Protein 8PQD (pdb70)

Foldseek 3Di:
DPDDDDFLLPDDDDCVQADDPVQKAWDAWQADDDFWTKTWIWGACQPHHHDIDIWIKTFTDPPHDVVQQSLVSSLVSVLVLLDDDQAAFHWRHWHDPDDTIITITHDAVQAFQLVVLVVQVVQADLVVHNHVLLLLVVLLSVLVQLLSQVVQQKDQQDDARNQWGHHPPSHIHGDDRSPMGRPVHPQKDADPDDDDHPVLLFQLCCVPGVIGHLLRSLLSSLVRSQCSQLSNDDPPPPDDPDPVVSVCLVVPDDDDHRPSDDPLSVVLSSLSRPNDSVSHDGSVVVSVSSVVVVVVD/DPDDDDFLLPDDDDQVQAADCVQKAWDAWQADDDWWTKTWIWRAQQVHNHGIDIWIKIFTHPPDDPVVLSLVSSLLSVLVQLDDDQAAFHWRHWHDPPDGIITITHDAVQAFQLVVLVVLVVQADQDDVHHHVLLLLVVLLSVLVQLLSQVVQQKDQQDDARNQWGAHPPSHIHGDDRSPMGRPVHPQKDADPDDDDHPVLLFALCCVPGVIGHLLRSLLSSLVRSQCSQLSNDDPPPPDDPDPVVSVCLVVPDDDDHRPRDDPLSVVLSSLSSPNDSVSHDGSVVVSVSSVVVSVVVD

B-factor: mean 34.63, std 13.06, range [17.9, 97.34]

Radius of gyration: 32.6 Å; Cα contacts (8 Å, |Δi|>4): 1033; chains: 2; bounding box: 73×61×104 Å

Nearest PDB structures (foldseek):
  8pqg-assembly2_C  TM=1.002E+00  e=3.269E-57  Homo sapiens
  8pqd-assembly1_A  TM=9.984E-01  e=9.976E-57  Homo sapiens
  6xv9-assembly2_B  TM=9.386E-01  e=3.054E-49  Homo sapiens
  8jot-assembly1_A  TM=8.937E-01  e=3.865E-39  Homo sapiens
  5grn-assembly1_A  TM=9.325E-01  e=1.918E-37  Homo sapiens

Solvent-accessible surface area: 30283 Å² total; per-residue (Å²): 191,156,201,99,151,128,57,3,48,145,76,115,33,69,126,146,53,58,16,71,78,113,122,21,73,102,47,134,72,75,33,85,59,99,110,20,85,44,4,38,2,56,0,84,23,27,112,140,112,131,47,54,65,58,0,9,0,52,18,38,36,146,106,16,129,48,91,31,126,111,41,7,44,38,13,0,42,5,8,34,74,4,35,114,44,101,1,2,11,5,12,33,0,0,1,29,158,78,38,88,34,7,1,0,20,44,57,8,44,104,32,29,0,27,84,19,0,101,151,48,84,140,108,22,67,107,135,81,86,3,41,54,140,50,0,19,37,0,0,44,12,1,0,60,0,2,24,36,0,32,78,62,57,2,0,1,19,31,0,0,0,77,14,0,36,3,18,127,66,66,41,1,18,0,17,74,5,22,76,3,68,40,8,29,84,68,67,58,65,89,31,102,57,112,75,240,83,30,29,38,36,13,1,14,30,4,39,88,100,42,35,11,17,61,55,6,6,4,2,12,0,0,0,0,0,19,2,0,0,21,6,0,33,63,2,4,91,82,30,91,67,62,96,142,4,70,122,46,4,156,127,40,79,53,8,84,49,11,149,71,14,37,80,95,0,39,68,6,0,103,61,0,3,45,70,52,43,126,141,12,23,74,7,138,74,2,18,94,59,0,84,47,20,67,95,139,108,146,145,208,100,140,129,56,4,51,144,76,115,34,66,120,149,55,55,15,75,67,130,117,20,68,101,41,64,78,84,32,80,44,92,96,12,67,44,4,41,0,45,0,57,27,42,84,52,95,122,63,52,73,64,0,8,0,50,13,32,65,132,98,12,109,61,80,41,91,110,53,8,48,40,11,0,40,5,10,33,77,1,39,112,44,102,2,2,11,5,12,42,0,0,1,32,149,65,38,87,28,12,1,0,20,41,72,8,43,102,32,31,0,25,82,19,0,98,134,38,98,108,77,20,63,40,176,134,128,40,4,9,34,142,53,0,20,38,0,0,44,12,1,0,57,0,2,24,30,0,30,78,62,60,2,0,0,19,31,0,0,0,79,15,0,35,3,19,126,68,66,42,1,19,0,18,71,5,20,76,1,66,37,6,31,106,103,75,49,64,88,30,102,55,113,79,242,82,28,32,36,37,13,1,14,32,3,38,82,100,43,34,10,17,68,57,5,5,4,2,12,0,0,0,0,0,18,1,0,2,22,12,0,31,63,1,4,86,84,49,94,67,62,95,58,5,70,131,54,4,155,128,40,80,48,7,86,48,11,154,94,13,49,78,93,0,38,68,7,0,100,62,0,3,50,66,59,40,125,115,13,23,74,8,145,101,3,17,98,57,0,75,48,14,53,77,136,82,154

Secondary structure (DSSP, 8-state):
-------GGGSPPPGGGB--GGGEEEEEEEEE-SSEEEEEEEEETSSSTT-EEEEEEEEE-TT--HHHHHHHHHHHHHHHHH---TTB--EEEEE-SSS--EEEEE--TT-BHHHHHHHHGGG-B-----BHHHHHHHHHHHHHHHHHHHHTTEE-S--SGGGEEEEGGGEEEE---TT-EE-TTTSSEE----S---GGGS-HHHHHH-EE-HHHHHHHHHHHHHHHHTTSPPSSTT--SSHHHHHHHHHT------TT--HHHHHHHHHHT-SSGGGSPPHHHHHHHHHHHHHH-/-------GGGSPP-GGGB--GGGEEEEEEEEE-SSEEEEEEEEEEEEETTEEEEEEEEEE-TT--HHHHHHHHHHHHHHHHH---TTB--EEEEE-TTSS-EEEEE--TT-BHHHHHHHHGGG--S------HHHHHHHHHHHHHHHHHHHHTTEE-S--SGGGEEEEGGGEEEE---TT-EE-TTTSSEE--------GGGS-HHHHHH-EE-HHHHHHHHHHHHHHHHTTSPPSSTT--SSHHHHHHHHHT--PPPPTTS-HHHHHHHHHHT-SSGGGSPPHHHHHHHHHHHHHHT-

Sequence (596 aa):
NNYSYIDPTQLPYDHKWEFPRNRLSSFGKTLGAGAFGKVVEATAQGLIKSDAAMTVAVKMLKPSAHSTEREALMMSSELKVLSSYLGNHENIVNLLGACTHGGPTLVITEYCCYGDLLNFLRRKRDEFVPKDFLTLEHLLSFSYQVAKGMAFLASKNCCIHRDLAARNILLTHGNITKICDFGLARDIKNDSNYVDKGNARLPVKWMAPESIFNSVVYTFESDVWSYGIFLWELFSSLGSSSPYPGMPVDSKFYKMIKEGFRMSSSPEYAPAEMYDIMKTCWDADPDKRPTFKQIVQDIEKQISSESNNYSYIDPTQLPYDHKWEFPRNRLSSFGKTLGAGAFGKVVEATTAQGLIKSDAAMTVAVKMLKPSAHSTEREALMSSELKVLSSYLGNHENIVNLLGACTHGGPTLVITEYCCYGDLLNFLRRKRDEFVVPYKDFLTLLEHLLLSFSYQVAKGMAFLASKNCCIHRDLAARNILLTHGNITKICDFGLARDIKNDSNYVDKGNARLPVKWMAPESIFNSVVYTFESDVWSYGIFLWELFSSLGSSSPYPGMPVDSSKFYKMIKEGFRMSSSPEEYAPAEMYDIMKTCWDADPDKRPTFKQIVQDIEKQISSEST

Structure (mmCIF, N/CA/C/O backbone):
data_8PQD
#
_entry.id   8PQD
#
_cell.length_a   59.390
_cell.length_b   59.370
_cell.length_c   192.890
_cell.angle_alpha   90.000
_cell.angle_beta   90.000
_cell.angle_gamma   90.000
#
_symmetry.space_group_name_H-M   'P 21 21 21'
#
loop_
_entity.id
_entity.type
_entity.pdbx_description
1 polymer 'Mast/stem cell growth factor receptor Kit'
2 non-polymer ~{N}-[(1~{S})-1-(4-fluorophenyl)-1-[2-[4-[6-(1-methylpyrazol-4-yl)pyrrolo[2,1-f][1,2,4]triazin-4-yl]piperazin-1-yl]pyrimidin-5-yl]ethyl]ethanamide
3 water water
#
loop_
_atom_site.group_PDB
_atom_site.id
_atom_site.type_symbol
_atom_site.label_atom_id
_atom_site.label_alt_id
_atom_site.label_comp_id
_atom_site.label_asym_id
_atom_site.label_entity_id
_atom_site.label_seq_id
_atom_site.pdbx_PDB_ins_code
_atom_site.Cartn_x
_atom_site.Cartn_y
_atom_site.Cartn_z
_atom_site.occupancy
_atom_site.B_iso_or_equiv
_atom_site.auth_seq_id
_atom_site.auth_comp_id
_atom_site.auth_asym_id
_atom_site.auth_atom_id
_atom_site.pdbx_PDB_model_num
ATOM 1 N N . ASN A 1 19 ? -0.59302 -33.41222 -2.95566 1.000 70.15284 566 ASN A N 1
ATOM 2 C CA . ASN A 1 19 ? -1.48657 -32.63273 -2.10684 1.000 60.44529 566 ASN A CA 1
ATOM 3 C C . ASN A 1 19 ? -2.57346 -31.94825 -2.91982 1.000 51.29193 566 ASN A C 1
ATOM 4 O O . ASN A 1 19 ? -2.30286 -31.34047 -3.95639 1.000 50.31370 566 ASN A O 1
ATOM 9 N N . ASN A 1 20 ? -3.80904 -32.03785 -2.43119 1.000 34.10463 567 ASN A N 1
ATOM 10 C CA . ASN A 1 20 ? -4.93189 -31.47395 -3.16324 1.000 30.07575 567 ASN A CA 1
ATOM 11 C C . ASN A 1 20 ? -5.12752 -29.99085 -2.88689 1.000 33.90841 567 ASN A C 1
ATOM 12 O O . ASN A 1 20 ? -5.82579 -29.32090 -3.65755 1.000 33.85781 567 ASN A O 1
ATOM 17 N N . TYR A 1 21 ? -4.53863 -29.46788 -1.81421 1.000 25.05856 568 TYR A N 1
ATOM 18 C CA . TYR A 1 21 ? -4.56987 -28.04418 -1.51101 1.000 25.54133 568 TYR A CA 1
ATOM 19 C C . TYR A 1 21 ? -3.14883 -27.50934 -1.47972 1.000 32.74327 568 TYR A C 1
ATOM 20 O O . TYR A 1 21 ? -2.23965 -28.17324 -0.96188 1.000 33.84658 568 TYR A O 1
ATOM 29 N N . SER A 1 22 ? -2.96126 -26.29447 -1.99241 1.000 27.05730 569 SER A N 1
ATOM 30 C CA . SER A 1 22 ? -1.62784 -25.70980 -1.97686 1.000 26.64707 569 SER A CA 1
ATOM 31 C C . SER A 1 22 ? -1.73544 -24.19722 -1.93536 1.000 26.37074 569 SER A C 1
ATOM 32 O O . SER A 1 22 ? -2.78086 -23.61639 -2.24161 1.000 27.67104 569 SER A O 1
ATOM 35 N N . TYR A 1 23 ? -0.62246 -23.56319 -1.57716 1.000 28.73766 570 TYR A N 1
ATOM 36 C CA . TYR A 1 23 ? -0.51581 -22.11591 -1.64908 1.000 28.39066 570 TYR A CA 1
ATOM 37 C C . TYR A 1 23 ? -0.18590 -21.71785 -3.07744 1.000 29.43073 570 TYR A C 1
ATOM 38 O O . TYR A 1 23 ? 0.77239 -22.22754 -3.66457 1.000 34.63359 570 TYR A O 1
ATOM 47 N N . ILE A 1 24 ? -0.98130 -20.81237 -3.63290 1.000 23.53835 571 ILE A N 1
ATOM 48 C CA . ILE A 1 24 ? -0.74891 -20.34031 -4.99433 1.000 24.87250 571 ILE A CA 1
ATOM 49 C C . ILE A 1 24 ? 0.45029 -19.39938 -4.98857 1.000 29.22678 571 ILE A C 1
ATOM 50 O O . ILE A 1 24 ? 0.45649 -18.37854 -4.29147 1.000 34.27754 571 ILE A O 1
ATOM 55 N N . ASP A 1 25 ? 1.48237 -19.75179 -5.75088 1.000 24.70401 572 ASP A N 1
ATOM 56 C CA . ASP A 1 25 ? 2.69164 -18.93948 -5.85362 1.000 24.35249 572 ASP A CA 1
ATOM 57 C C . ASP A 1 25 ? 2.43631 -17.84376 -6.87335 1.000 24.68547 572 ASP A C 1
ATOM 58 O O . ASP A 1 25 ? 2.28717 -18.15069 -8.06302 1.000 22.80030 572 ASP A O 1
ATOM 63 N N . PRO A 1 26 ? 2.35861 -16.57017 -6.47599 1.000 23.08951 573 PRO A N 1
ATOM 64 C CA . PRO A 1 26 ? 2.01147 -15.53283 -7.46423 1.000 24.74072 573 PRO A CA 1
ATOM 65 C C . PRO A 1 26 ? 3.01822 -15.42858 -8.59240 1.000 21.57427 573 PRO A C 1
ATOM 66 O O . PRO A 1 26 ? 2.64698 -14.97637 -9.68452 1.000 23.79947 573 PRO A O 1
ATOM 70 N N . THR A 1 27 ? 4.26688 -15.85236 -8.37093 1.000 24.34931 574 THR A N 1
ATOM 71 C CA . THR A 1 27 ? 5.25690 -15.78671 -9.44350 1.000 22.74311 574 THR A CA 1
ATOM 72 C C . THR A 1 27 ? 5.11387 -16.91862 -10.44766 1.000 25.16628 574 THR A C 1
ATOM 73 O O . THR A 1 27 ? 5.77045 -16.87673 -11.49083 1.000 26.85373 574 THR A O 1
ATOM 77 N N . GLN A 1 28 ? 4.28365 -17.92631 -10.17078 1.000 21.93194 575 GLN A N 1
ATOM 78 C CA . GLN A 1 28 ? 3.99889 -18.97752 -11.13646 1.000 21.69779 575 GLN A CA 1
ATOM 79 C C . GLN A 1 28 ? 2.79001 -18.66254 -12.00044 1.000 23.91861 575 GLN A C 1
ATOM 80 O O . GLN A 1 28 ? 2.54256 -19.37148 -12.97933 1.000 23.90487 575 GLN A O 1
ATOM 86 N N . LEU A 1 29 ? 2.01880 -17.64837 -11.64668 1.000 22.01341 576 LEU A N 1
ATOM 87 C CA . LEU A 1 29 ? 0.82508 -17.32233 -12.40176 1.000 21.72799 576 LEU A CA 1
ATOM 88 C C . LEU A 1 29 ? 1.18241 -16.67696 -13.73583 1.000 24.49579 576 LEU A C 1
ATOM 89 O O . LEU A 1 29 ? 2.22218 -16.02220 -13.86515 1.000 24.12226 576 LEU A O 1
ATOM 94 N N . PRO A 1 30 ? 0.32756 -16.83165 -14.73169 1.000 23.12822 577 PRO A N 1
ATOM 95 C CA . PRO A 1 30 ? 0.56924 -16.16304 -16.01352 1.000 24.25301 577 PRO A CA 1
ATOM 96 C C . PRO A 1 30 ? 0.60416 -14.65292 -15.84898 1.000 22.19989 577 PRO A C 1
ATOM 97 O O . PRO A 1 30 ? -0.10305 -14.07650 -15.02688 1.000 25.04201 577 PRO A O 1
ATOM 101 N N . TYR A 1 31 ? 1.44329 -14.00592 -16.65324 1.000 24.43567 578 TYR A N 1
ATOM 102 C CA . TYR A 1 31 ? 1.34127 -12.56208 -16.79806 1.000 25.26013 578 TYR A CA 1
ATOM 103 C C . TYR A 1 31 ? -0.03452 -12.19529 -17.34291 1.000 23.41654 578 TYR A C 1
ATOM 104 O O . TYR A 1 31 ? -0.50075 -12.78586 -18.32058 1.000 26.86360 578 TYR A O 1
ATOM 113 N N . ASP A 1 32 ? -0.68520 -11.22356 -16.70665 1.000 25.14743 579 ASP A N 1
ATOM 114 C CA . ASP A 1 32 ? -1.99843 -10.76161 -17.14295 1.000 25.07828 579 ASP A CA 1
ATOM 115 C C . ASP A 1 32 ? -1.83386 -9.59259 -18.11072 1.000 23.92683 579 ASP A C 1
ATOM 116 O O . ASP A 1 32 ? -1.35083 -8.52321 -17.71495 1.000 24.37378 579 ASP A O 1
ATOM 121 N N . HIS A 1 33 ? -2.27598 -9.78372 -19.35313 1.000 26.46932 580 HIS A N 1
ATOM 122 C CA . HIS A 1 33 ? -2.07927 -8.77305 -20.38824 1.000 24.96430 580 HIS A CA 1
ATOM 123 C C . HIS A 1 33 ? -2.91878 -7.52882 -20.19700 1.000 26.19563 580 HIS A C 1
ATOM 124 O O . HIS A 1 33 ? -2.75088 -6.58335 -20.98453 1.000 27.12751 580 HIS A O 1
ATOM 131 N N . LYS A 1 34 ? -3.79812 -7.49232 -19.19590 1.000 27.21478 581 LYS A N 1
ATOM 132 C CA . LYS A 1 34 ? -4.45600 -6.23878 -18.84184 1.000 29.41933 581 LYS A CA 1
ATOM 133 C C . LYS A 1 34 ? -3.43783 -5.14023 -18.57980 1.000 28.52424 581 LYS A C 1
ATOM 134 O O . LYS A 1 34 ? -3.74948 -3.95566 -18.74978 1.000 28.73692 581 LYS A O 1
ATOM 140 N N . TRP A 1 35 ? -2.21144 -5.51183 -18.18228 1.000 23.62584 582 TRP A N 1
ATOM 141 C CA . TRP A 1 35 ? -1.18714 -4.51949 -17.89405 1.000 24.44207 582 TRP A CA 1
ATOM 142 C C . TRP A 1 35 ? -0.48422 -3.99799 -19.13527 1.000 24.37348 582 TRP A C 1
ATOM 143 O O . TRP A 1 35 ? 0.21660 -2.98423 -19.04438 1.000 24.18681 582 TRP A O 1
ATOM 154 N N . GLU A 1 36 ? -0.61800 -4.67440 -20.26891 1.000 24.24445 583 GLU A N 1
ATOM 155 C CA . GLU A 1 36 ? 0.26684 -4.40289 -21.38962 1.000 22.78049 583 GLU A CA 1
ATOM 156 C C . GLU A 1 36 ? 0.00892 -3.00997 -21.94865 1.000 23.86086 583 GLU A C 1
ATOM 157 O O . GLU A 1 36 ? -1.14545 -2.61306 -22.15700 1.000 26.14720 583 GLU A O 1
ATOM 163 N N . PHE A 1 37 ? 1.09363 -2.27038 -22.18942 1.000 23.02169 584 PHE A N 1
ATOM 164 C CA . PHE A 1 37 ? 1.06680 -0.92229 -22.74229 1.000 23.57290 584 PHE A CA 1
ATOM 165 C C . PHE A 1 37 ? 2.07297 -0.82414 -23.88370 1.000 24.04614 584 PHE A C 1
ATOM 166 O O . PHE A 1 37 ? 3.14980 -1.41744 -23.80595 1.000 27.34029 584 PHE A O 1
ATOM 174 N N . PRO A 1 38 ? 1.75892 -0.08806 -24.95180 1.000 24.79602 585 PRO A N 1
ATOM 175 C CA . PRO A 1 38 ? 2.66912 -0.03728 -26.10921 1.000 28.18937 585 PRO A CA 1
ATOM 176 C C . PRO A 1 38 ? 3.94043 0.73538 -25.78424 1.000 29.33562 585 PRO A C 1
ATOM 177 O O . PRO A 1 38 ? 3.89425 1.88221 -25.33462 1.000 27.19702 585 PRO A O 1
ATOM 181 N N . ARG A 1 39 ? 5.09315 0.11728 -26.03395 1.000 33.27988 586 ARG A N 1
ATOM 182 C CA . ARG A 1 39 ? 6.31287 0.79328 -25.61043 1.000 29.34545 586 ARG A CA 1
ATOM 183 C C . ARG A 1 39 ? 6.61947 2.01619 -26.46930 1.000 28.58762 586 ARG A C 1
ATOM 184 O O . ARG A 1 39 ? 7.33238 2.91142 -26.00804 1.000 32.64878 586 ARG A O 1
ATOM 192 N N . ASN A 1 40 ? 6.03396 2.11399 -27.66373 1.000 30.75372 587 ASN A N 1
ATOM 193 C CA . ASN A 1 40 ? 6.21437 3.31066 -28.48496 1.000 35.44858 587 ASN A CA 1
ATOM 194 C C . ASN A 1 40 ? 5.48772 4.51902 -27.90904 1.000 36.55072 587 ASN A C 1
ATOM 195 O O . ASN A 1 40 ? 5.70830 5.64196 -28.37947 1.000 35.19619 587 ASN A O 1
ATOM 200 N N . ARG A 1 41 ? 4.63611 4.31976 -26.90569 1.000 27.25296 588 ARG A N 1
ATOM 201 C CA . ARG A 1 41 ? 3.93427 5.41386 -26.25389 1.000 29.75865 588 ARG A CA 1
ATOM 202 C C . ARG A 1 41 ? 4.66183 5.91053 -25.00563 1.000 32.08019 588 ARG A C 1
ATOM 203 O O . ARG A 1 41 ? 4.11970 6.75387 -24.28763 1.000 29.97955 588 ARG A O 1
ATOM 211 N N . LEU A 1 42 ? 5.87222 5.41629 -24.74082 1.000 27.94389 589 LEU A N 1
ATOM 212 C CA . LEU A 1 42 ? 6.70625 5.92483 -23.65824 1.000 29.42898 589 LEU A CA 1
ATOM 213 C C . LEU A 1 42 ? 7.81471 6.80126 -24.21501 1.000 32.36979 589 LEU A C 1
ATOM 214 O O . LEU A 1 42 ? 8.43511 6.47062 -25.23193 1.000 35.73323 589 LEU A O 1
ATOM 219 N N . SER A 1 43 ? 8.06061 7.91709 -23.54128 1.000 30.22382 590 SER A N 1
ATOM 220 C CA A SER A 1 43 ? 9.16859 8.81202 -23.85794 0.520 33.20491 590 SER A CA 1
ATOM 221 C CA B SER A 1 43 ? 9.17011 8.80975 -23.85806 0.480 33.20518 590 SER A CA 1
ATOM 222 C C . SER A 1 43 ? 10.03215 8.92944 -22.60751 1.000 36.22452 590 SER A C 1
ATOM 223 O O . SER A 1 43 ? 9.61090 9.53259 -21.61447 1.000 35.46504 590 SER A O 1
ATOM 228 N N . PHE A 1 44 ? 11.23077 8.35083 -22.65476 1.000 34.05377 591 PHE A N 1
ATOM 229 C CA . PHE A 1 44 ? 12.09078 8.31984 -21.48013 1.000 34.69282 591 PHE A CA 1
ATOM 230 C C . PHE A 1 44 ? 12.67123 9.69589 -21.18548 1.000 36.89415 591 PHE A C 1
ATOM 231 O O . PHE A 1 44 ? 13.07098 10.43339 -22.09220 1.000 39.06337 591 PHE A O 1
ATOM 239 N N . GLY A 1 45 ? 12.71172 10.03494 -19.90202 1.000 35.46404 592 GLY A N 1
ATOM 240 C CA . GLY A 1 45 ? 13.34757 11.24687 -19.42925 1.000 34.76224 592 GLY A CA 1
ATOM 241 C C . GLY A 1 45 ? 14.57818 10.94583 -18.59530 1.000 39.09243 592 GLY A C 1
ATOM 242 O O . GLY A 1 45 ? 15.36577 10.05743 -18.93395 1.000 39.77222 592 GLY A O 1
ATOM 243 N N . LYS A 1 46 ? 14.74662 11.65782 -17.48901 1.000 35.99875 593 LYS A N 1
ATOM 244 C CA . LYS A 1 46 ? 15.96887 11.52224 -16.71665 1.000 38.96331 593 LYS A CA 1
ATOM 245 C C . LYS A 1 46 ? 15.96119 10.25245 -15.86647 1.000 30.91993 593 LYS A C 1
ATOM 246 O O . LYS A 1 46 ? 14.91145 9.70775 -15.50120 1.000 30.96968 593 LYS A O 1
ATOM 252 N N . THR A 1 47 ? 17.16739 9.80297 -15.52478 1.000 36.40291 594 THR A N 1
ATOM 253 C CA . THR A 1 47 ? 17.34346 8.62534 -14.68868 1.000 32.67228 594 THR A CA 1
ATOM 254 C C . THR A 1 47 ? 17.07706 8.97791 -13.23042 1.000 31.38028 594 THR A C 1
ATOM 255 O O . THR A 1 47 ? 17.58579 9.98122 -12.71852 1.000 37.52230 594 THR A O 1
ATOM 259 N N . LEU A 1 48 ? 16.24958 8.15999 -12.58139 1.000 35.01712 595 LEU A N 1
ATOM 260 C CA . LEU A 1 48 ? 15.90426 8.31000 -11.17341 1.000 37.21335 595 LEU A CA 1
ATOM 261 C C . LEU A 1 48 ? 16.76385 7.45528 -10.25986 1.000 39.36769 595 LEU A C 1
ATOM 262 O O . LEU A 1 48 ? 17.05326 7.86795 -9.13347 1.000 43.87954 595 LEU A O 1
ATOM 267 N N . GLY A 1 49 ? 17.16120 6.27763 -10.71868 1.000 34.75385 596 GLY A N 1
ATOM 268 C CA . GLY A 1 49 ? 18.04402 5.41002 -9.95932 1.000 36.23511 596 GLY A CA 1
ATOM 269 C C . GLY A 1 49 ? 18.77141 4.48856 -10.90919 1.000 35.38916 596 GLY A C 1
ATOM 270 O O . GLY A 1 49 ? 18.26098 4.14388 -11.98021 1.000 33.61569 596 GLY A O 1
ATOM 271 N N . ALA A 1 50 ? 19.97701 4.08962 -10.52320 1.000 36.60909 597 ALA A N 1
ATOM 272 C CA . ALA A 1 50 ? 20.78227 3.27255 -11.41253 1.000 42.91210 597 ALA A CA 1
ATOM 273 C C . ALA A 1 50 ? 21.66404 2.35874 -10.58356 1.000 45.65499 597 ALA A C 1
ATOM 274 O O . ALA A 1 50 ? 22.07031 2.70515 -9.47266 1.000 46.91140 597 ALA A O 1
ATOM 276 N N . GLY A 1 51 ? 21.93630 1.18602 -11.12482 1.000 38.40433 598 GLY A N 1
ATOM 277 C CA . GLY A 1 51 ? 22.75977 0.22768 -10.43112 1.000 46.49534 598 GLY A CA 1
ATOM 278 C C . GLY A 1 51 ? 23.39919 -0.75267 -11.37702 1.000 57.87522 598 GLY A C 1
ATOM 279 O O . GLY A 1 51 ? 23.47729 -0.52020 -12.58484 1.000 49.19557 598 GLY A O 1
ATOM 280 N N . ALA A 1 52 ? 23.85445 -1.86753 -10.80325 1.000 60.38888 599 ALA A N 1
ATOM 281 C CA . ALA A 1 52 ? 24.57270 -2.86973 -11.58054 1.000 72.83852 599 ALA A CA 1
ATOM 282 C C . ALA A 1 52 ? 23.67007 -3.52462 -12.61914 1.000 75.09690 599 ALA A C 1
ATOM 283 O O . ALA A 1 52 ? 24.12001 -3.84667 -13.72508 1.000 83.66165 599 ALA A O 1
ATOM 285 N N . PHE A 1 53 ? 22.39452 -3.71836 -12.29127 1.000 59.40870 600 PHE A N 1
ATOM 286 C CA . PHE A 1 53 ? 21.51348 -4.51893 -13.12799 1.000 66.09003 600 PHE A CA 1
ATOM 287 C C . PHE A 1 53 ? 20.66027 -3.70135 -14.08795 1.000 53.60233 600 PHE A C 1
ATOM 288 O O . PHE A 1 53 ? 20.19897 -4.25126 -15.09386 1.000 53.55567 600 PHE A O 1
ATOM 296 N N . GLY A 1 54 ? 20.43763 -2.42002 -13.81704 1.000 42.56874 601 GLY A N 1
ATOM 297 C CA . GLY A 1 54 ? 19.52014 -1.66086 -14.64800 1.000 37.09620 601 GLY A CA 1
ATOM 298 C C . GLY A 1 54 ? 19.32091 -0.25907 -14.11209 1.000 35.68784 601 GLY A C 1
ATOM 299 O O . GLY A 1 54 ? 20.15718 0.26169 -13.36824 1.000 35.54119 601 GLY A O 1
ATOM 300 N N . LYS A 1 55 ? 18.20944 0.34927 -14.51150 1.000 29.19328 602 LYS A N 1
ATOM 301 C CA . LYS A 1 55 ? 17.89384 1.68485 -14.03856 1.000 31.88077 602 LYS A CA 1
ATOM 302 C C . LYS A 1 55 ? 16.38969 1.87362 -13.98748 1.000 33.52832 602 LYS A C 1
ATOM 303 O O . LYS A 1 55 ? 15.61403 1.08343 -14.53870 1.000 28.01838 602 LYS A O 1
ATOM 309 N N . VAL A 1 56 ? 15.99277 2.92013 -13.27180 1.000 26.37891 603 VAL A N 1
ATOM 310 C CA . VAL A 1 56 ? 14.62057 3.41559 -13.25526 1.000 26.32624 603 VAL A CA 1
ATOM 311 C C . VAL A 1 56 ? 14.64729 4.82525 -13.82423 1.000 26.97358 603 VAL A C 1
ATOM 312 O O . VAL A 1 56 ? 15.46177 5.65507 -13.40033 1.000 29.44027 603 VAL A O 1
ATOM 316 N N . VAL A 1 57 ? 13.78224 5.09349 -14.79675 1.000 26.55799 604 VAL A N 1
ATOM 317 C CA . VAL A 1 57 ? 13.77516 6.39797 -15.44312 1.000 28.31926 604 VAL A CA 1
ATOM 318 C C . VAL A 1 57 ? 12.40066 7.03157 -15.30917 1.000 33.80772 604 VAL A C 1
ATOM 319 O O . VAL A 1 57 ? 11.37675 6.34436 -15.21176 1.000 31.38609 604 VAL A O 1
ATOM 323 N N . GLU A 1 58 ? 12.39640 8.36128 -15.26819 1.000 30.31387 605 GLU A N 1
ATOM 324 C CA . GLU A 1 58 ? 11.17083 9.12104 -15.44453 1.000 31.78013 605 GLU A CA 1
ATOM 325 C C . GLU A 1 58 ? 10.76022 9.02821 -16.90273 1.000 31.88012 605 GLU A C 1
ATOM 326 O O . GLU A 1 58 ? 11.60936 8.97905 -17.79291 1.000 34.79637 605 GLU A O 1
ATOM 332 N N . ALA A 1 59 ? 9.45773 8.95431 -17.15236 1.000 28.39452 606 ALA A N 1
ATOM 333 C CA . ALA A 1 59 ? 8.99961 8.91020 -18.52956 1.000 30.04013 606 ALA A CA 1
ATOM 334 C C . ALA A 1 59 ? 7.62791 9.54665 -18.63536 1.000 27.79753 606 ALA A C 1
ATOM 335 O O . ALA A 1 59 ? 6.89623 9.67783 -17.65216 1.000 27.75563 606 ALA A O 1
ATOM 337 N N . THR A 1 60 ? 7.30058 9.95325 -19.85689 1.000 30.25864 607 THR A N 1
ATOM 338 C CA . THR A 1 60 ? 5.95318 10.35793 -20.22063 1.000 28.24206 607 THR A CA 1
ATOM 339 C C . THR A 1 60 ? 5.26901 9.18702 -20.91143 1.000 30.30307 607 THR A C 1
ATOM 340 O O . THR A 1 60 ? 5.83791 8.58204 -21.82659 1.000 34.11612 607 THR A O 1
ATOM 344 N N . ALA A 1 61 ? 4.06677 8.85330 -20.45561 1.000 28.34247 608 ALA A N 1
ATOM 345 C CA . ALA A 1 61 ? 3.27626 7.76886 -21.02367 1.000 25.90207 608 ALA A CA 1
ATOM 346 C C . ALA A 1 61 ? 2.07206 8.39611 -21.71328 1.000 30.13499 608 ALA A C 1
ATOM 347 O O . ALA A 1 61 ? 1.21414 8.99395 -21.05405 1.000 33.40041 608 ALA A O 1
ATOM 349 N N . GLN A 1 62 ? 2.01842 8.28317 -23.03584 1.000 27.12018 609 GLN A N 1
ATOM 350 C CA . GLN A 1 62 ? 0.97632 8.92750 -23.82256 1.000 27.63000 609 GLN A CA 1
ATOM 351 C C . GLN A 1 62 ? -0.23487 8.00825 -23.88762 1.000 29.96914 609 GLN A C 1
ATOM 352 O O . GLN A 1 62 ? -0.16495 6.91874 -24.46966 1.000 28.96437 609 GLN A O 1
ATOM 358 N N . GLY A 1 63 ? -1.34311 8.45055 -23.30250 1.000 29.50661 610 GLY A N 1
ATOM 359 C CA . GLY A 1 63 ? -2.57495 7.69586 -23.37035 1.000 28.04638 610 GLY A CA 1
ATOM 360 C C . GLY A 1 63 ? -2.68229 6.52368 -22.42260 1.000 27.46136 610 GLY A C 1
ATOM 361 O O . GLY A 1 63 ? -3.48021 5.61843 -22.67903 1.000 30.72613 610 GLY A O 1
ATOM 362 N N . LEU A 1 64 ? -1.94576 6.53895 -21.30123 1.000 26.95863 611 LEU A N 1
ATOM 363 C CA . LEU A 1 64 ? -1.87398 5.36711 -20.42784 1.000 27.53601 611 LEU A CA 1
ATOM 364 C C . LEU A 1 64 ? -3.16059 5.14971 -19.63599 1.000 35.57963 611 LEU A C 1
ATOM 365 O O . LEU A 1 64 ? -3.66597 4.02371 -19.55329 1.000 45.75728 611 LEU A O 1
ATOM 370 N N . ILE A 1 65 ? -3.69607 6.19525 -19.02499 1.000 31.91056 612 ILE A N 1
ATOM 371 C CA . ILE A 1 65 ? -4.95510 6.07804 -18.28133 1.000 40.26960 612 ILE A CA 1
ATOM 372 C C . ILE A 1 65 ? -6.11611 6.66890 -19.06644 1.000 39.90550 612 ILE A C 1
ATOM 373 O O . ILE A 1 65 ? -7.16565 6.04043 -19.21467 1.000 45.22190 612 ILE A O 1
ATOM 378 N N . LYS A 1 66 ? -5.94128 7.88652 -19.56224 1.000 36.12887 613 LYS A N 1
ATOM 379 C CA . LYS A 1 66 ? -6.88880 8.53869 -20.44748 1.000 36.69154 613 LYS A CA 1
ATOM 380 C C . LYS A 1 66 ? -6.29652 8.56017 -21.84838 1.000 33.04961 613 LYS A C 1
ATOM 381 O O . LYS A 1 66 ? -5.10786 8.85314 -22.01359 1.000 30.70912 613 LYS A O 1
ATOM 387 N N . SER A 1 67 ? -7.13680 8.25117 -22.83976 1.000 34.34715 614 SER A N 1
ATOM 388 C CA . SER A 1 67 ? -6.67457 8.06210 -24.21632 1.000 31.49734 614 SER A CA 1
ATOM 389 C C . SER A 1 67 ? -5.90820 9.27005 -24.74594 1.000 37.81986 614 SER A C 1
ATOM 390 O O . SER A 1 67 ? -4.95620 9.12108 -25.52419 1.000 30.61600 614 SER A O 1
ATOM 393 N N . ASP A 1 68 ? -6.30783 10.47365 -24.34289 1.000 32.69047 615 ASP A N 1
ATOM 394 C CA . ASP A 1 68 ? -5.83951 11.69614 -24.98355 1.000 35.04387 615 ASP A CA 1
ATOM 395 C C . ASP A 1 68 ? -4.87828 12.48681 -24.10951 1.000 36.31172 615 ASP A C 1
ATOM 396 O O . ASP A 1 68 ? -4.51845 13.61440 -24.46839 1.000 44.89233 615 ASP A O 1
ATOM 401 N N . ALA A 1 69 ? -4.45928 11.93215 -22.97875 1.000 34.88376 616 ALA A N 1
ATOM 402 C CA . ALA A 1 69 ? -3.64052 12.65426 -22.02158 1.000 36.37379 616 ALA A CA 1
ATOM 403 C C . ALA A 1 69 ? -2.32923 11.92281 -21.79883 1.000 37.16396 616 ALA A C 1
ATOM 404 O O . ALA A 1 69 ? -2.26060 10.69196 -21.86303 1.000 34.40537 616 ALA A O 1
ATOM 406 N N . ALA A 1 70 ? -1.29089 12.69628 -21.52444 1.000 33.64966 617 ALA A N 1
ATOM 407 C CA . ALA A 1 70 ? 0.00118 12.15264 -21.14916 1.000 31.83078 617 ALA A CA 1
ATOM 408 C C . ALA A 1 70 ? 0.16435 12.27267 -19.64286 1.000 35.33592 617 ALA A C 1
ATOM 409 O O . ALA A 1 70 ? -0.31135 13.23321 -19.03025 1.000 40.76768 617 ALA A O 1
ATOM 411 N N . MET A 1 71 ? 0.80541 11.28393 -19.04305 1.000 33.20066 618 MET A N 1
ATOM 412 C CA . MET A 1 71 ? 1.09569 11.34819 -17.62222 1.000 36.19616 618 MET A CA 1
ATOM 413 C C . MET A 1 71 ? 2.53249 10.92743 -17.37272 1.000 30.06540 618 MET A C 1
ATOM 414 O O . MET A 1 71 ? 3.12170 10.15094 -18.13467 1.000 29.85497 618 MET A O 1
ATOM 419 N N . THR A 1 72 ? 3.09283 11.46231 -16.29904 1.000 30.85692 619 THR A N 1
ATOM 420 C CA . THR A 1 72 ? 4.44130 11.10207 -15.89581 1.000 28.94888 619 THR A CA 1
ATOM 421 C C . THR A 1 72 ? 4.40035 9.81045 -15.09328 1.000 26.97861 619 THR A C 1
ATOM 422 O O . THR A 1 72 ? 3.54943 9.63987 -14.21043 1.000 28.72522 619 THR A O 1
ATOM 426 N N . VAL A 1 73 ? 5.31501 8.89645 -15.42177 1.000 25.69876 620 VAL A N 1
ATOM 427 C CA . VAL A 1 73 ? 5.42559 7.59233 -14.78226 1.000 23.83308 620 VAL A CA 1
ATOM 428 C C . VAL A 1 73 ? 6.89996 7.33716 -14.48333 1.000 28.38958 620 VAL A C 1
ATOM 429 O O . VAL A 1 73 ? 7.78166 8.08063 -14.91772 1.000 26.84727 620 VAL A O 1
ATOM 433 N N . ALA A 1 74 ? 7.16202 6.26986 -13.73082 1.000 24.86344 621 ALA A N 1
ATOM 434 C CA . ALA A 1 74 ? 8.50730 5.71869 -13.59558 1.000 24.81013 621 ALA A CA 1
ATOM 435 C C . ALA A 1 74 ? 8.56870 4.39388 -14.33729 1.000 25.17394 621 ALA A C 1
ATOM 436 O O . ALA A 1 74 ? 7.57788 3.65369 -14.38165 1.000 25.01386 621 ALA A O 1
ATOM 438 N N . VAL A 1 75 ? 9.70866 4.11416 -14.96414 1.000 23.27708 622 VAL A N 1
ATOM 439 C CA . VAL A 1 75 ? 9.87498 2.90304 -15.76005 1.000 23.05943 622 VAL A CA 1
ATOM 440 C C . VAL A 1 75 ? 11.14478 2.19111 -15.30798 1.000 26.03089 622 VAL A C 1
ATOM 441 O O . VAL A 1 75 ? 12.24020 2.77746 -15.33539 1.000 25.34403 622 VAL A O 1
ATOM 445 N N . LYS A 1 76 ? 10.99643 0.92787 -14.91537 1.000 23.53196 623 LYS A N 1
ATOM 446 C CA . LYS A 1 76 ? 12.09815 0.07955 -14.46445 1.000 25.23655 623 LYS A CA 1
ATOM 447 C C . LYS A 1 76 ? 12.53097 -0.83877 -15.60504 1.000 24.90226 623 LYS A C 1
ATOM 448 O O . LYS A 1 76 ? 11.68682 -1.47289 -16.24758 1.000 27.39973 623 LYS A O 1
ATOM 454 N N . MET A 1 77 ? 13.83966 -0.93917 -15.83994 1.000 25.08415 624 MET A N 1
ATOM 455 C CA . MET A 1 77 ? 14.35660 -1.68723 -16.97766 1.000 26.12782 624 MET A CA 1
ATOM 456 C C . MET A 1 77 ? 15.73988 -2.23480 -16.66199 1.000 32.62422 624 MET A C 1
ATOM 457 O O . MET A 1 77 ? 16.49943 -1.63238 -15.90061 1.000 33.34625 624 MET A O 1
ATOM 462 N N . LEU A 1 78 ? 16.05978 -3.38268 -17.25126 1.000 30.05666 625 LEU A N 1
ATOM 463 C CA . LEU A 1 78 ? 17.37675 -3.98442 -17.08522 1.000 34.68185 625 LEU A CA 1
ATOM 464 C C . LEU A 1 78 ? 18.35045 -3.51976 -18.16305 1.000 30.96257 625 LEU A C 1
ATOM 465 O O . LEU A 1 78 ? 17.96758 -3.04453 -19.23271 1.000 41.88488 625 LEU A O 1
ATOM 470 N N . LYS A 1 79 ? 19.63444 -3.68644 -17.87128 1.000 40.49961 626 LYS A N 1
ATOM 471 C CA . LYS A 1 79 ? 20.63572 -3.49034 -18.90051 1.000 41.64914 626 LYS A CA 1
ATOM 472 C C . LYS A 1 79 ? 20.55988 -4.63475 -19.91233 1.000 38.17447 626 LYS A C 1
ATOM 473 O O . LYS A 1 79 ? 20.17774 -5.75565 -19.56317 1.000 40.79104 626 LYS A O 1
ATOM 475 N N . PRO A 1 80 ? 20.89501 -4.37145 -21.17757 1.000 44.04350 627 PRO A N 1
ATOM 476 C CA . PRO A 1 80 ? 20.89587 -5.45109 -22.18314 1.000 49.62620 627 PRO A CA 1
ATOM 477 C C . PRO A 1 80 ? 21.74497 -6.65470 -21.81033 1.000 48.91887 627 PRO A C 1
ATOM 478 O O . PRO A 1 80 ? 21.41739 -7.78059 -22.20799 1.000 49.78189 627 PRO A O 1
ATOM 482 N N . SER A 1 81 ? 22.82706 -6.45951 -21.05842 1.000 42.16486 628 SER A N 1
ATOM 483 C CA . SER A 1 81 ? 23.70011 -7.55244 -20.65931 1.000 42.48785 628 SER A CA 1
ATOM 484 C C . SER A 1 81 ? 23.17695 -8.33750 -19.46681 1.000 42.10669 628 SER A C 1
ATOM 485 O O . SER A 1 81 ? 23.87145 -9.24212 -18.99437 1.000 51.66869 628 SER A O 1
ATOM 488 N N . ALA A 1 82 ? 21.98485 -8.01632 -18.96846 1.000 52.86661 629 ALA A N 1
ATOM 489 C CA . ALA A 1 82 ? 21.48747 -8.65552 -17.75839 1.000 52.01673 629 ALA A CA 1
ATOM 490 C C . ALA A 1 82 ? 21.36812 -10.16129 -17.94932 1.000 50.61242 629 ALA A C 1
ATOM 491 O O . ALA A 1 82 ? 20.86410 -10.63652 -18.97201 1.000 58.99766 629 ALA A O 1
ATOM 493 N N . HIS A 1 83 ? 21.84546 -10.91001 -16.96121 1.000 54.65582 630 HIS A N 1
ATOM 494 C CA . HIS A 1 83 ? 21.71355 -12.35380 -16.98658 1.000 58.52108 630 HIS A CA 1
ATOM 495 C C . HIS A 1 83 ? 20.25013 -12.75071 -16.78931 1.000 69.10973 630 HIS A C 1
ATOM 496 O O . HIS A 1 83 ? 19.40251 -11.94165 -16.39796 1.000 59.97933 630 HIS A O 1
ATOM 503 N N . SER A 1 84 ? 19.95332 -14.02138 -17.07317 1.000 60.81188 631 SER A N 1
ATOM 504 C CA . SER A 1 84 ? 18.58952 -14.51288 -16.91654 1.000 64.63036 631 SER A CA 1
ATOM 505 C C . SER A 1 84 ? 18.13300 -14.49246 -15.46402 1.000 65.28778 631 SER A C 1
ATOM 506 O O . SER A 1 84 ? 16.92614 -14.43714 -15.20860 1.000 58.96341 631 SER A O 1
ATOM 509 N N . THR A 1 85 ? 19.06280 -14.53119 -14.50651 1.000 52.50473 632 THR A N 1
ATOM 510 C CA . THR A 1 85 ? 18.67463 -14.34532 -13.11224 1.000 59.26030 632 THR A CA 1
ATOM 511 C C . THR A 1 85 ? 17.97455 -13.00336 -12.91432 1.000 58.21517 632 THR A C 1
ATOM 512 O O . THR A 1 85 ? 16.96456 -12.91695 -12.20218 1.000 44.48183 632 THR A O 1
ATOM 516 N N . GLU A 1 86 ? 18.47381 -11.95074 -13.56600 1.000 54.37203 633 GLU A N 1
ATOM 517 C CA . GLU A 1 86 ? 17.88203 -10.62914 -13.39433 1.000 55.55422 633 GLU A CA 1
ATOM 518 C C . GLU A 1 86 ? 16.61164 -10.45206 -14.21696 1.000 51.01172 633 GLU A C 1
ATOM 519 O O . GLU A 1 86 ? 15.69288 -9.74830 -13.78006 1.000 38.91287 633 GLU A O 1
ATOM 525 N N . ARG A 1 87 ? 16.54115 -11.07564 -15.39519 1.000 38.74436 634 ARG A N 1
ATOM 526 C CA . ARG A 1 87 ? 15.35470 -10.96457 -16.23779 1.000 47.31732 634 ARG A CA 1
ATOM 527 C C . ARG A 1 87 ? 14.14350 -11.57824 -15.55806 1.000 50.43914 634 ARG A C 1
ATOM 528 O O . ARG A 1 87 ? 13.06268 -10.97620 -15.52674 1.000 35.78611 634 ARG A O 1
ATOM 536 N N . GLU A 1 88 ? 14.30254 -12.79115 -15.02205 1.000 49.72781 635 GLU A N 1
ATOM 537 C CA . GLU A 1 88 ? 13.18628 -13.44601 -14.35445 1.000 50.73155 635 GLU A CA 1
ATOM 538 C C . GLU A 1 88 ? 12.83518 -12.74483 -13.05586 1.000 43.72084 635 GLU A C 1
ATOM 539 O O . GLU A 1 88 ? 11.65983 -12.71130 -12.67302 1.000 41.63102 635 GLU A O 1
ATOM 545 N N . ALA A 1 89 ? 13.83143 -12.18020 -12.36990 1.000 34.41421 636 ALA A N 1
ATOM 546 C CA . ALA A 1 89 ? 13.54938 -11.42372 -11.15503 1.000 37.58460 636 ALA A CA 1
ATOM 547 C C . ALA A 1 89 ? 12.67643 -10.20979 -11.45366 1.000 34.29447 636 ALA A C 1
ATOM 548 O O . ALA A 1 89 ? 11.81719 -9.84589 -10.64268 1.000 30.21617 636 ALA A O 1
ATOM 550 N N . LEU A 1 90 ? 12.87974 -9.56786 -12.61374 1.000 30.00245 637 LEU A N 1
ATOM 551 C CA . LEU A 1 90 ? 12.04531 -8.42656 -12.97539 1.000 24.71575 637 LEU A CA 1
ATOM 552 C C . LEU A 1 90 ? 10.62579 -8.87545 -13.28734 1.000 25.66006 637 LEU A C 1
ATOM 553 O O . LEU A 1 90 ? 9.66098 -8.25235 -12.82833 1.000 23.38142 637 LEU A O 1
ATOM 558 N N . MET A 1 91 ? 10.47846 -9.95634 -14.06035 1.000 27.22708 638 MET A N 1
ATOM 559 C CA A MET A 1 91 ? 9.14981 -10.49970 -14.31640 0.478 30.90648 638 MET A CA 1
ATOM 560 C CA B MET A 1 91 ? 9.15075 -10.50362 -14.31623 0.522 30.89511 638 MET A CA 1
ATOM 561 C C . MET A 1 91 ? 8.48299 -10.95055 -13.02308 1.000 32.49325 638 MET A C 1
ATOM 562 O O . MET A 1 91 ? 7.28068 -10.74150 -12.83161 1.000 27.56346 638 MET A O 1
ATOM 571 N N . SER A 1 92 ? 9.25084 -11.56279 -12.12092 1.000 27.68500 639 SER A N 1
ATOM 572 C CA A SER A 1 92 ? 8.68176 -11.98180 -10.84266 0.640 23.76235 639 SER A CA 1
ATOM 573 C CA B SER A 1 92 ? 8.69922 -11.98225 -10.83718 0.360 24.03858 639 SER A CA 1
ATOM 574 C C . SER A 1 92 ? 8.19522 -10.78616 -10.03803 1.000 26.22097 639 SER A C 1
ATOM 575 O O . SER A 1 92 ? 7.13562 -10.85379 -9.40044 1.000 25.84576 639 SER A O 1
ATOM 580 N N . GLU A 1 93 ? 8.95538 -9.68454 -10.04744 1.000 24.46127 640 GLU A N 1
ATOM 581 C CA . GLU A 1 93 ? 8.52439 -8.47455 -9.36117 1.000 22.95458 640 GLU A CA 1
ATOM 582 C C . GLU A 1 93 ? 7.23634 -7.93514 -9.96768 1.000 21.57377 640 GLU A C 1
ATOM 583 O O . GLU A 1 93 ? 6.31055 -7.55295 -9.24329 1.000 22.17875 640 GLU A O 1
ATOM 589 N N . LEU A 1 94 ? 7.16222 -7.90919 -11.29503 1.000 23.49602 641 LEU A N 1
ATOM 590 C CA . LEU A 1 94 ? 5.92350 -7.54930 -11.96996 1.000 22.71569 641 LEU A CA 1
ATOM 591 C C . LEU A 1 94 ? 4.76683 -8.43940 -11.51567 1.000 24.55237 641 LEU A C 1
ATOM 592 O O . LEU A 1 94 ? 3.67279 -7.94590 -11.21807 1.000 23.80257 641 LEU A O 1
ATOM 597 N N . LYS A 1 95 ? 5.00427 -9.74766 -11.40640 1.000 23.22825 642 LYS A N 1
ATOM 598 C CA . LYS A 1 95 ? 3.93335 -10.65267 -10.99053 1.000 23.01145 642 LYS A CA 1
ATOM 599 C C . LYS A 1 95 ? 3.55537 -10.46324 -9.52424 1.000 22.97138 642 LYS A C 1
ATOM 600 O O . LYS A 1 95 ? 2.37794 -10.61021 -9.17279 1.000 23.93920 642 LYS A O 1
ATOM 606 N N . VAL A 1 96 ? 4.52669 -10.15777 -8.64981 1.000 23.36716 643 VAL A N 1
ATOM 607 C CA . VAL A 1 96 ? 4.19190 -9.88262 -7.25292 1.000 22.37228 643 VAL A CA 1
ATOM 608 C C . VAL A 1 96 ? 3.35280 -8.61603 -7.14750 1.000 22.09942 643 VAL A C 1
ATOM 609 O O . VAL A 1 96 ? 2.35671 -8.57709 -6.41332 1.000 23.25347 643 VAL A O 1
ATOM 613 N N . LEU A 1 97 ? 3.73518 -7.56652 -7.88638 1.000 22.41550 644 LEU A N 1
ATOM 614 C CA . LEU A 1 97 ? 2.96735 -6.32351 -7.85506 1.000 23.07007 644 LEU A CA 1
ATOM 615 C C . LEU A 1 97 ? 1.56569 -6.54025 -8.41407 1.000 23.49275 644 LEU A C 1
ATOM 616 O O . LEU A 1 97 ? 0.58347 -6.00647 -7.88463 1.000 26.15044 644 LEU A O 1
ATOM 621 N N . SER A 1 98 ? 1.45412 -7.36408 -9.45285 1.000 22.55526 645 SER A N 1
ATOM 622 C CA A SER A 1 98 ? 0.14045 -7.67664 -10.01099 0.618 23.31610 645 SER A CA 1
ATOM 623 C CA B SER A 1 98 ? 0.14483 -7.68508 -10.01503 0.382 23.34559 645 SER A CA 1
ATOM 624 C C . SER A 1 98 ? -0.73852 -8.38263 -8.98632 1.000 27.32088 645 SER A C 1
ATOM 625 O O . SER A 1 98 ? -1.93417 -8.07516 -8.86149 1.000 30.21925 645 SER A O 1
ATOM 630 N N . TYR A 1 99 ? -0.15963 -9.32232 -8.23103 1.000 23.54099 646 TYR A N 1
ATOM 631 C CA . TYR A 1 99 ? -0.88981 -10.05382 -7.20273 1.000 28.26362 646 TYR A CA 1
ATOM 632 C C . TYR A 1 99 ? -1.26521 -9.15808 -6.02950 1.000 26.55440 646 TYR A C 1
ATOM 633 O O . TYR A 1 99 ? -2.36130 -9.28837 -5.47403 1.000 29.09277 646 TYR A O 1
ATOM 642 N N . LEU A 1 100 ? -0.37183 -8.25254 -5.62317 1.000 25.36517 647 LEU A N 1
ATOM 643 C CA . LEU A 1 100 ? -0.62751 -7.48458 -4.40378 1.000 25.41900 647 LEU A CA 1
ATOM 644 C C . LEU A 1 100 ? -1.84107 -6.59013 -4.55022 1.000 26.48067 647 LEU A C 1
ATOM 645 O O . LEU A 1 100 ? -2.60737 -6.40620 -3.59756 1.000 31.81095 647 LEU A O 1
ATOM 650 N N . GLY A 1 101 ? -2.01766 -6.00187 -5.72635 1.000 29.64391 648 GLY A N 1
ATOM 651 C CA . GLY A 1 101 ? -3.07302 -5.04055 -5.92098 1.000 35.85617 648 GLY A CA 1
ATOM 652 C C . GLY A 1 101 ? -2.67775 -3.66304 -5.42697 1.000 29.24046 648 GLY A C 1
ATOM 653 O O . GLY A 1 101 ? -1.58497 -3.42149 -4.91269 1.000 28.26417 648 GLY A O 1
ATOM 654 N N . ASN A 1 102 ? -3.62333 -2.74692 -5.57294 1.000 33.34570 649 ASN A N 1
ATOM 655 C CA . ASN A 1 102 ? -3.37075 -1.32925 -5.38542 1.000 33.17586 649 ASN A CA 1
ATOM 656 C C . ASN A 1 102 ? -3.45395 -0.94889 -3.91192 1.000 29.12723 649 ASN A C 1
ATOM 657 O O . ASN A 1 102 ? -4.30452 -1.44942 -3.17179 1.000 33.20447 649 ASN A O 1
ATOM 662 N N . HIS A 1 103 ? -2.55249 -0.06940 -3.47922 1.000 27.72361 650 HIS A N 1
ATOM 663 C CA . HIS A 1 103 ? -2.66138 0.52325 -2.15580 1.000 25.85482 650 HIS A CA 1
ATOM 664 C C . HIS A 1 103 ? -2.09329 1.93194 -2.19020 1.000 26.73822 650 HIS A C 1
ATOM 665 O O . HIS A 1 103 ? -1.07960 2.18515 -2.84990 1.000 25.19273 650 HIS A O 1
ATOM 672 N N . GLU A 1 104 ? -2.74171 2.83635 -1.45677 1.000 27.92526 651 GLU A N 1
ATOM 673 C CA . GLU A 1 104 ? -2.32122 4.23174 -1.42636 1.000 28.14637 651 GLU A CA 1
ATOM 674 C C . GLU A 1 104 ? -0.86865 4.40391 -0.99352 1.000 26.90217 651 GLU A C 1
ATOM 675 O O . GLU A 1 104 ? -0.20860 5.36001 -1.41432 1.000 27.09613 651 GLU A O 1
ATOM 681 N N . ASN A 1 105 ? -0.34712 3.51757 -0.14563 1.000 24.01432 652 ASN A N 1
ATOM 682 C CA . ASN A 1 105 ? 0.96671 3.74443 0.43245 1.000 23.76139 652 ASN A CA 1
ATOM 683 C C . ASN A 1 105 ? 2.04117 2.84889 -0.15802 1.000 24.74408 652 ASN A C 1
ATOM 684 O O . ASN A 1 105 ? 3.08482 2.63203 0.46804 1.000 24.95991 652 ASN A O 1
ATOM 689 N N . ILE A 1 106 ? 1.82791 2.35817 -1.37926 1.000 23.46744 653 ILE A N 1
ATOM 690 C CA . ILE A 1 106 ? 2.90536 1.75825 -2.14823 1.000 23.08430 653 ILE A CA 1
ATOM 691 C C . ILE A 1 106 ? 2.97205 2.44680 -3.50256 1.000 22.24025 653 ILE A C 1
ATOM 692 O O . ILE A 1 106 ? 2.02145 3.09072 -3.95361 1.000 25.52111 653 ILE A O 1
ATOM 697 N N . VAL A 1 107 ? 4.13924 2.33646 -4.12906 1.000 21.53339 654 VAL A N 1
ATOM 698 C CA . VAL A 1 107 ? 4.30957 2.79326 -5.50616 1.000 21.58070 654 VAL A CA 1
ATOM 699 C C . VAL A 1 107 ? 3.64002 1.75777 -6.40854 1.000 22.31902 654 VAL A C 1
ATOM 700 O O . VAL A 1 107 ? 4.13402 0.63938 -6.55617 1.000 23.96315 654 VAL A O 1
ATOM 704 N N . ASN A 1 108 ? 2.50617 2.12047 -7.00267 1.000 21.76460 655 ASN A N 1
ATOM 705 C CA . ASN A 1 108 ? 1.67863 1.11051 -7.64605 1.000 22.21077 655 ASN A CA 1
ATOM 706 C C . ASN A 1 108 ? 2.12288 0.79718 -9.06649 1.000 21.69743 655 ASN A C 1
ATOM 707 O O . ASN A 1 108 ? 2.61664 1.65604 -9.79799 1.000 22.82349 655 ASN A O 1
ATOM 712 N N . LEU A 1 109 ? 1.91342 -0.45845 -9.44511 1.000 21.31113 656 LEU A N 1
ATOM 713 C CA . LEU A 1 109 ? 2.01867 -0.87879 -10.83654 1.000 19.56044 656 LEU A CA 1
ATOM 714 C C . LEU A 1 109 ? 0.95386 -0.21557 -11.70944 1.000 22.35062 656 LEU A C 1
ATOM 715 O O . LEU A 1 109 ? -0.23772 -0.26417 -11.39845 1.000 23.87822 656 LEU A O 1
ATOM 720 N N . LEU A 1 110 ? 1.38796 0.34713 -12.84622 1.000 20.76374 657 LEU A N 1
ATOM 721 C CA . LEU A 1 110 ? 0.47285 0.91457 -13.83013 1.000 21.16829 657 LEU A CA 1
ATOM 722 C C . LEU A 1 110 ? 0.44032 0.16802 -15.15539 1.000 22.24270 657 LEU A C 1
ATOM 723 O O . LEU A 1 110 ? -0.56193 0.26834 -15.88047 1.000 24.55739 657 LEU A O 1
ATOM 728 N N . GLY A 1 111 ? 1.49176 -0.55916 -15.49952 1.000 20.51229 658 GLY A N 1
ATOM 729 C CA . GLY A 1 111 ? 1.54615 -1.19181 -16.80588 1.000 21.71429 658 GLY A CA 1
ATOM 730 C C . GLY A 1 111 ? 2.89240 -1.84884 -16.99848 1.000 20.23536 658 GLY A C 1
ATOM 731 O O . GLY A 1 111 ? 3.78338 -1.76627 -16.14508 1.000 21.55078 658 GLY A O 1
ATOM 732 N N . ALA A 1 112 ? 3.02725 -2.50386 -18.14434 1.000 21.81925 659 ALA A N 1
ATOM 733 C CA . ALA A 1 112 ? 4.26229 -3.18337 -18.48590 1.000 23.98904 659 ALA A CA 1
ATOM 734 C C . ALA A 1 112 ? 4.36452 -3.29352 -19.99224 1.000 21.51134 659 ALA A C 1
ATOM 735 O O . ALA A 1 112 ? 3.35387 -3.29788 -20.70244 1.000 23.10840 659 ALA A O 1
ATOM 737 N N . CYS A 1 113 ? 5.59961 -3.39415 -20.47344 1.000 23.38708 660 CYS A N 1
ATOM 738 C CA . CYS A 1 113 ? 5.85482 -3.67742 -21.88679 1.000 22.43538 660 CYS A CA 1
ATOM 739 C C . CYS A 1 113 ? 6.61887 -4.98780 -21.93504 1.000 25.76509 660 CYS A C 1
ATOM 740 O O . CYS A 1 113 ? 7.76692 -5.04089 -21.49230 1.000 29.04261 660 CYS A O 1
ATOM 743 N N . THR A 1 114 ? 5.97332 -6.04864 -22.44231 1.000 27.07104 661 THR A N 1
ATOM 744 C CA . THR A 1 114 ? 6.54422 -7.39087 -22.40828 1.000 28.42464 661 THR A CA 1
ATOM 745 C C . THR A 1 114 ? 6.67245 -8.04561 -23.76759 1.000 32.00759 661 THR A C 1
ATOM 746 O O . THR A 1 114 ? 7.40720 -9.03022 -23.88417 1.000 32.01084 661 THR A O 1
ATOM 750 N N . HIS A 1 115 ? 5.97965 -7.54090 -24.78845 1.000 31.11743 662 HIS A N 1
ATOM 751 C CA . HIS A 1 115 ? 6.02656 -8.12770 -26.11852 1.000 33.26252 662 HIS A CA 1
ATOM 752 C C . HIS A 1 115 ? 7.39182 -7.88472 -26.75718 1.000 32.44049 662 HIS A C 1
ATOM 753 O O . HIS A 1 115 ? 7.84111 -6.73859 -26.86491 1.000 39.12153 662 HIS A O 1
ATOM 760 N N . GLY A 1 116 ? 8.06212 -8.96260 -27.15115 1.000 32.18705 663 GLY A N 1
ATOM 761 C CA . GLY A 1 116 ? 9.30717 -8.86087 -27.88914 1.000 33.81280 663 GLY A CA 1
ATOM 762 C C . GLY A 1 116 ? 10.49066 -8.27705 -27.14149 1.000 56.21595 663 GLY A C 1
ATOM 763 O O . GLY A 1 116 ? 11.35437 -9.03171 -26.68207 1.000 36.52867 663 GLY A O 1
ATOM 764 N N . GLY A 1 117 ? 10.53773 -6.93819 -27.03370 1.000 76.13582 664 GLY A N 1
ATOM 765 C CA . GLY A 1 117 ? 11.69145 -6.19251 -26.56202 1.000 52.11795 664 GLY A CA 1
ATOM 766 C C . GLY A 1 117 ? 11.94623 -6.36795 -25.08525 1.000 41.58251 664 GLY A C 1
ATOM 767 O O . GLY A 1 117 ? 11.40994 -7.28722 -24.45976 1.000 55.36581 664 GLY A O 1
ATOM 768 N N . PRO A 1 118 ? 12.77476 -5.50249 -24.48831 1.000 31.05059 665 PRO A N 1
ATOM 769 C CA . PRO A 1 118 ? 13.07491 -5.67142 -23.06321 1.000 35.15929 665 PRO A CA 1
ATOM 770 C C . PRO A 1 118 ? 11.84393 -5.40464 -22.22569 1.000 33.50305 665 PRO A C 1
ATOM 771 O O . PRO A 1 118 ? 11.01225 -4.55476 -22.55643 1.000 31.03713 665 PRO A O 1
ATOM 775 N N . THR A 1 119 ? 11.71715 -6.16553 -21.14801 1.000 31.40083 666 THR A N 1
ATOM 776 C CA . THR A 1 119 ? 10.61402 -5.93500 -20.23582 1.000 25.70136 666 THR A CA 1
ATOM 777 C C . THR A 1 119 ? 10.77703 -4.57556 -19.57311 1.000 26.76968 666 THR A C 1
ATOM 778 O O . THR A 1 119 ? 11.85048 -4.23783 -19.06717 1.000 26.91215 666 THR A O 1
ATOM 782 N N . LEU A 1 120 ? 9.70712 -3.79345 -19.60215 1.000 23.25535 667 LEU A N 1
ATOM 783 C CA . LEU A 1 120 ? 9.62042 -2.51592 -18.91742 1.000 23.43189 667 LEU A CA 1
ATOM 784 C C . LEU A 1 120 ? 8.50059 -2.61450 -17.89678 1.000 22.37263 667 LEU A C 1
ATOM 785 O O . LEU A 1 120 ? 7.39893 -3.06570 -18.22845 1.000 23.85648 667 LEU A O 1
ATOM 790 N N . VAL A 1 121 ? 8.76940 -2.20901 -16.65757 1.000 21.33999 668 VAL A N 1
ATOM 791 C CA . VAL A 1 121 ? 7.73693 -2.17315 -15.63100 1.000 20.21737 668 VAL A CA 1
ATOM 792 C C . VAL A 1 121 ? 7.41150 -0.71454 -15.33984 1.000 22.15655 668 VAL A C 1
ATOM 793 O O . VAL A 1 121 ? 8.29128 0.06104 -14.95032 1.000 22.19172 668 VAL A O 1
ATOM 797 N N . ILE A 1 122 ? 6.15040 -0.33950 -15.52937 1.000 20.94577 669 ILE A N 1
ATOM 798 C CA . ILE A 1 122 ? 5.70405 1.04779 -15.41104 1.000 20.14790 669 ILE A CA 1
ATOM 799 C C . ILE A 1 122 ? 5.00416 1.22100 -14.07389 1.000 21.68079 669 ILE A C 1
ATOM 800 O O . ILE A 1 122 ? 4.01982 0.52673 -13.78807 1.000 21.30953 669 ILE A O 1
ATOM 805 N N . THR A 1 123 ? 5.49269 2.15466 -13.25549 1.000 23.18090 670 THR A N 1
ATOM 806 C CA . THR A 1 123 ? 4.89109 2.41987 -11.95339 1.000 22.68441 670 THR A CA 1
ATOM 807 C C . THR A 1 123 ? 4.56070 3.89898 -11.80505 1.000 21.85687 670 THR A C 1
ATOM 808 O O . THR A 1 123 ? 4.95357 4.74393 -12.60921 1.000 24.01887 670 THR A O 1
ATOM 812 N N . GLU A 1 124 ? 3.87179 4.20790 -10.70939 1.000 22.51606 671 GLU A N 1
ATOM 813 C CA . GLU A 1 124 ? 3.61288 5.59459 -10.35384 1.000 23.39788 671 GLU A CA 1
ATOM 814 C C . GLU A 1 124 ? 4.92170 6.35252 -10.16278 1.000 21.58510 671 GLU A C 1
ATOM 815 O O . GLU A 1 124 ? 5.91988 5.79554 -9.69726 1.000 26.39517 671 GLU A O 1
ATOM 821 N N . TYR A 1 125 ? 4.90083 7.63701 -10.51408 1.000 27.07724 672 TYR A N 1
ATOM 822 C CA . TYR A 1 125 ? 6.01977 8.54885 -10.28910 1.000 26.16714 672 TYR A CA 1
ATOM 823 C C . TYR A 1 125 ? 5.72892 9.40286 -9.05825 1.000 25.06505 672 TYR A C 1
ATOM 824 O O . TYR A 1 125 ? 4.64357 9.98103 -8.94141 1.000 28.92602 672 TYR A O 1
ATOM 833 N N . CYS A 1 126 ? 6.70336 9.49563 -8.14613 1.000 23.25460 673 CYS A N 1
ATOM 834 C CA . CYS A 1 126 ? 6.54776 10.26669 -6.91202 1.000 26.98636 673 CYS A CA 1
ATOM 835 C C . CYS A 1 126 ? 7.38963 11.53316 -7.02689 1.000 27.07991 673 CYS A C 1
ATOM 836 O O . CYS A 1 126 ? 8.62204 11.47139 -7.00715 1.000 30.42570 673 CYS A O 1
ATOM 839 N N . CYS A 1 127 ? 6.71995 12.68134 -7.11599 1.000 28.57230 674 CYS A N 1
ATOM 840 C CA . CYS A 1 127 ? 7.37405 13.89784 -7.59529 1.000 32.25239 674 CYS A CA 1
ATOM 841 C C . CYS A 1 127 ? 8.38648 14.48465 -6.61500 1.000 31.53385 674 CYS A C 1
ATOM 842 O O . CYS A 1 127 ? 9.23788 15.27498 -7.03797 1.000 36.34494 674 CYS A O 1
ATOM 845 N N . TYR A 1 128 ? 8.31750 14.14779 -5.33091 1.000 29.32683 675 TYR A N 1
ATOM 846 C CA . TYR A 1 128 ? 9.25466 14.69855 -4.35628 1.000 32.27428 675 TYR A CA 1
ATOM 847 C C . TYR A 1 128 ? 10.42830 13.77636 -4.06058 1.000 32.46583 675 TYR A C 1
ATOM 848 O O . TYR A 1 128 ? 11.28470 14.13105 -3.24205 1.000 32.56128 675 TYR A O 1
ATOM 857 N N . GLY A 1 129 ? 10.50534 12.61803 -4.71241 1.000 27.15901 676 GLY A N 1
ATOM 858 C CA . GLY A 1 129 ? 11.66829 11.76699 -4.51389 1.000 29.39378 676 GLY A CA 1
ATOM 859 C C . GLY A 1 129 ? 11.64573 11.04790 -3.17466 1.000 28.01258 676 GLY A C 1
ATOM 860 O O . GLY A 1 129 ? 10.61383 10.93911 -2.49805 1.000 27.92880 676 GLY A O 1
ATOM 861 N N . ASP A 1 130 ? 12.82149 10.56135 -2.77581 1.000 26.21884 677 ASP A N 1
ATOM 862 C CA . ASP A 1 130 ? 12.88103 9.70293 -1.60156 1.000 28.51357 677 ASP A CA 1
ATOM 863 C C . ASP A 1 130 ? 12.88759 10.51579 -0.31390 1.000 28.46102 677 ASP A C 1
ATOM 864 O O . ASP A 1 130 ? 13.37672 11.65440 -0.25507 1.000 28.78627 677 ASP A O 1
ATOM 869 N N . LEU A 1 131 ? 12.35699 9.89172 0.73887 1.000 28.07801 678 LEU A N 1
ATOM 870 C CA . LEU A 1 131 ? 12.15024 10.57757 2.00706 1.000 29.77102 678 LEU A CA 1
ATOM 871 C C . LEU A 1 131 ? 13.46098 10.91325 2.70415 1.000 27.74975 678 LEU A C 1
ATOM 872 O O . LEU A 1 131 ? 13.53903 11.92465 3.41149 1.000 31.08075 678 LEU A O 1
ATOM 877 N N . LEU A 1 132 ? 14.49291 10.07896 2.54056 1.000 29.14718 679 LEU A N 1
ATOM 878 C CA . LEU A 1 132 ? 15.77262 10.36662 3.17809 1.000 28.22721 679 LEU A CA 1
ATOM 879 C C . LEU A 1 132 ? 16.33648 11.69647 2.69486 1.000 29.19121 679 LEU A C 1
ATOM 880 O O . LEU A 1 132 ? 16.74332 12.54546 3.50036 1.000 29.16678 679 LEU A O 1
ATOM 885 N N . ASN A 1 133 ? 16.37105 11.89634 1.37823 1.000 29.97605 680 ASN A N 1
ATOM 886 C CA . ASN A 1 133 ? 16.86359 13.16408 0.85132 1.000 30.56828 680 ASN A CA 1
ATOM 887 C C . ASN A 1 133 ? 15.92227 14.31099 1.19667 1.000 30.95057 680 ASN A C 1
ATOM 888 O O . ASN A 1 133 ? 16.37063 15.43095 1.46052 1.000 32.54959 680 ASN A O 1
ATOM 893 N N . PHE A 1 134 ? 14.61504 14.04984 1.20153 1.000 34.26126 681 PHE A N 1
ATOM 894 C CA . PHE A 1 134 ? 13.65248 15.07479 1.59762 1.000 31.64995 681 PHE A CA 1
ATOM 895 C C . PHE A 1 134 ? 13.91074 15.55114 3.02286 1.000 31.49546 681 PHE A C 1
ATOM 896 O O . PHE A 1 134 ? 13.98374 16.75757 3.28739 1.000 32.00938 681 PHE A O 1
ATOM 904 N N . LEU A 1 135 ? 14.07040 14.60806 3.95657 1.000 29.32866 682 LEU A N 1
ATOM 905 C CA . LEU A 1 135 ? 14.30870 14.97582 5.34877 1.000 28.83031 682 LEU A CA 1
ATOM 906 C C . LEU A 1 135 ? 15.58762 15.78493 5.49546 1.000 31.39594 682 LEU A C 1
ATOM 907 O O . LEU A 1 135 ? 15.63911 16.74769 6.26900 1.000 34.14147 682 LEU A O 1
ATOM 912 N N . ARG A 1 136 ? 16.63391 15.40049 4.76327 1.000 30.44711 683 ARG A N 1
ATOM 913 C CA . ARG A 1 136 ? 17.90410 16.10372 4.87203 1.000 31.10689 683 ARG A CA 1
ATOM 914 C C . ARG A 1 136 ? 17.80345 17.52216 4.31825 1.000 32.66110 683 ARG A C 1
ATOM 915 O O . ARG A 1 136 ? 18.41507 18.44814 4.86216 1.000 38.33346 683 ARG A O 1
ATOM 923 N N . ARG A 1 137 ? 17.03336 17.71132 3.24187 1.000 38.28404 684 ARG A N 1
ATOM 924 C CA . ARG A 1 137 ? 16.83886 19.05438 2.69683 1.000 40.33531 684 ARG A CA 1
ATOM 925 C C . ARG A 1 137 ? 16.07262 19.94165 3.66502 1.000 38.70760 684 ARG A C 1
ATOM 926 O O . ARG A 1 137 ? 16.35282 21.14032 3.77216 1.000 43.00910 684 ARG A O 1
ATOM 934 N N . LYS A 1 138 ? 15.08449 19.38119 4.35326 1.000 37.86865 685 LYS A N 1
ATOM 935 C CA . LYS A 1 138 ? 14.21923 20.15126 5.23565 1.000 42.62665 685 LYS A CA 1
ATOM 936 C C . LYS A 1 138 ? 14.74625 20.23296 6.66020 1.000 40.85992 685 LYS A C 1
ATOM 937 O O . LYS A 1 138 ? 14.13765 20.92086 7.48632 1.000 40.06142 685 LYS A O 1
ATOM 943 N N . ARG A 1 139 ? 15.86842 19.56612 6.95429 1.000 38.08370 686 ARG A N 1
ATOM 944 C CA . ARG A 1 139 ? 16.33594 19.44302 8.33282 1.000 43.01453 686 ARG A CA 1
ATOM 945 C C . ARG A 1 139 ? 16.53861 20.80598 8.98419 1.000 43.11369 686 ARG A C 1
ATOM 946 O O . ARG A 1 139 ? 16.11970 21.02340 10.12759 1.000 43.16818 686 ARG A O 1
ATOM 954 N N . ASP A 1 140 ? 17.15780 21.74633 8.26550 1.000 44.01035 687 ASP A N 1
ATOM 955 C CA . ASP A 1 140 ? 17.58902 22.98765 8.90067 1.000 50.60436 687 ASP A CA 1
ATOM 956 C C . ASP A 1 140 ? 16.43163 23.92289 9.21735 1.000 55.55872 687 ASP A C 1
ATOM 957 O O . ASP A 1 140 ? 16.59523 24.82178 10.04743 1.000 55.20629 687 ASP A O 1
ATOM 962 N N . GLU A 1 141 ? 15.27471 23.74156 8.58295 1.000 50.57322 688 GLU A N 1
ATOM 963 C CA . GLU A 1 141 ? 14.10058 24.55524 8.87128 1.000 54.87147 688 GLU A CA 1
ATOM 964 C C . GLU A 1 141 ? 13.00733 23.77070 9.58428 1.000 57.53470 688 GLU A C 1
ATOM 965 O O . GLU A 1 141 ? 11.86928 24.24237 9.66234 1.000 51.83454 688 GLU A O 1
ATOM 971 N N . PHE A 1 142 ? 13.32676 22.59105 10.11094 1.000 49.07072 689 PHE A N 1
ATOM 972 C CA . PHE A 1 142 ? 12.33395 21.78678 10.80809 1.000 42.16849 689 PHE A CA 1
ATOM 973 C C . PHE A 1 142 ? 11.81650 22.51523 12.04187 1.000 45.17113 689 PHE A C 1
ATOM 974 O O . PHE A 1 142 ? 12.56784 23.19435 12.74655 1.000 51.16488 689 PHE A O 1
ATOM 982 N N . VAL A 1 143 ? 10.52121 22.36127 12.29837 1.000 47.05894 690 VAL A N 1
ATOM 983 C CA . VAL A 1 143 ? 9.83316 23.00681 13.41247 1.000 49.27207 690 VAL A CA 1
ATOM 984 C C . VAL A 1 143 ? 9.33603 21.92335 14.35925 1.000 42.91353 690 VAL A C 1
ATOM 985 O O . VAL A 1 143 ? 8.42683 21.15956 14.00276 1.000 48.03582 690 VAL A O 1
ATOM 989 N N . PRO A 1 144 ? 9.91511 21.79732 15.55947 1.000 72.05205 691 PRO A N 1
ATOM 990 C CA . PRO A 1 144 ? 9.57508 20.73033 16.50558 1.000 75.71552 691 PRO A CA 1
ATOM 991 C C . PRO A 1 144 ? 8.25540 20.96970 17.22982 1.000 71.75018 691 PRO A C 1
ATOM 992 O O . PRO A 1 144 ? 7.74043 20.02403 17.82568 1.000 67.99686 691 PRO A O 1
ATOM 996 N N . LYS A 1 154 ? 3.90801 29.15420 5.38187 1.000 70.60551 761 LYS A N 1
ATOM 997 C CA . LYS A 1 154 ? 5.22401 28.58026 5.11421 1.000 71.93928 761 LYS A CA 1
ATOM 998 C C . LYS A 1 154 ? 5.14003 27.07842 4.86426 1.000 85.94734 761 LYS A C 1
ATOM 999 O O . LYS A 1 154 ? 4.10561 26.45251 5.10418 1.000 92.41818 761 LYS A O 1
ATOM 1001 N N . ASP A 1 155 ? 6.24080 26.50766 4.37937 1.000 65.70259 762 ASP A N 1
ATOM 1002 C CA . ASP A 1 155 ? 6.30093 25.08000 4.09464 1.000 71.99093 762 ASP A CA 1
ATOM 1003 C C . ASP A 1 155 ? 7.37159 24.42199 4.95381 1.000 63.89831 762 ASP A C 1
ATOM 1004 O O . ASP A 1 155 ? 8.36783 23.90877 4.43382 1.000 66.97564 762 ASP A O 1
ATOM 1006 N N . PHE A 1 156 ? 7.17302 24.43546 6.26711 1.000 58.32732 763 PHE A N 1
ATOM 1007 C CA . PHE A 1 156 ? 8.12365 23.86104 7.20957 1.000 60.84825 763 PHE A CA 1
ATOM 1008 C C . PHE A 1 156 ? 7.70894 22.44209 7.56538 1.000 54.70281 763 PHE A C 1
ATOM 1009 O O . PHE A 1 156 ? 6.53361 22.18524 7.84458 1.000 48.13079 763 PHE A O 1
ATOM 1017 N N . LEU A 1 157 ? 8.67572 21.52907 7.55055 1.000 41.44761 764 LEU A N 1
ATOM 1018 C CA . LEU A 1 157 ? 8.46430 20.20399 8.11372 1.000 36.05038 764 LEU A CA 1
ATOM 1019 C C . LEU A 1 157 ? 8.18366 20.33128 9.60646 1.000 39.48219 764 LEU A C 1
ATOM 1020 O O . LEU A 1 157 ? 8.81173 21.13318 10.30124 1.000 40.32822 764 LEU A O 1
ATOM 1025 N N . THR A 1 158 ? 7.21118 19.56397 10.09527 1.000 42.04282 765 THR A N 1
ATOM 1026 C CA . THR A 1 158 ? 6.80598 19.61209 11.49439 1.000 45.01264 765 THR A CA 1
ATOM 1027 C C . THR A 1 158 ? 6.73451 18.20128 12.05976 1.000 41.84215 765 THR A C 1
ATOM 1028 O O . THR A 1 158 ? 6.81961 17.20746 11.33598 1.000 38.61560 765 THR A O 1
ATOM 1032 N N . LEU A 1 159 ? 6.56637 18.12468 13.38157 1.000 43.10437 766 LEU A N 1
ATOM 1033 C CA . LEU A 1 159 ? 6.34863 16.82897 14.01559 1.000 40.69018 766 LEU A CA 1
ATOM 1034 C C . LEU A 1 159 ? 5.10946 16.14395 13.45323 1.000 39.96675 766 LEU A C 1
ATOM 1035 O O . LEU A 1 159 ? 5.08904 14.91936 13.28605 1.000 36.87196 766 LEU A O 1
ATOM 1040 N N . GLU A 1 160 ? 4.06642 16.92160 13.14831 1.000 39.90900 767 GLU A N 1
ATOM 1041 C CA . GLU A 1 160 ? 2.85032 16.34069 12.58902 1.000 39.15480 767 GLU A CA 1
ATOM 1042 C C . GLU A 1 160 ? 3.13498 15.60556 11.28413 1.000 36.13770 767 GLU A C 1
ATOM 1043 O O . GLU A 1 160 ? 2.55504 14.54387 11.02351 1.000 37.17231 767 GLU A O 1
ATOM 1049 N N . HIS A 1 161 ? 4.02010 16.15737 10.44715 1.000 38.18049 768 HIS A N 1
ATOM 1050 C CA . HIS A 1 161 ? 4.42001 15.45883 9.22804 1.000 36.67434 768 HIS A CA 1
ATOM 1051 C C . HIS A 1 161 ? 5.07315 14.12255 9.55042 1.000 32.79256 768 HIS A C 1
ATOM 1052 O O . HIS A 1 161 ? 4.77798 13.10866 8.90911 1.000 32.76537 768 HIS A O 1
ATOM 1059 N N . LEU A 1 162 ? 5.96759 14.10669 10.54138 1.000 33.57414 769 LEU A N 1
ATOM 1060 C CA . LEU A 1 162 ? 6.69937 12.88125 10.85645 1.000 31.03073 769 LEU A CA 1
ATOM 1061 C C . LEU A 1 162 ? 5.76535 11.80036 11.38650 1.000 33.56288 769 LEU A C 1
ATOM 1062 O O . LEU A 1 162 ? 5.88052 10.62938 10.99930 1.000 30.32147 769 LEU A O 1
ATOM 1067 N N . LEU A 1 163 ? 4.83048 12.17082 12.26462 1.000 33.53330 770 LEU A N 1
ATOM 1068 C CA . LEU A 1 163 ? 3.83601 11.20722 12.72935 1.000 32.70024 770 LEU A CA 1
ATOM 1069 C C . LEU A 1 163 ? 3.01879 10.65657 11.56478 1.000 36.05318 770 LEU A C 1
ATOM 1070 O O . LEU A 1 163 ? 2.76820 9.44926 11.48449 1.000 32.29383 770 LEU A O 1
ATOM 1075 N N . SER A 1 164 ? 2.59519 11.53203 10.64530 1.000 31.48540 771 SER A N 1
ATOM 1076 C CA . SER A 1 164 ? 1.85306 11.08074 9.46811 1.000 31.49803 771 SER A CA 1
ATOM 1077 C C . SER A 1 164 ? 2.67233 10.10764 8.62429 1.000 30.23664 771 SER A C 1
ATOM 1078 O O . SER A 1 164 ? 2.16397 9.06599 8.19320 1.000 30.35218 771 SER A O 1
ATOM 1081 N N . PHE A 1 165 ? 3.93909 10.43832 8.36323 1.000 29.23002 772 PHE A N 1
ATOM 1082 C CA . PHE A 1 165 ? 4.77807 9.53747 7.57981 1.000 27.21902 772 PHE A CA 1
ATOM 1083 C C . PHE A 1 165 ? 4.94246 8.19103 8.28104 1.000 27.60153 772 PHE A C 1
ATOM 1084 O O . PHE A 1 165 ? 4.92617 7.14037 7.62769 1.000 27.64195 772 PHE A O 1
ATOM 1092 N N . SER A 1 166 ? 5.10629 8.19842 9.60815 1.000 27.43798 773 SER A N 1
ATOM 1093 C CA . SER A 1 166 ? 5.23593 6.93757 10.34277 1.000 28.73947 773 SER A CA 1
ATOM 1094 C C . SER A 1 166 ? 3.98080 6.09600 10.18798 1.000 29.48251 773 SER A C 1
ATOM 1095 O O . SER A 1 166 ? 4.05575 4.87701 9.99952 1.000 26.08312 773 SER A O 1
ATOM 1100 N N . TYR A 1 167 ? 2.81750 6.74000 10.27785 1.000 27.29699 774 TYR A N 1
ATOM 1101 C CA . TYR A 1 167 ? 1.54078 6.05221 10.13827 1.000 29.33305 774 TYR A CA 1
ATOM 1102 C C . TYR A 1 167 ? 1.38375 5.46344 8.74311 1.000 31.35551 774 TYR A C 1
ATOM 1103 O O . TYR A 1 167 ? 1.00132 4.29829 8.57995 1.000 27.63123 774 TYR A O 1
ATOM 1112 N N . GLN A 1 168 ? 1.68050 6.25965 7.71991 1.000 25.28557 775 GLN A N 1
ATOM 1113 C CA . GLN A 1 168 ? 1.45990 5.81169 6.35007 1.000 25.59539 775 GLN A CA 1
ATOM 1114 C C . GLN A 1 168 ? 2.35801 4.63294 5.99573 1.000 26.46228 775 GLN A C 1
ATOM 1115 O O . GLN A 1 168 ? 1.92530 3.70535 5.29940 1.000 26.72340 775 GLN A O 1
ATOM 1121 N N . VAL A 1 169 ? 3.62033 4.66537 6.43050 1.000 24.11313 776 VAL A N 1
ATOM 1122 C CA . VAL A 1 169 ? 4.51104 3.55636 6.10596 1.000 22.23736 776 VAL A CA 1
ATOM 1123 C C . VAL A 1 169 ? 4.06264 2.30210 6.83923 1.000 26.08953 776 VAL A C 1
ATOM 1124 O O . VAL A 1 169 ? 4.07234 1.20520 6.27413 1.000 24.21280 776 VAL A O 1
ATOM 1128 N N . ALA A 1 170 ? 3.61751 2.44737 8.09538 1.000 24.91461 777 ALA A N 1
ATOM 1129 C CA . ALA A 1 170 ? 3.07691 1.29968 8.81449 1.000 23.43436 777 ALA A CA 1
ATOM 1130 C C . ALA A 1 170 ? 1.85771 0.73063 8.09237 1.000 25.87160 777 ALA A C 1
ATOM 1131 O O . ALA A 1 170 ? 1.68391 -0.49244 8.02508 1.000 26.34133 777 ALA A O 1
ATOM 1133 N N . LYS A 1 171 ? 0.99817 1.60627 7.54344 1.000 25.74472 778 LYS A N 1
ATOM 1134 C CA . LYS A 1 171 ? -0.18764 1.13468 6.83013 1.000 27.31412 778 LYS A CA 1
ATOM 1135 C C . LYS A 1 171 ? 0.19565 0.37065 5.57331 1.000 27.90663 778 LYS A C 1
ATOM 1136 O O . LYS A 1 171 ? -0.40200 -0.66796 5.26304 1.000 27.58908 778 LYS A O 1
ATOM 1142 N N . GLY A 1 172 ? 1.16072 0.89259 4.81770 1.000 23.73048 779 GLY A N 1
ATOM 1143 C CA . GLY A 1 172 ? 1.60749 0.18795 3.62509 1.000 24.09034 779 GLY A CA 1
ATOM 1144 C C . GLY A 1 172 ? 2.21400 -1.16072 3.95663 1.000 25.56013 779 GLY A C 1
ATOM 1145 O O . GLY A 1 172 ? 1.94755 -2.15602 3.27481 1.000 24.84428 779 GLY A O 1
ATOM 1146 N N . MET A 1 173 ? 3.03291 -1.21337 5.01368 1.000 24.00810 780 MET A N 1
ATOM 1147 C CA . MET A 1 173 ? 3.64991 -2.47354 5.42305 1.000 21.87072 780 MET A CA 1
ATOM 1148 C C . MET A 1 173 ? 2.62051 -3.44381 5.98019 1.000 23.52620 780 MET A C 1
ATOM 1149 O O . MET A 1 173 ? 2.71785 -4.65380 5.74846 1.000 25.19512 780 MET A O 1
ATOM 1154 N N . ALA A 1 174 ? 1.63194 -2.94373 6.74086 1.000 23.49865 781 ALA A N 1
ATOM 1155 C CA . ALA A 1 174 ? 0.53738 -3.81001 7.16480 1.000 25.56142 781 ALA A CA 1
ATOM 1156 C C . ALA A 1 174 ? -0.16586 -4.41146 5.96201 1.000 25.40067 781 ALA A C 1
ATOM 1157 O O . ALA A 1 174 ? -0.56433 -5.58076 5.98726 1.000 27.56612 781 ALA A O 1
ATOM 1159 N N . PHE A 1 175 ? -0.34044 -3.61664 4.91179 1.000 24.42435 782 PHE A N 1
ATOM 1160 C CA . PHE A 1 175 ? -0.94310 -4.13466 3.68666 1.000 25.34972 782 PHE A CA 1
ATOM 1161 C C . PHE A 1 175 ? -0.09076 -5.25037 3.09137 1.000 26.39692 782 PHE A C 1
ATOM 1162 O O . PHE A 1 175 ? -0.60241 -6.33295 2.77506 1.000 25.96849 782 PHE A O 1
ATOM 1170 N N . LEU A 1 176 ? 1.22213 -5.02694 2.97396 1.000 25.98198 783 LEU A N 1
ATOM 1171 C CA . LEU A 1 176 ? 2.07898 -6.07338 2.42525 1.000 24.42463 783 LEU A CA 1
ATOM 1172 C C . LEU A 1 176 ? 1.97627 -7.34364 3.25617 1.000 25.67997 783 LEU A C 1
ATOM 1173 O O . LEU A 1 176 ? 1.80569 -8.44398 2.71628 1.000 25.15077 783 LEU A O 1
ATOM 1178 N N . ALA A 1 177 ? 2.07044 -7.20985 4.57981 1.000 23.84827 784 ALA A N 1
ATOM 1179 C CA . ALA A 1 177 ? 1.99150 -8.38188 5.44060 1.000 22.80203 784 ALA A CA 1
ATOM 1180 C C . ALA A 1 177 ? 0.64640 -9.07951 5.31644 1.000 28.20814 784 ALA A C 1
ATOM 1181 O O . ALA A 1 177 ? 0.57713 -10.30756 5.41943 1.000 30.47252 784 ALA A O 1
ATOM 1183 N N . SER A 1 178 ? -0.43407 -8.31666 5.10255 1.000 27.74968 785 SER A N 1
ATOM 1184 C CA . SER A 1 178 ? -1.75111 -8.92908 4.95536 1.000 33.45600 785 SER A CA 1
ATOM 1185 C C . SER A 1 178 ? -1.84297 -9.77604 3.69340 1.000 35.48828 785 SER A C 1
ATOM 1186 O O . SER A 1 178 ? -2.70818 -10.66183 3.61843 1.000 35.92451 785 SER A O 1
ATOM 1189 N N . LYS A 1 179 ? -0.97337 -9.52294 2.71600 1.000 29.23693 786 LYS A N 1
ATOM 1190 C CA . LYS A 1 179 ? -0.85811 -10.32054 1.50055 1.000 30.85615 786 LYS A CA 1
ATOM 1191 C C . LYS A 1 179 ? 0.27384 -11.33580 1.59881 1.000 31.90909 786 LYS A C 1
ATOM 1192 O O . LYS A 1 179 ? 0.70165 -11.87677 0.57178 1.000 29.73228 786 LYS A O 1
ATOM 1198 N N . ASN A 1 180 ? 0.76391 -11.58572 2.81719 1.000 29.20590 787 ASN A N 1
ATOM 1199 C CA . ASN A 1 180 ? 1.82016 -12.56532 3.11445 1.000 28.29487 787 ASN A CA 1
ATOM 1200 C C . ASN A 1 180 ? 3.12463 -12.24324 2.39860 1.000 26.70803 787 ASN A C 1
ATOM 1201 O O . ASN A 1 180 ? 3.88811 -13.13977 2.03073 1.000 29.65292 787 ASN A O 1
ATOM 1206 N N . CYS A 1 181 ? 3.40760 -10.95296 2.25854 1.000 23.40214 788 CYS A N 1
ATOM 1207 C CA A CYS A 1 181 ? 4.56449 -10.44461 1.53545 0.357 23.83107 788 CYS A CA 1
ATOM 1208 C CA B CYS A 1 181 ? 4.59828 -10.50741 1.55839 0.643 23.89503 788 CYS A CA 1
ATOM 1209 C C . CYS A 1 181 ? 5.53740 -9.77551 2.50116 1.000 24.00610 788 CYS A C 1
ATOM 1210 O O . CYS A 1 181 ? 5.11455 -9.12246 3.46401 1.000 25.69330 788 CYS A O 1
ATOM 1215 N N . ILE A 1 182 ? 6.82652 -9.92493 2.22765 1.000 21.89592 789 ILE A N 1
ATOM 1216 C CA . ILE A 1 182 ? 7.88274 -9.19871 2.92464 1.000 22.78761 789 ILE A CA 1
ATOM 1217 C C . ILE A 1 182 ? 8.62515 -8.37915 1.88725 1.000 24.20439 789 ILE A C 1
ATOM 1218 O O . ILE A 1 182 ? 8.66395 -8.72301 0.69774 1.000 24.67731 789 ILE A O 1
ATOM 1223 N N . HIS A 1 183 ? 9.16899 -7.25259 2.32885 1.000 20.35051 790 HIS A N 1
ATOM 1224 C CA . HIS A 1 183 ? 9.81617 -6.30926 1.43003 1.000 18.40719 790 HIS A CA 1
ATOM 1225 C C . HIS A 1 183 ? 11.32350 -6.49545 1.37844 1.000 21.09737 790 HIS A C 1
ATOM 1226 O O . HIS A 1 183 ? 11.90899 -6.48202 0.28806 1.000 21.26536 790 HIS A O 1
ATOM 1233 N N . ARG A 1 184 ? 11.96039 -6.67279 2.53649 1.000 20.76821 791 ARG A N 1
ATOM 1234 C CA . ARG A 1 184 ? 13.37497 -6.98339 2.74014 1.000 21.14024 791 ARG A CA 1
ATOM 1235 C C . ARG A 1 184 ? 14.34217 -5.81524 2.55214 1.000 19.97592 791 ARG A C 1
ATOM 1236 O O . ARG A 1 184 ? 15.54714 -6.01661 2.80383 1.000 21.49265 791 ARG A O 1
ATOM 1244 N N . ASP A 1 185 ? 13.88793 -4.61415 2.18857 1.000 20.79925 792 ASP A N 1
ATOM 1245 C CA . ASP A 1 185 ? 14.79819 -3.46588 2.16059 1.000 21.27524 792 ASP A CA 1
ATOM 1246 C C . ASP A 1 185 ? 14.04787 -2.20190 2.56285 1.000 19.66714 792 ASP A C 1
ATOM 1247 O O . ASP A 1 185 ? 14.10909 -1.16572 1.90044 1.000 21.39789 792 ASP A O 1
ATOM 1252 N N . LEU A 1 186 ? 13.33268 -2.27391 3.68819 1.000 21.06009 793 LEU A N 1
ATOM 1253 C CA . LEU A 1 186 ? 12.62178 -1.10444 4.17582 1.000 19.21383 793 LEU A CA 1
ATOM 1254 C C . LEU A 1 186 ? 13.62443 -0.15284 4.83563 1.000 19.98010 793 LEU A C 1
ATOM 1255 O O . LEU A 1 186 ? 14.44296 -0.57484 5.65740 1.000 21.38083 793 LEU A O 1
ATOM 1260 N N . ALA A 1 187 ? 13.55510 1.12543 4.45481 1.000 20.28128 794 ALA A N 1
ATOM 1261 C CA . ALA A 1 187 ? 14.53945 2.15372 4.80658 1.000 19.39286 794 ALA A CA 1
ATOM 1262 C C . ALA A 1 187 ? 13.98521 3.45669 4.25747 1.000 21.17534 794 ALA A C 1
ATOM 1263 O O . ALA A 1 187 ? 13.17796 3.44417 3.32789 1.000 20.79054 794 ALA A O 1
ATOM 1265 N N . ALA A 1 188 ? 14.42047 4.58599 4.82228 1.000 21.22427 795 ALA A N 1
ATOM 1266 C CA . ALA A 1 188 ? 13.86301 5.85784 4.36690 1.000 21.81487 795 ALA A CA 1
ATOM 1267 C C . ALA A 1 188 ? 14.19020 6.12104 2.90245 1.000 24.23349 795 ALA A C 1
ATOM 1268 O O . ALA A 1 188 ? 13.40490 6.77174 2.19986 1.000 24.21584 795 ALA A O 1
ATOM 1270 N N . ARG A 1 189 ? 15.32001 5.59706 2.41915 1.000 23.41543 796 ARG A N 1
ATOM 1271 C CA . ARG A 1 189 ? 15.68209 5.73823 1.01168 1.000 22.18864 796 ARG A CA 1
ATOM 1272 C C . ARG A 1 189 ? 14.69931 5.02515 0.09360 1.000 22.07034 796 ARG A C 1
ATOM 1273 O O . ARG A 1 189 ? 14.68315 5.31573 -1.11279 1.000 24.91411 796 ARG A O 1
ATOM 1281 N N . ASN A 1 190 ? 13.91313 4.07515 0.61493 1.000 19.97712 797 ASN A N 1
ATOM 1282 C CA . ASN A 1 190 ? 12.92241 3.35500 -0.18719 1.000 21.26329 797 ASN A CA 1
ATOM 1283 C C . ASN A 1 190 ? 11.49258 3.74246 0.16271 1.000 21.32540 797 ASN A C 1
ATOM 1284 O O . ASN A 1 190 ? 10.54929 2.98754 -0.12159 1.000 22.59708 797 ASN A O 1
ATOM 1289 N N . ILE A 1 191 ? 11.30772 4.92332 0.74207 1.000 21.21587 798 ILE A N 1
ATOM 1290 C CA . ILE A 1 191 ? 10.00072 5.55625 0.88074 1.000 22.01120 798 ILE A CA 1
ATOM 1291 C C . ILE A 1 191 ? 10.03039 6.80882 0.02412 1.000 23.27095 798 ILE A C 1
ATOM 1292 O O . ILE A 1 191 ? 10.95223 7.62188 0.14745 1.000 25.00627 798 ILE A O 1
ATOM 1297 N N . LEU A 1 192 ? 9.06169 6.94669 -0.88269 1.000 22.49521 799 LEU A N 1
ATOM 1298 C CA . LEU A 1 192 ? 9.00360 8.12667 -1.72422 1.000 23.73194 799 LEU A CA 1
ATOM 1299 C C . LEU A 1 192 ? 7.84011 9.00796 -1.29430 1.000 26.25027 799 LEU A C 1
ATOM 1300 O O . LEU A 1 192 ? 6.89026 8.55111 -0.65653 1.000 27.50536 799 LEU A O 1
ATOM 1305 N N . LEU A 1 193 ? 7.90563 10.27634 -1.68484 1.000 27.82634 800 LEU A N 1
ATOM 1306 C CA . LEU A 1 193 ? 6.91081 11.26866 -1.30315 1.000 26.31953 800 LEU A CA 1
ATOM 1307 C C . LEU A 1 193 ? 6.25386 11.82116 -2.56116 1.000 30.50432 800 LEU A C 1
ATOM 1308 O O . LEU A 1 193 ? 6.94209 12.15811 -3.53044 1.000 28.75164 800 LEU A O 1
ATOM 1313 N N . THR A 1 194 ? 4.92264 11.90276 -2.55375 1.000 26.72963 801 THR A N 1
ATOM 1314 C CA . THR A 1 194 ? 4.23354 12.48028 -3.69874 1.000 30.28797 801 THR A CA 1
ATOM 1315 C C . THR A 1 194 ? 3.27822 13.56991 -3.22220 1.000 35.46235 801 THR A C 1
ATOM 1316 O O . THR A 1 194 ? 3.36408 14.01205 -2.06869 1.000 33.27814 801 THR A O 1
ATOM 1320 N N . HIS A 1 195 ? 2.38695 14.02747 -4.10523 1.000 35.83432 802 HIS A N 1
ATOM 1321 C CA . HIS A 1 195 ? 1.49013 15.12422 -3.76853 1.000 37.08093 802 HIS A CA 1
ATOM 1322 C C . HIS A 1 195 ? 0.63228 14.77251 -2.56032 1.000 37.90750 802 HIS A C 1
ATOM 1323 O O . HIS A 1 195 ? 0.25627 13.61698 -2.35003 1.000 42.05983 802 HIS A O 1
ATOM 1330 N N . GLY A 1 196 ? 0.31251 15.79166 -1.76947 1.000 40.85891 803 GLY A N 1
ATOM 1331 C CA . GLY A 1 196 ? -0.57425 15.60809 -0.64315 1.000 40.31441 803 GLY A CA 1
ATOM 1332 C C . GLY A 1 196 ? 0.06843 14.99571 0.57536 1.000 45.71924 803 GLY A C 1
ATOM 1333 O O . GLY A 1 196 ? -0.64172 14.43607 1.41603 1.000 42.72304 803 GLY A O 1
ATOM 1334 N N . ASN A 1 197 ? 1.39259 15.09239 0.69878 1.000 41.59356 804 ASN A N 1
ATOM 1335 C CA . ASN A 1 197 ? 2.13626 14.50193 1.81496 1.000 35.97707 804 ASN A CA 1
ATOM 1336 C C . ASN A 1 197 ? 1.90315 12.99650 1.91408 1.000 40.01133 804 ASN A C 1
ATOM 1337 O O . ASN A 1 197 ? 1.91091 12.42740 3.00841 1.000 38.42821 804 ASN A O 1
ATOM 1342 N N . ILE A 1 198 ? 1.70397 12.33953 0.77561 1.000 36.41557 805 ILE A N 1
ATOM 1343 C CA . ILE A 1 198 ? 1.50002 10.89567 0.73570 1.000 33.55970 805 ILE A CA 1
ATOM 1344 C C . ILE A 1 198 ? 2.84730 10.21508 0.52187 1.000 29.46270 805 ILE A C 1
ATOM 1345 O O . ILE A 1 198 ? 3.56441 10.52911 -0.43858 1.000 32.23125 805 ILE A O 1
ATOM 1350 N N . THR A 1 199 ? 3.19051 9.27836 1.41099 1.000 28.34245 806 THR A N 1
ATOM 1351 C CA . THR A 1 199 ? 4.39808 8.46590 1.28833 1.000 26.29702 806 THR A CA 1
ATOM 1352 C C . THR A 1 199 ? 4.07279 7.09557 0.70641 1.000 24.91817 806 THR A C 1
ATOM 1353 O O . THR A 1 199 ? 3.03819 6.49907 1.02785 1.000 28.75308 806 THR A O 1
ATOM 1357 N N . LYS A 1 200 ? 4.97537 6.58686 -0.12633 1.000 24.31372 807 LYS A N 1
ATOM 1358 C CA . LYS A 1 200 ? 4.77161 5.32032 -0.82007 1.000 24.60121 807 LYS A CA 1
ATOM 1359 C C . LYS A 1 200 ? 6.03049 4.47134 -0.73418 1.000 22.81638 807 LYS A C 1
ATOM 1360 O O . LYS A 1 200 ? 7.12542 4.93452 -1.07167 1.000 24.43323 807 LYS A O 1
ATOM 1366 N N . ILE A 1 201 ? 5.86655 3.22401 -0.30089 1.000 21.61344 808 ILE A N 1
ATOM 1367 C CA . ILE A 1 201 ? 6.96811 2.26717 -0.27782 1.000 21.16290 808 ILE A CA 1
ATOM 1368 C C . ILE A 1 201 ? 7.32242 1.88944 -1.70834 1.000 20.57871 808 ILE A C 1
ATOM 1369 O O . ILE A 1 201 ? 6.42279 1.56356 -2.50034 1.000 21.67823 808 ILE A O 1
ATOM 1374 N N . CYS A 1 202 ? 8.62023 1.90414 -2.03766 1.000 20.49191 809 CYS A N 1
ATOM 1375 C CA . CYS A 1 202 ? 9.06045 1.58954 -3.39597 1.000 20.47157 809 CYS A CA 1
ATOM 1376 C C . CYS A 1 202 ? 10.08704 0.46869 -3.37304 1.000 23.16757 809 CYS A C 1
ATOM 1377 O O . CYS A 1 202 ? 10.54530 0.03128 -2.31316 1.000 23.00982 809 CYS A O 1
ATOM 1380 N N . ASP A 1 203 ? 10.45416 0.02745 -4.58035 1.000 21.48216 810 ASP A N 1
ATOM 1381 C CA . ASP A 1 203 ? 11.48506 -0.97363 -4.86107 1.000 23.14248 810 ASP A CA 1
ATOM 1382 C C . ASP A 1 203 ? 11.12399 -2.34433 -4.30283 1.000 23.10328 810 ASP A C 1
ATOM 1383 O O . ASP A 1 203 ? 11.52228 -2.72444 -3.19265 1.000 24.28170 810 ASP A O 1
ATOM 1388 N N . PHE A 1 204 ? 10.38607 -3.10805 -5.10331 1.000 22.36457 811 PHE A N 1
ATOM 1389 C CA . PHE A 1 204 ? 9.93299 -4.44054 -4.74169 1.000 21.39018 811 PHE A CA 1
ATOM 1390 C C . PHE A 1 204 ? 10.79186 -5.53206 -5.35862 1.000 20.00863 811 PHE A C 1
ATOM 1391 O O . PHE A 1 204 ? 10.36120 -6.68588 -5.42737 1.000 21.81368 811 PHE A O 1
ATOM 1399 N N . GLY A 1 205 ? 12.03279 -5.20267 -5.72815 1.000 20.79646 812 GLY A N 1
ATOM 1400 C CA . GLY A 1 205 ? 12.90477 -6.18317 -6.34394 1.000 22.81268 812 GLY A CA 1
ATOM 1401 C C . GLY A 1 205 ? 13.19842 -7.38235 -5.46315 1.000 24.64903 812 GLY A C 1
ATOM 1402 O O . GLY A 1 205 ? 13.41444 -8.48846 -5.96255 1.000 27.17229 812 GLY A O 1
ATOM 1403 N N . LEU A 1 206 ? 13.22414 -7.19085 -4.14261 1.000 20.69830 813 LEU A N 1
ATOM 1404 C CA . LEU A 1 206 ? 13.49066 -8.29377 -3.23367 1.000 21.51572 813 LEU A CA 1
ATOM 1405 C C . LEU A 1 206 ? 12.23658 -8.76997 -2.51268 1.000 23.85564 813 LEU A C 1
ATOM 1406 O O . LEU A 1 206 ? 12.33317 -9.64977 -1.63558 1.000 23.93140 813 LEU A O 1
ATOM 1411 N N . ALA A 1 207 ? 11.07685 -8.21178 -2.85003 1.000 21.30169 814 ALA A N 1
ATOM 1412 C CA . ALA A 1 207 ? 9.84744 -8.56767 -2.14824 1.000 23.38498 814 ALA A CA 1
ATOM 1413 C C . ALA A 1 207 ? 9.48385 -10.01172 -2.47026 1.000 25.94091 814 ALA A C 1
ATOM 1414 O O . ALA A 1 207 ? 9.68950 -10.48118 -3.59075 1.000 26.86979 814 ALA A O 1
ATOM 1416 N N . ARG A 1 208 ? 8.98442 -10.73362 -1.47020 1.000 24.37188 815 ARG A N 1
ATOM 1417 C CA . ARG A 1 208 ? 8.67983 -12.15304 -1.61470 1.000 26.79643 815 ARG A CA 1
ATOM 1418 C C . ARG A 1 208 ? 7.35045 -12.47009 -0.94462 1.000 28.61924 815 ARG A C 1
ATOM 1419 O O . ARG A 1 208 ? 7.05130 -11.95384 0.13411 1.000 25.71981 815 ARG A O 1
ATOM 1427 N N . ASP A 1 209 ? 6.56149 -13.33004 -1.58399 1.000 27.62911 816 ASP A N 1
ATOM 1428 C CA . ASP A 1 209 ? 5.44330 -13.98436 -0.91800 1.000 26.67280 816 ASP A CA 1
ATOM 1429 C C . ASP A 1 209 ? 6.00159 -15.15135 -0.11798 1.000 28.87390 816 ASP A C 1
ATOM 1430 O O . ASP A 1 209 ? 6.67765 -16.02189 -0.67718 1.000 38.42673 816 ASP A O 1
ATOM 1435 N N . ILE A 1 210 ? 5.73072 -15.17261 1.18946 1.000 30.75138 817 ILE A N 1
ATOM 1436 C CA . ILE A 1 210 ? 6.27651 -16.20507 2.06148 1.000 31.60532 817 ILE A CA 1
ATOM 1437 C C . ILE A 1 210 ? 5.15659 -17.03747 2.66991 1.000 49.10995 817 ILE A C 1
ATOM 1438 O O . ILE A 1 210 ? 5.27000 -17.50423 3.81055 1.000 53.90500 817 ILE A O 1
ATOM 1443 N N . LYS A 1 211 ? 4.07307 -17.24339 1.91422 1.000 43.12886 818 LYS A N 1
ATOM 1444 C CA . LYS A 1 211 ? 2.91680 -17.93887 2.47794 1.000 56.46416 818 LYS A CA 1
ATOM 1445 C C . LYS A 1 211 ? 3.26338 -19.36803 2.87758 1.000 43.56857 818 LYS A C 1
ATOM 1446 O O . LYS A 1 211 ? 2.76921 -19.87290 3.89390 1.000 53.65036 818 LYS A O 1
ATOM 1448 N N . ASN A 1 212 ? 4.12912 -20.03035 2.10764 1.000 50.75851 819 ASN A N 1
ATOM 1449 C CA . ASN A 1 212 ? 4.34810 -21.46148 2.30699 1.000 53.46400 819 ASN A CA 1
ATOM 1450 C C . ASN A 1 212 ? 5.16100 -21.75042 3.57089 1.000 65.43460 819 ASN A C 1
ATOM 1451 O O . ASN A 1 212 ? 4.80299 -22.63420 4.35920 1.000 62.53305 819 ASN A O 1
ATOM 1453 N N . ASP A 1 213 ? 6.25812 -21.02290 3.78657 1.000 64.51914 820 ASP A N 1
ATOM 1454 C CA . ASP A 1 213 ? 7.22071 -21.38397 4.82232 1.000 60.73047 820 ASP A CA 1
ATOM 1455 C C . ASP A 1 213 ? 7.33950 -20.36720 5.95290 1.000 66.38977 820 ASP A C 1
ATOM 1456 O O . ASP A 1 213 ? 8.10260 -20.60774 6.89599 1.000 61.08541 820 ASP A O 1
ATOM 1458 N N . SER A 1 214 ? 6.62799 -19.23804 5.87976 1.000 53.55274 821 SER A N 1
ATOM 1459 C CA . SER A 1 214 ? 6.63146 -18.20909 6.92170 1.000 62.49727 821 SER A CA 1
ATOM 1460 C C . SER A 1 214 ? 7.99910 -17.55587 7.11245 1.000 62.95916 821 SER A C 1
ATOM 1461 O O . SER A 1 214 ? 8.18268 -16.74537 8.02790 1.000 44.95143 821 SER A O 1
ATOM 1463 N N . ASN A 1 215 ? 8.96839 -17.90250 6.27076 1.000 65.37452 822 ASN A N 1
ATOM 1464 C CA . ASN A 1 215 ? 10.21809 -17.16159 6.21161 1.000 54.09644 822 ASN A CA 1
ATOM 1465 C C . ASN A 1 215 ? 10.80055 -17.30982 4.81412 1.000 65.85833 822 ASN A C 1
ATOM 1466 O O . ASN A 1 215 ? 10.24783 -18.00054 3.95225 1.000 60.99108 822 ASN A O 1
ATOM 1471 N N . TYR A 1 216 ? 11.93564 -16.65574 4.60470 1.000 44.84170 823 TYR A N 1
ATOM 1472 C CA . TYR A 1 216 ? 12.68378 -16.73905 3.36234 1.000 35.18814 823 TYR A CA 1
ATOM 1473 C C . TYR A 1 216 ? 14.15530 -16.75473 3.73552 1.000 45.49287 823 TYR A C 1
ATOM 1474 O O . TYR A 1 216 ? 14.59673 -15.91900 4.52692 1.000 34.08752 823 TYR A O 1
ATOM 1483 N N . VAL A 1 217 ? 14.90176 -17.71390 3.20396 1.000 44.20602 824 VAL A N 1
ATOM 1484 C CA . VAL A 1 217 ? 16.33725 -17.79959 3.43986 1.000 40.87733 824 VAL A CA 1
ATOM 1485 C C . VAL A 1 217 ? 17.03253 -17.29984 2.18236 1.000 46.90116 824 VAL A C 1
ATOM 1486 O O . VAL A 1 217 ? 16.91434 -17.90691 1.11130 1.000 48.64978 824 VAL A O 1
ATOM 1490 N N . ASP A 1 218 ? 17.74356 -16.18189 2.30628 1.000 39.14028 825 ASP A N 1
ATOM 1491 C CA . ASP A 1 218 ? 18.41757 -15.57494 1.16423 1.000 38.09560 825 ASP A CA 1
ATOM 1492 C C . ASP A 1 218 ? 19.68846 -16.35858 0.86078 1.000 43.82435 825 ASP A C 1
ATOM 1493 O O . ASP A 1 218 ? 20.57592 -16.47174 1.71374 1.000 45.62684 825 ASP A O 1
ATOM 1498 N N . LYS A 1 219 ? 19.76784 -16.91647 -0.34270 1.000 66.63660 826 LYS A N 1
ATOM 1499 C CA . LYS A 1 219 ? 20.93553 -17.67431 -0.76603 1.000 78.53001 826 LYS A CA 1
ATOM 1500 C C . LYS A 1 219 ? 21.87319 -16.85878 -1.64287 1.000 82.01906 826 LYS A C 1
ATOM 1501 O O . LYS A 1 219 ? 22.94112 -17.35549 -2.01528 1.000 92.04529 826 LYS A O 1
ATOM 1503 N N . GLY A 1 220 ? 21.50766 -15.61854 -1.96505 1.000 77.34822 827 GLY A N 1
ATOM 1504 C CA . GLY A 1 220 ? 22.27600 -14.80591 -2.88060 1.000 77.37912 827 GLY A CA 1
ATOM 1505 C C . GLY A 1 220 ? 23.52364 -14.21153 -2.25769 1.000 82.07742 827 GLY A C 1
ATOM 1506 O O . GLY A 1 220 ? 23.86971 -14.45323 -1.10001 1.000 81.71663 827 GLY A O 1
ATOM 1507 N N . ASN A 1 221 ? 24.21132 -13.40124 -3.06365 1.000 77.61464 828 ASN A N 1
ATOM 1508 C CA . ASN A 1 221 ? 25.47869 -12.79922 -2.67713 1.000 79.28120 828 ASN A CA 1
ATOM 1509 C C . ASN A 1 221 ? 25.58359 -11.37738 -3.22897 1.000 85.85264 828 ASN A C 1
ATOM 1510 O O . ASN A 1 221 ? 26.47801 -11.03625 -3.99849 1.000 86.69089 828 ASN A O 1
ATOM 1512 N N . ALA A 1 222 ? 24.64864 -10.52742 -2.82963 1.000 62.70953 829 ALA A N 1
ATOM 1513 C CA . ALA A 1 222 ? 24.70158 -9.11033 -3.14135 1.000 51.57412 829 ALA A CA 1
ATOM 1514 C C . ALA A 1 222 ? 25.08586 -8.33496 -1.88904 1.000 41.70392 829 ALA A C 1
ATOM 1515 O O . ALA A 1 222 ? 25.10066 -8.87022 -0.77782 1.000 40.85600 829 ALA A O 1
ATOM 1517 N N . ARG A 1 223 ? 25.42570 -7.06454 -2.08020 1.000 37.19565 830 ARG A N 1
ATOM 1518 C CA . ARG A 1 223 ? 25.64008 -6.19801 -0.93332 1.000 27.73800 830 ARG A CA 1
ATOM 1519 C C . ARG A 1 223 ? 24.31785 -5.98965 -0.19892 1.000 25.11188 830 ARG A C 1
ATOM 1520 O O . ARG A 1 223 ? 23.24762 -5.90416 -0.81030 1.000 28.19124 830 ARG A O 1
ATOM 1528 N N . LEU A 1 224 ? 24.39705 -5.94895 1.12808 1.000 22.78087 831 LEU A N 1
ATOM 1529 C CA . LEU A 1 224 ? 23.22552 -5.96634 1.98456 1.000 24.17158 831 LEU A CA 1
ATOM 1530 C C . LEU A 1 224 ? 23.17869 -4.72952 2.87016 1.000 22.40287 831 LEU A C 1
ATOM 1531 O O . LEU A 1 224 ? 24.22594 -4.18376 3.24383 1.000 22.12374 831 LEU A O 1
ATOM 1536 N N . PRO A 1 225 ? 21.98160 -4.27498 3.23421 1.000 22.80745 832 PRO A N 1
ATOM 1537 C CA . PRO A 1 225 ? 21.85310 -3.04793 4.04430 1.000 22.20214 832 PRO A CA 1
ATOM 1538 C C . PRO A 1 225 ? 21.98315 -3.35711 5.53226 1.000 20.70267 832 PRO A C 1
ATOM 1539 O O . PRO A 1 225 ? 21.00798 -3.33721 6.29831 1.000 20.87080 832 PRO A O 1
ATOM 1543 N N . VAL A 1 226 ? 23.23375 -3.61730 5.94159 1.000 21.59012 833 VAL A N 1
ATOM 1544 C CA . VAL A 1 226 ? 23.49550 -4.24762 7.23582 1.000 21.00125 833 VAL A CA 1
ATOM 1545 C C . VAL A 1 226 ? 22.87160 -3.45964 8.38350 1.000 20.03981 833 VAL A C 1
ATOM 1546 O O . VAL A 1 226 ? 22.30043 -4.04745 9.31156 1.000 19.98093 833 VAL A O 1
ATOM 1550 N N . LYS A 1 227 ? 22.98871 -2.12751 8.36528 1.000 19.81408 834 LYS A N 1
ATOM 1551 C CA . LYS A 1 227 ? 22.50062 -1.37262 9.52291 1.000 21.59378 834 LYS A CA 1
ATOM 1552 C C . LYS A 1 227 ? 20.97779 -1.35060 9.62895 1.000 20.27963 834 LYS A C 1
ATOM 1553 O O . LYS A 1 227 ? 20.46194 -0.89823 10.66390 1.000 20.09038 834 LYS A O 1
ATOM 1559 N N . TRP A 1 228 ? 20.25037 -1.83431 8.60884 1.000 20.06181 835 TRP A N 1
ATOM 1560 C CA . TRP A 1 228 ? 18.79789 -1.93950 8.65582 1.000 19.05649 835 TRP A CA 1
ATOM 1561 C C . TRP A 1 228 ? 18.32202 -3.35357 8.95781 1.000 19.70777 835 TRP A C 1
ATOM 1562 O O . TRP A 1 228 ? 17.11805 -3.55837 9.13759 1.000 20.56746 835 TRP A O 1
ATOM 1573 N N . MET A 1 229 ? 19.23565 -4.32948 9.04517 1.000 19.28526 836 MET A N 1
ATOM 1574 C CA . MET A 1 229 ? 18.86583 -5.73913 9.12268 1.000 21.29777 836 MET A CA 1
ATOM 1575 C C . MET A 1 229 ? 18.69838 -6.24981 10.54906 1.000 18.85538 836 MET A C 1
ATOM 1576 O O . MET A 1 229 ? 19.47106 -5.91352 11.45639 1.000 20.07291 836 MET A O 1
ATOM 1581 N N . ALA A 1 230 ? 17.69638 -7.10721 10.72357 1.000 19.72091 837 ALA A N 1
ATOM 1582 C CA . ALA A 1 230 ? 17.54489 -7.84194 11.96565 1.000 20.07960 837 ALA A CA 1
ATOM 1583 C C . ALA A 1 230 ? 18.73939 -8.77019 12.17599 1.000 20.35946 837 ALA A C 1
ATOM 1584 O O . ALA A 1 230 ? 19.32022 -9.28077 11.21276 1.000 20.02682 837 ALA A O 1
ATOM 1586 N N . PRO A 1 231 ? 19.11750 -9.01413 13.42612 1.000 19.96445 838 PRO A N 1
ATOM 1587 C CA . PRO A 1 231 ? 20.26761 -9.89926 13.67963 1.000 20.14488 838 PRO A CA 1
ATOM 1588 C C . PRO A 1 231 ? 20.11534 -11.27034 13.05692 1.000 20.70770 838 PRO A C 1
ATOM 1589 O O . PRO A 1 231 ? 21.09390 -11.81088 12.53078 1.000 21.89551 838 PRO A O 1
ATOM 1593 N N . GLU A 1 232 ? 18.91246 -11.85342 13.07442 1.000 21.37900 839 GLU A N 1
ATOM 1594 C CA . GLU A 1 232 ? 18.76147 -13.18110 12.49780 1.000 22.96662 839 GLU A CA 1
ATOM 1595 C C . GLU A 1 232 ? 18.92344 -13.16275 10.97930 1.000 22.82153 839 GLU A C 1
ATOM 1596 O O . GLU A 1 232 ? 19.31106 -14.18302 10.39490 1.000 23.71485 839 GLU A O 1
ATOM 1602 N N . SER A 1 233 ? 18.68455 -12.01791 10.33865 1.000 20.04901 840 SER A N 1
ATOM 1603 C CA . SER A 1 233 ? 18.95951 -11.90845 8.90838 1.000 19.87970 840 SER A CA 1
ATOM 1604 C C . SER A 1 233 ? 20.45785 -11.81546 8.64037 1.000 20.80299 840 SER A C 1
ATOM 1605 O O . SER A 1 233 ? 20.96464 -12.42537 7.68838 1.000 22.27950 840 SER A O 1
ATOM 1608 N N . ILE A 1 234 ? 21.18710 -11.05938 9.46357 1.000 20.99903 841 ILE A N 1
ATOM 1609 C CA . ILE A 1 234 ? 22.64181 -10.99644 9.30625 1.000 20.01256 841 ILE A CA 1
ATOM 1610 C C . ILE A 1 234 ? 23.26234 -12.35979 9.56288 1.000 22.57898 841 ILE A C 1
ATOM 1611 O O . ILE A 1 234 ? 24.07451 -12.85116 8.77412 1.000 23.65924 841 ILE A O 1
ATOM 1616 N N . PHE A 1 235 ? 22.91626 -12.97116 10.70200 1.000 21.20227 842 PHE A N 1
ATOM 1617 C CA . PHE A 1 235 ? 23.64818 -14.14300 11.16308 1.000 21.95899 842 PHE A CA 1
ATOM 1618 C C . PHE A 1 235 ? 23.18906 -15.42141 10.48465 1.000 24.98238 842 PHE A C 1
ATOM 1619 O O . PHE A 1 235 ? 23.99971 -16.33306 10.29073 1.000 28.08942 842 PHE A O 1
ATOM 1627 N N . ASN A 1 236 ? 21.91197 -15.50078 10.08911 1.000 23.95806 843 ASN A N 1
ATOM 1628 C CA . ASN A 1 236 ? 21.36087 -16.73477 9.54424 1.000 24.40001 843 ASN A CA 1
ATOM 1629 C C . ASN A 1 236 ? 20.65234 -16.55470 8.20889 1.000 26.06472 843 ASN A C 1
ATOM 1630 O O . ASN A 1 236 ? 20.08797 -17.52963 7.69217 1.000 26.91022 843 ASN A O 1
ATOM 1635 N N . SER A 1 237 ? 20.65838 -15.34766 7.64385 1.000 24.75609 844 SER A N 1
ATOM 1636 C CA . SER A 1 237 ? 20.10075 -15.08313 6.31473 1.000 23.40589 844 SER A CA 1
ATOM 1637 C C . SER A 1 237 ? 18.59891 -15.34884 6.26232 1.000 24.96592 844 SER A C 1
ATOM 1638 O O . SER A 1 237 ? 18.05709 -15.66086 5.19908 1.000 28.54737 844 SER A O 1
ATOM 1641 N N . VAL A 1 238 ? 17.89978 -15.20051 7.38663 1.000 23.10530 845 VAL A N 1
ATOM 1642 C CA A VAL A 1 238 ? 16.47411 -15.50367 7.49387 0.484 23.76232 845 VAL A CA 1
ATOM 1643 C CA B VAL A 1 238 ? 16.47507 -15.50265 7.44782 0.516 23.68054 845 VAL A CA 1
ATOM 1644 C C . VAL A 1 238 ? 15.69570 -14.19700 7.46671 1.000 23.60705 845 VAL A C 1
ATOM 1645 O O . VAL A 1 238 ? 16.02922 -13.26112 8.20451 1.000 25.57091 845 VAL A O 1
ATOM 1652 N N . TYR A 1 239 ? 14.67061 -14.12516 6.61720 1.000 23.75783 846 TYR A N 1
ATOM 1653 C CA . TYR A 1 239 ? 13.82217 -12.94742 6.47964 1.000 24.07536 846 TYR A CA 1
ATOM 1654 C C . TYR A 1 239 ? 12.37846 -13.35653 6.71637 1.000 24.20729 846 TYR A C 1
ATOM 1655 O O . TYR A 1 239 ? 11.93696 -14.39695 6.22180 1.000 24.64540 846 TYR A O 1
ATOM 1664 N N . THR A 1 240 ? 11.65628 -12.53272 7.47838 1.000 23.41785 847 THR A N 1
ATOM 1665 C CA . THR A 1 240 ? 10.31738 -12.84562 7.96029 1.000 25.88421 847 THR A CA 1
ATOM 1666 C C . THR A 1 240 ? 9.50290 -11.56023 8.06168 1.000 23.95819 847 THR A C 1
ATOM 1667 O O . THR A 1 240 ? 10.02451 -10.45607 7.90812 1.000 22.35528 847 THR A O 1
ATOM 1671 N N . PHE A 1 241 ? 8.21306 -11.71017 8.38758 1.000 23.05348 848 PHE A N 1
ATOM 1672 C CA . PHE A 1 241 ? 7.42445 -10.54210 8.76726 1.000 22.28919 848 PHE A CA 1
ATOM 1673 C C . PHE A 1 241 ? 8.13657 -9.75586 9.86447 1.000 23.39461 848 PHE A C 1
ATOM 1674 O O . PHE A 1 241 ? 8.18001 -8.51995 9.83821 1.000 23.04702 848 PHE A O 1
ATOM 1682 N N . GLU A 1 242 ? 8.76365 -10.47090 10.79662 1.000 21.94503 849 GLU A N 1
ATOM 1683 C CA . GLU A 1 242 ? 9.39107 -9.85646 11.96246 1.000 22.56549 849 GLU A CA 1
ATOM 1684 C C . GLU A 1 242 ? 10.68492 -9.12545 11.61943 1.000 20.77288 849 GLU A C 1
ATOM 1685 O O . GLU A 1 242 ? 11.01927 -8.13956 12.28698 1.000 20.83110 849 GLU A O 1
ATOM 1691 N N . SER A 1 243 ? 11.42044 -9.56257 10.59637 1.000 20.33346 850 SER A N 1
ATOM 1692 C CA . SER A 1 243 ? 12.60204 -8.79988 10.20762 1.000 19.63003 850 SER A CA 1
ATOM 1693 C C . SER A 1 243 ? 12.22533 -7.52977 9.45301 1.000 19.08382 850 SER A C 1
ATOM 1694 O O . SER A 1 243 ? 12.93839 -6.52491 9.56131 1.000 20.43709 850 SER A O 1
ATOM 1697 N N . ASP A 1 244 ? 11.10183 -7.52737 8.72087 1.000 18.63407 851 ASP A N 1
ATOM 1698 C CA . ASP A 1 244 ? 10.61204 -6.26600 8.16898 1.000 19.96678 851 ASP A CA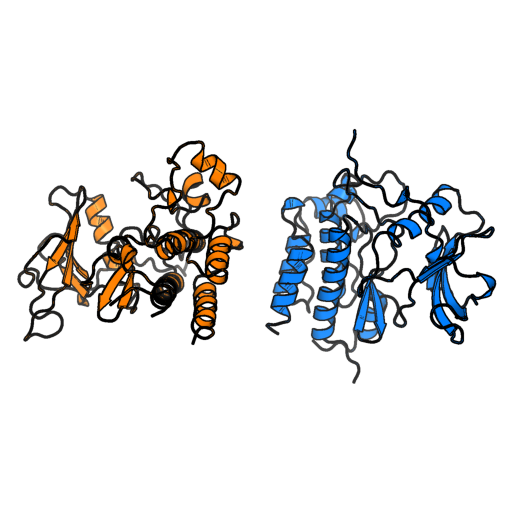 1
ATOM 1699 C C . ASP A 1 244 ? 10.26898 -5.28901 9.28771 1.000 20.40151 851 ASP A C 1
ATOM 1700 O O . ASP A 1 244 ? 10.49346 -4.07743 9.15396 1.000 20.07651 851 ASP A O 1
ATOM 1705 N N . VAL A 1 245 ? 9.73063 -5.79676 10.40014 1.000 21.00159 852 VAL A N 1
ATOM 1706 C CA . VAL A 1 245 ? 9.39543 -4.92308 11.52303 1.000 20.97681 852 VAL A CA 1
ATOM 1707 C C . VAL A 1 245 ? 10.65365 -4.32630 12.15117 1.000 20.21293 852 VAL A C 1
ATOM 1708 O O . VAL A 1 245 ? 10.67191 -3.13866 12.50612 1.000 19.99472 852 VAL A O 1
ATOM 1712 N N . TRP A 1 246 ? 11.72991 -5.11615 12.28247 1.000 18.87804 853 TRP A N 1
ATOM 1713 C CA . TRP A 1 246 ? 13.00702 -4.55805 12.73748 1.000 19.55610 853 TRP A CA 1
ATOM 1714 C C . TRP A 1 246 ? 13.41561 -3.36902 11.86645 1.000 18.58758 853 TRP A C 1
ATOM 1715 O O . TRP A 1 246 ? 13.73921 -2.28443 12.37505 1.000 19.74412 853 TRP A O 1
ATOM 1726 N N . SER A 1 247 ? 13.39436 -3.55342 10.53826 1.000 18.33292 854 SER A N 1
ATOM 1727 C CA . SER A 1 247 ? 13.80293 -2.47904 9.64379 1.000 19.55539 854 SER A CA 1
ATOM 1728 C C . SER A 1 247 ? 12.88852 -1.26847 9.76359 1.000 19.24025 854 SER A C 1
ATOM 1729 O O . SER A 1 247 ? 13.35235 -0.13237 9.62935 1.000 19.37011 854 SER A O 1
ATOM 1732 N N . TYR A 1 248 ? 11.58599 -1.48748 9.99342 1.000 20.52786 855 TYR A N 1
ATOM 1733 C CA . TYR A 1 248 ? 10.70277 -0.35298 10.23886 1.000 20.33943 855 TYR A CA 1
ATOM 1734 C C . TYR A 1 248 ? 11.16469 0.45115 11.44444 1.000 20.85089 855 TYR A C 1
ATOM 1735 O O . TYR A 1 248 ? 11.10882 1.68693 11.42804 1.000 21.23356 855 TYR A O 1
ATOM 1744 N N . GLY A 1 249 ? 11.63313 -0.22538 12.49483 1.000 20.52148 856 GLY A N 1
ATOM 1745 C CA . GLY A 1 249 ? 12.15843 0.49946 13.64694 1.000 20.05025 856 GLY A CA 1
ATOM 1746 C C . GLY A 1 249 ? 13.35551 1.36238 13.29678 1.000 20.81498 856 GLY A C 1
ATOM 1747 O O . GLY A 1 249 ? 13.46629 2.50434 13.76092 1.000 20.48712 856 GLY A O 1
ATOM 1748 N N . ILE A 1 250 ? 14.25469 0.84155 12.44699 1.000 20.63252 857 ILE A N 1
ATOM 1749 C CA . ILE A 1 250 ? 15.37301 1.65600 11.98402 1.000 22.39740 857 ILE A CA 1
ATOM 1750 C C . ILE A 1 250 ? 14.86656 2.82934 11.15297 1.000 22.46336 857 ILE A C 1
ATOM 1751 O O . ILE A 1 250 ? 15.35543 3.96041 11.28762 1.000 21.20520 857 ILE A O 1
ATOM 1756 N N . PHE A 1 251 ? 13.88193 2.58214 10.27462 1.000 20.39189 858 PHE A N 1
ATOM 1757 C CA . PHE A 1 251 ? 13.27145 3.67453 9.52517 1.000 21.21488 858 PHE A CA 1
ATOM 1758 C C . PHE A 1 251 ? 12.73339 4.75750 10.45747 1.000 23.03313 858 PHE A C 1
ATOM 1759 O O . PHE A 1 251 ? 12.91060 5.95509 10.19731 1.000 21.64131 858 PHE A O 1
ATOM 1767 N N . LEU A 1 252 ? 12.06872 4.35829 11.54831 1.000 22.61614 859 LEU A N 1
ATOM 1768 C CA . LEU A 1 252 ? 11.53993 5.35230 12.47913 1.000 25.60048 859 LEU A CA 1
ATOM 1769 C C . LEU A 1 252 ? 12.65773 6.19301 13.07948 1.000 23.42090 859 LEU A C 1
ATOM 1770 O O . LEU A 1 252 ? 12.50712 7.41020 13.26329 1.000 24.12813 859 LEU A O 1
ATOM 1775 N N . TRP A 1 253 ? 13.78746 5.56341 13.38344 1.000 21.99817 860 TRP A N 1
ATOM 1776 C CA . TRP A 1 253 ? 14.91339 6.32544 13.90664 1.000 22.72915 860 TRP A CA 1
ATOM 1777 C C . TRP A 1 253 ? 15.43353 7.31297 12.86600 1.000 24.18605 860 TRP A C 1
ATOM 1778 O O . TRP A 1 253 ? 15.69693 8.47615 13.18749 1.000 24.00360 860 TRP A O 1
ATOM 1789 N N . GLU A 1 254 ? 15.54504 6.88487 11.59935 1.000 21.90869 861 GLU A N 1
ATOM 1790 C CA . GLU A 1 254 ? 15.92832 7.82242 10.54043 1.000 26.36225 861 GLU A CA 1
ATOM 1791 C C . GLU A 1 254 ? 14.94201 8.97465 10.44723 1.000 25.37613 861 GLU A C 1
ATOM 1792 O O . GLU A 1 254 ? 15.32812 10.13578 10.27555 1.000 26.87582 861 GLU A O 1
ATOM 1798 N N . LEU A 1 255 ? 13.65303 8.65262 10.51205 1.000 22.94110 862 LEU A N 1
ATOM 1799 C CA . LEU A 1 255 ? 12.61198 9.64816 10.34124 1.000 25.63908 862 LEU A CA 1
ATOM 1800 C C . LEU A 1 255 ? 12.69447 10.71698 11.42584 1.000 26.27514 862 LEU A C 1
ATOM 1801 O O . LEU A 1 255 ? 12.77536 11.91328 11.13325 1.000 27.54245 862 LEU A O 1
ATOM 1806 N N . PHE A 1 256 ? 12.71568 10.29774 12.68769 1.000 26.41531 863 PHE A N 1
ATOM 1807 C CA . PHE A 1 256 ? 12.67352 11.28488 13.75366 1.000 30.43385 863 PHE A CA 1
ATOM 1808 C C . PHE A 1 256 ? 14.03420 11.91659 14.01847 1.000 31.94754 863 PHE A C 1
ATOM 1809 O O . PHE A 1 256 ? 14.09920 12.92121 14.73029 1.000 35.23252 863 PHE A O 1
ATOM 1817 N N . SER A 1 257 ? 15.10261 11.38275 13.42847 1.000 27.15617 864 SER A N 1
ATOM 1818 C CA A SER A 1 257 ? 16.39306 12.05897 13.42836 0.457 29.11342 864 SER A CA 1
ATOM 1819 C CA B SER A 1 257 ? 16.40507 12.03504 13.40899 0.543 29.16557 864 SER A CA 1
ATOM 1820 C C . SER A 1 257 ? 16.56674 12.96429 12.21415 1.000 31.79314 864 SER A C 1
ATOM 1821 O O . SER A 1 257 ? 17.66706 13.47446 11.98665 1.000 33.95884 864 SER A O 1
ATOM 1826 N N . LEU A 1 258 ? 15.50040 13.18001 11.44091 1.000 28.68434 865 LEU A N 1
ATOM 1827 C CA . LEU A 1 258 ? 15.53927 14.04606 10.26646 1.000 30.41778 865 LEU A CA 1
ATOM 1828 C C . LEU A 1 258 ? 16.61539 13.60335 9.28012 1.000 32.74435 865 LEU A C 1
ATOM 1829 O O . LEU A 1 258 ? 17.31468 14.42311 8.68205 1.000 32.94561 865 LEU A O 1
ATOM 1834 N N . GLY A 1 259 ? 16.74163 12.29523 9.09699 1.000 29.77513 866 GLY A N 1
ATOM 1835 C CA . GLY A 1 259 ? 17.56090 11.76688 8.03020 1.000 30.87555 866 GLY A CA 1
ATOM 1836 C C . GLY A 1 259 ? 18.98064 11.40143 8.40206 1.000 32.31468 866 GLY A C 1
ATOM 1837 O O . GLY A 1 259 ? 19.79254 11.17312 7.50254 1.000 31.82858 866 GLY A O 1
ATOM 1838 N N . SER A 1 260 ? 19.31537 11.34873 9.68461 1.000 30.05544 867 SER A N 1
ATOM 1839 C CA A SER A 1 260 ? 20.65056 10.92690 10.08049 0.179 30.10599 867 SER A CA 1
ATOM 1840 C CA B SER A 1 260 ? 20.65278 10.92958 10.07230 0.821 29.99866 867 SER A CA 1
ATOM 1841 C C . SER A 1 260 ? 20.87950 9.46251 9.72303 1.000 29.77548 867 SER A C 1
ATOM 1842 O O . SER A 1 260 ? 19.94596 8.65579 9.68924 1.000 28.79542 867 SER A O 1
ATOM 1847 N N . SER A 1 261 ? 22.14223 9.12402 9.45549 1.000 30.27476 868 SER A N 1
ATOM 1848 C CA . SER A 1 261 ? 22.50919 7.73159 9.21790 1.000 26.82526 868 SER A CA 1
ATOM 1849 C C . SER A 1 261 ? 22.47078 6.95517 10.53427 1.000 29.81271 868 SER A C 1
ATOM 1850 O O . SER A 1 261 ? 22.87501 7.48594 11.57458 1.000 28.78710 868 SER A O 1
ATOM 1853 N N . PRO A 1 262 ? 21.99738 5.71036 10.52317 1.000 25.27568 869 PRO A N 1
ATOM 1854 C CA . PRO A 1 262 ? 21.89444 4.94256 11.77272 1.000 24.59629 869 PRO A CA 1
ATOM 1855 C C . PRO A 1 262 ? 23.26177 4.54213 12.30277 1.000 26.66629 869 PRO A C 1
ATOM 1856 O O . PRO A 1 262 ? 24.25687 4.49088 11.56903 1.000 24.60393 869 PRO A O 1
ATOM 1860 N N . TYR A 1 263 ? 23.28028 4.25873 13.60751 1.000 25.43363 870 TYR A N 1
ATOM 1861 C CA . TYR A 1 263 ? 24.48625 3.91633 14.35532 1.000 24.57153 870 TYR A CA 1
ATOM 1862 C C . TYR A 1 263 ? 25.64246 4.86082 14.01948 1.000 30.95418 870 TYR A C 1
ATOM 1863 O O . TYR A 1 263 ? 26.67657 4.42835 13.49787 1.000 27.19945 870 TYR A O 1
ATOM 1872 N N . PRO A 1 264 ? 25.49909 6.15023 14.30632 1.000 32.30468 871 PRO A N 1
ATOM 1873 C CA . PRO A 1 264 ? 26.57877 7.09568 13.99707 1.000 38.64719 871 PRO A CA 1
ATOM 1874 C C . PRO A 1 264 ? 27.87793 6.73285 14.71140 1.000 32.45771 871 PRO A C 1
ATOM 1875 O O . PRO A 1 264 ? 27.88400 6.30794 15.87117 1.000 36.31305 871 PRO A O 1
ATOM 1879 N N . GLY A 1 265 ? 28.98315 6.87317 13.98612 1.000 40.22457 872 GLY A N 1
ATOM 1880 C CA . GLY A 1 265 ? 30.28808 6.56250 14.52626 1.000 43.77438 872 GLY A CA 1
ATOM 1881 C C . GLY A 1 265 ? 30.60002 5.09058 14.66353 1.000 46.44255 872 GLY A C 1
ATOM 1882 O O . GLY A 1 265 ? 31.61188 4.74651 15.28519 1.000 51.26772 872 GLY A O 1
ATOM 1883 N N . MET A 1 266 ? 29.77341 4.20858 14.10442 1.000 37.65634 873 MET A N 1
ATOM 1884 C CA . MET A 1 266 ? 29.98324 2.76575 14.21741 1.000 34.81598 873 MET A CA 1
ATOM 1885 C C . MET A 1 266 ? 30.06314 2.16360 12.82877 1.000 32.11280 873 MET A C 1
ATOM 1886 O O . MET A 1 266 ? 29.01857 1.90965 12.20219 1.000 36.47935 873 MET A O 1
ATOM 1891 N N . PRO A 1 267 ? 31.25364 1.91151 12.30253 1.000 28.33301 874 PRO A N 1
ATOM 1892 C CA . PRO A 1 267 ? 31.34451 1.25472 10.99728 1.000 30.89525 874 PRO A CA 1
ATOM 1893 C C . PRO A 1 267 ? 30.85615 -0.17912 11.08894 1.000 27.88559 874 PRO A C 1
ATOM 1894 O O . PRO A 1 267 ? 30.76121 -0.76788 12.16588 1.000 28.94782 874 PRO A O 1
ATOM 1898 N N . VAL A 1 268 ? 30.54011 -0.75029 9.93207 1.000 25.84809 875 VAL A N 1
ATOM 1899 C CA . VAL A 1 268 ? 30.13535 -2.15016 9.88601 1.000 22.86482 875 VAL A CA 1
ATOM 1900 C C . VAL A 1 268 ? 31.40389 -2.99192 9.91702 1.000 24.62905 875 VAL A C 1
ATOM 1901 O O . VAL A 1 268 ? 32.19305 -2.97681 8.96979 1.000 30.08125 875 VAL A O 1
ATOM 1905 N N . ASP A 1 269 ? 31.63705 -3.67070 11.03934 1.000 24.50717 876 ASP A N 1
ATOM 1906 C CA . ASP A 1 269 ? 32.84398 -4.45766 11.28101 1.000 24.45258 876 ASP A CA 1
ATOM 1907 C C . ASP A 1 269 ? 32.53484 -5.44171 12.40821 1.000 22.83148 876 ASP A C 1
ATOM 1908 O O . ASP A 1 269 ? 31.38463 -5.55789 12.84621 1.000 22.54033 876 ASP A O 1
ATOM 1913 N N . SER A 1 270 ? 33.56666 -6.14368 12.88776 1.000 24.78933 877 SER A N 1
ATOM 1914 C CA . SER A 1 270 ? 33.35438 -7.16391 13.92004 1.000 24.75443 877 SER A CA 1
ATOM 1915 C C . SER A 1 270 ? 32.70193 -6.57762 15.16292 1.000 26.86534 877 SER A C 1
ATOM 1916 O O . SER A 1 270 ? 31.80175 -7.19438 15.74861 1.000 23.91689 877 SER A O 1
ATOM 1919 N N . LYS A 1 271 ? 33.14305 -5.38669 15.58257 1.000 22.98392 878 LYS A N 1
ATOM 1920 C CA . LYS A 1 271 ? 32.57068 -4.78014 16.77773 1.000 25.07745 878 LYS A CA 1
ATOM 1921 C C . LYS A 1 271 ? 31.08980 -4.45883 16.60073 1.000 25.68382 878 LYS A C 1
ATOM 1922 O O . LYS A 1 271 ? 30.29100 -4.63896 17.53071 1.000 23.06972 878 LYS A O 1
ATOM 1928 N N . PHE A 1 272 ? 30.69022 -3.98053 15.41634 1.000 22.22623 879 PHE A N 1
ATOM 1929 C CA . PHE A 1 272 ? 29.27297 -3.72177 15.17539 1.000 20.79466 879 PHE A CA 1
ATOM 1930 C C . PHE A 1 272 ? 28.43679 -4.97196 15.42281 1.000 21.71281 879 PHE A C 1
ATOM 1931 O O . PHE A 1 272 ? 27.45852 -4.93638 16.17388 1.000 21.76355 879 PHE A O 1
ATOM 1939 N N . TYR A 1 273 ? 28.81829 -6.10074 14.81055 1.000 20.40607 880 TYR A N 1
ATOM 1940 C CA . TYR A 1 273 ? 28.00665 -7.30693 14.94139 1.000 21.59643 880 TYR A CA 1
ATOM 1941 C C . TYR A 1 273 ? 27.96950 -7.79189 16.38516 1.000 21.41658 880 TYR A C 1
ATOM 1942 O O . TYR A 1 273 ? 26.92449 -8.25471 16.86063 1.000 22.07335 880 TYR A O 1
ATOM 1951 N N . LYS A 1 274 ? 29.10567 -7.71794 17.07530 1.000 20.52253 881 LYS A N 1
ATOM 1952 C CA . LYS A 1 274 ? 29.16593 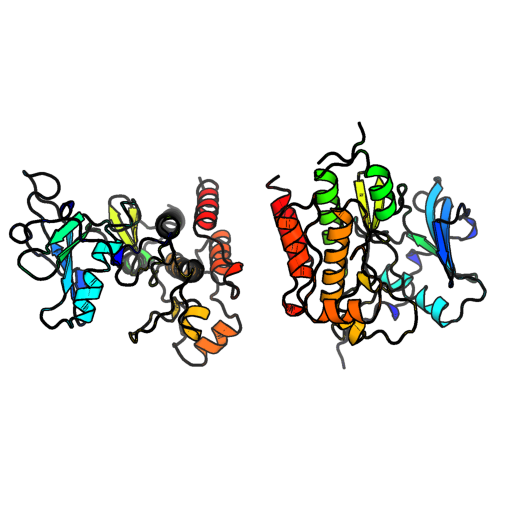-8.12825 18.47015 1.000 21.03426 881 LYS A CA 1
ATOM 1953 C C . LYS A 1 274 ? 28.24708 -7.26794 19.32457 1.000 23.03912 881 LYS A C 1
ATOM 1954 O O . LYS A 1 274 ? 27.50404 -7.78402 20.16973 1.000 22.69264 881 LYS A O 1
ATOM 1960 N N . MET A 1 275 ? 28.28690 -5.95360 19.11819 1.000 21.23438 882 MET A N 1
ATOM 1961 C CA . MET A 1 275 ? 27.43559 -5.05813 19.90113 1.000 22.23458 882 MET A CA 1
ATOM 1962 C C . MET A 1 275 ? 25.95475 -5.31553 19.64100 1.000 20.74706 882 MET A C 1
ATOM 1963 O O . MET A 1 275 ? 25.16085 -5.39556 20.58963 1.000 24.12990 882 MET A O 1
ATOM 1968 N N . ILE A 1 276 ? 25.55856 -5.47493 18.37784 1.000 21.70036 883 ILE A N 1
ATOM 1969 C CA . ILE A 1 276 ? 24.15360 -5.75930 18.10197 1.000 20.91259 883 ILE A CA 1
ATOM 1970 C C . ILE A 1 276 ? 23.73239 -7.06710 18.76062 1.000 22.90065 883 ILE A C 1
ATOM 1971 O O . ILE A 1 276 ? 22.66538 -7.15153 19.39295 1.000 22.17348 883 ILE A O 1
ATOM 1976 N N . LYS A 1 277 ? 24.57616 -8.09696 18.65855 1.000 21.90623 884 LYS A N 1
ATOM 1977 C CA . LYS A 1 277 ? 24.22755 -9.39223 19.21898 1.000 22.98692 884 LYS A CA 1
ATOM 1978 C C . LYS A 1 277 ? 24.07512 -9.30694 20.72435 1.000 22.40650 884 LYS A C 1
ATOM 1979 O O . LYS A 1 277 ? 23.20756 -9.97082 21.30696 1.000 25.40563 884 LYS A O 1
ATOM 1985 N N . GLU A 1 278 ? 24.91115 -8.49416 21.36910 1.000 22.82710 885 GLU A N 1
ATOM 1986 C CA . GLU A 1 278 ? 24.88848 -8.36360 22.81985 1.000 21.75937 885 GLU A CA 1
ATOM 1987 C C . GLU A 1 278 ? 23.78623 -7.43368 23.30873 1.000 24.95441 885 GLU A C 1
ATOM 1988 O O . GLU A 1 278 ? 23.55787 -7.37325 24.51779 1.000 27.34955 885 GLU A O 1
ATOM 1994 N N . GLY A 1 279 ? 23.09579 -6.73688 22.41121 1.000 24.15548 886 GLY A N 1
ATOM 1995 C CA . GLY A 1 279 ? 21.93619 -5.93494 22.77041 1.000 23.61348 886 GLY A CA 1
ATOM 1996 C C . GLY A 1 279 ? 22.07984 -4.43363 22.64307 1.000 26.07472 886 GLY A C 1
ATOM 1997 O O . GLY A 1 279 ? 21.18152 -3.70632 23.09031 1.000 26.10364 886 GLY A O 1
ATOM 1998 N N . PHE A 1 280 ? 23.16273 -3.93387 22.06348 1.000 21.99307 887 PHE A N 1
ATOM 1999 C CA . PHE A 1 280 ? 23.26768 -2.49983 21.85736 1.000 22.25059 887 PHE A CA 1
ATOM 2000 C C . PHE A 1 280 ? 22.15158 -2.01860 20.94600 1.000 22.90835 887 PHE A C 1
ATOM 2001 O O . PHE A 1 280 ? 21.88574 -2.62860 19.91219 1.000 21.94190 887 PHE A O 1
ATOM 2009 N N . ARG A 1 281 ? 21.53205 -0.89415 21.31400 1.000 24.63906 888 ARG A N 1
ATOM 2010 C CA . ARG A 1 281 ? 20.49577 -0.26811 20.49707 1.000 22.12282 888 ARG A CA 1
ATOM 2011 C C . ARG A 1 281 ? 20.71087 1.23914 20.48644 1.000 23.73830 888 ARG A C 1
ATOM 2012 O O . ARG A 1 281 ? 21.25778 1.82424 21.42617 1.000 27.05180 888 ARG A O 1
ATOM 2020 N N . MET A 1 282 ? 20.26732 1.86830 19.40598 1.000 24.20812 889 MET A N 1
ATOM 2021 C CA . MET A 1 282 ? 20.32308 3.31718 19.32852 1.000 22.67933 889 MET A CA 1
ATOM 2022 C C . MET A 1 282 ? 19.42535 3.95229 20.38315 1.000 26.33115 889 MET A C 1
ATOM 2023 O O . MET A 1 282 ? 18.38617 3.40108 20.76388 1.000 27.09981 889 MET A O 1
ATOM 2028 N N . SER A 1 283 ? 19.83526 5.13045 20.84159 1.000 26.58352 890 SER A N 1
ATOM 2029 C CA A SER A 1 283 ? 19.01875 5.89587 21.76839 0.537 27.24141 890 SER A CA 1
ATOM 2030 C CA B SER A 1 283 ? 19.04123 5.92358 21.76449 0.463 27.34761 890 SER A CA 1
ATOM 2031 C C . SER A 1 283 ? 17.95037 6.68370 21.00769 1.000 25.55213 890 SER A C 1
ATOM 2032 O O . SER A 1 283 ? 17.89641 6.68749 19.76589 1.000 29.17218 890 SER A O 1
ATOM 2037 N N . SER A 1 284 ? 17.07821 7.34169 21.76436 1.000 30.32358 891 SER A N 1
ATOM 2038 C CA . SER A 1 284 ? 15.95808 8.05418 21.15549 1.000 29.63951 891 SER A CA 1
ATOM 2039 C C . SER A 1 284 ? 16.45500 9.26050 20.36777 1.000 31.15044 891 SER A C 1
ATOM 2040 O O . SER A 1 284 ? 17.26302 10.04226 20.88891 1.000 34.30767 891 SER A O 1
ATOM 2043 N N . PRO A 1 285 ? 15.98936 9.46289 19.12939 1.000 28.46135 892 PRO A N 1
ATOM 2044 C CA . PRO A 1 285 ? 16.23917 10.74784 18.46440 1.000 28.28899 892 PRO A CA 1
ATOM 2045 C C . PRO A 1 285 ? 15.64149 11.88940 19.26417 1.000 26.93312 892 PRO A C 1
ATOM 2046 O O . PRO A 1 285 ? 14.61822 11.73127 19.93536 1.000 32.61290 892 PRO A O 1
ATOM 2050 N N . GLU A 1 286 ? 16.29700 13.05672 19.17224 1.000 31.13535 893 GLU A N 1
ATOM 2051 C CA . GLU A 1 286 ? 15.87471 14.24681 19.90292 1.000 38.27386 893 GLU A CA 1
ATOM 2052 C C . GLU A 1 286 ? 14.39275 14.54298 19.71017 1.000 31.40243 893 GLU A C 1
ATOM 2053 O O . GLU A 1 286 ? 13.69500 14.89710 20.66290 1.000 35.14564 893 GLU A O 1
ATOM 2059 N N . TYR A 1 287 ? 13.88635 14.37523 18.49027 1.000 33.48627 894 TYR A N 1
ATOM 2060 C CA . TYR A 1 287 ? 12.53205 14.78914 18.16095 1.000 33.82089 894 TYR A CA 1
ATOM 2061 C C . TYR A 1 287 ? 11.52596 13.64584 18.19045 1.000 31.43467 894 TYR A C 1
ATOM 2062 O O . TYR A 1 287 ? 10.36028 13.85952 17.84602 1.000 37.47181 894 TYR A O 1
ATOM 2071 N N . ALA A 1 288 ? 11.93047 12.45013 18.59884 1.000 30.33332 895 ALA A N 1
ATOM 2072 C CA . ALA A 1 288 ? 10.99035 11.33601 18.67852 1.000 31.00242 895 ALA A CA 1
ATOM 2073 C C . ALA A 1 288 ? 10.12272 11.45576 19.92524 1.000 32.26093 895 ALA A C 1
ATOM 2074 O O . ALA A 1 288 ? 10.66251 11.53050 21.03844 1.000 34.15974 895 ALA A O 1
ATOM 2076 N N . PRO A 1 289 ? 8.79881 11.46471 19.79340 1.000 32.26108 896 PRO A N 1
ATOM 2077 C CA . PRO A 1 289 ? 7.93687 11.32123 20.97257 1.000 36.37883 896 PRO A CA 1
ATOM 2078 C C . PRO A 1 289 ? 8.24468 10.02092 21.69941 1.000 34.51898 896 PRO A C 1
ATOM 2079 O O . PRO A 1 289 ? 8.65628 9.03154 21.09129 1.000 32.53972 896 PRO A O 1
ATOM 2083 N N . ALA A 1 290 ? 8.03912 10.03263 23.02225 1.000 35.87298 897 ALA A N 1
ATOM 2084 C CA . ALA A 1 290 ? 8.36131 8.85977 23.83240 1.000 33.50472 897 ALA A CA 1
ATOM 2085 C C . ALA A 1 290 ? 7.65662 7.60892 23.31995 1.000 34.22733 897 ALA A C 1
ATOM 2086 O O . ALA A 1 290 ? 8.25297 6.52893 23.27088 1.000 32.34954 897 ALA A O 1
ATOM 2088 N N . GLU A 1 291 ? 6.38229 7.73394 22.93171 1.000 34.86641 898 GLU A N 1
ATOM 2089 C CA . GLU A 1 291 ? 5.65579 6.55591 22.46417 1.000 32.86712 898 GLU A CA 1
ATOM 2090 C C . GLU A 1 291 ? 6.15254 6.04562 21.11745 1.000 33.96749 898 GLU A C 1
ATOM 2091 O O . GLU A 1 291 ? 5.97095 4.86243 20.82750 1.000 30.95636 898 GLU A O 1
ATOM 2097 N N . MET A 1 292 ? 6.79772 6.89025 20.30786 1.000 31.11024 899 MET A N 1
ATOM 2098 C CA . MET A 1 292 ? 7.39523 6.41268 19.06384 1.000 29.00650 899 MET A CA 1
ATOM 2099 C C . MET A 1 292 ? 8.73994 5.73522 19.31173 1.000 30.30203 899 MET A C 1
ATOM 2100 O O . MET A 1 292 ? 9.06431 4.73947 18.65973 1.000 27.03419 899 MET A O 1
ATOM 2105 N N . TYR A 1 293 ? 9.53848 6.24656 20.25268 1.000 27.91933 900 TYR A N 1
ATOM 2106 C CA . TYR A 1 293 ? 10.73757 5.51201 20.64078 1.000 27.50001 900 TYR A CA 1
ATOM 2107 C C . TYR A 1 293 ? 10.37102 4.16427 21.24790 1.000 26.11337 900 TYR A C 1
ATOM 2108 O O . TYR A 1 293 ? 11.06346 3.16736 21.01948 1.000 26.61260 900 TYR A O 1
ATOM 2117 N N . ASP A 1 294 ? 9.26277 4.11174 21.99729 1.000 30.07145 901 ASP A N 1
ATOM 2118 C CA . ASP A 1 294 ? 8.78398 2.83966 22.53867 1.000 28.41205 901 ASP A CA 1
ATOM 2119 C C . ASP A 1 294 ? 8.55325 1.81847 21.43209 1.000 28.23655 901 ASP A C 1
ATOM 2120 O O . ASP A 1 294 ? 8.93041 0.64661 21.57754 1.000 28.62334 901 ASP A O 1
ATOM 2125 N N . ILE A 1 295 ? 7.93243 2.24255 20.31816 1.000 26.53600 902 ILE A N 1
ATOM 2126 C CA . ILE A 1 295 ? 7.75981 1.34010 19.17238 1.000 23.48732 902 ILE A CA 1
ATOM 2127 C C . ILE A 1 295 ? 9.10921 0.88186 18.63974 1.000 24.21105 902 ILE A C 1
ATOM 2128 O O . ILE A 1 295 ? 9.32004 -0.31261 18.41327 1.000 24.29496 902 ILE A O 1
ATOM 2133 N N . MET A 1 296 ? 10.04039 1.82358 18.42396 1.000 24.06486 903 MET A N 1
ATOM 2134 C CA . MET A 1 296 ? 11.38500 1.46842 17.97355 1.000 23.29867 903 MET A CA 1
ATOM 2135 C C . MET A 1 296 ? 11.99139 0.36489 18.82650 1.000 24.53278 903 MET A C 1
ATOM 2136 O O . MET A 1 296 ? 12.48516 -0.64128 18.30472 1.000 23.57386 903 MET A O 1
ATOM 2141 N N . LYS A 1 297 ? 11.95758 0.53826 20.14703 1.000 26.16864 904 LYS A N 1
ATOM 2142 C CA . LYS A 1 297 ? 12.57488 -0.43775 21.03661 1.000 26.40599 904 LYS A CA 1
ATOM 2143 C C . LYS A 1 297 ? 11.95661 -1.81604 20.86816 1.000 25.45698 904 LYS A C 1
ATOM 2144 O O . LYS A 1 297 ? 12.67746 -2.82266 20.85921 1.000 26.23849 904 LYS A O 1
ATOM 2150 N N . THR A 1 298 ? 10.62076 -1.89204 20.74198 1.000 25.40150 905 THR A N 1
ATOM 2151 C CA . THR A 1 298 ? 9.99866 -3.20222 20.56005 1.000 23.96495 905 THR A CA 1
ATOM 2152 C C . THR A 1 298 ? 10.31700 -3.78459 19.18778 1.000 23.86547 905 THR A C 1
ATOM 2153 O O . THR A 1 298 ? 10.44106 -5.00738 19.05488 1.000 23.38706 905 THR A O 1
ATOM 2157 N N . CYS A 1 299 ? 10.46322 -2.93446 18.16462 1.000 20.89557 906 CYS A N 1
ATOM 2158 C CA . CYS A 1 299 ? 10.85410 -3.42714 16.84790 1.000 22.12844 906 CYS A CA 1
ATOM 2159 C C . CYS A 1 299 ? 12.22802 -4.07566 16.88049 1.000 21.28445 906 CYS A C 1
ATOM 2160 O O . CYS A 1 299 ? 12.52558 -4.94225 16.05386 1.000 22.10435 906 CYS A O 1
ATOM 2163 N N . TRP A 1 300 ? 13.08460 -3.66069 17.81287 1.000 20.61755 907 TRP A N 1
ATOM 2164 C CA . TRP A 1 300 ? 14.45148 -4.14971 17.89458 1.000 23.22658 907 TRP A CA 1
ATOM 2165 C C . TRP A 1 300 ? 14.62251 -5.21183 18.96628 1.000 21.14490 907 TRP A C 1
ATOM 2166 O O . TRP A 1 300 ? 15.75096 -5.46495 19.41834 1.000 22.52364 907 TRP A O 1
ATOM 2177 N N . ASP A 1 301 ? 13.53705 -5.84894 19.38919 1.000 22.24302 908 ASP A N 1
ATOM 2178 C CA . ASP A 1 301 ? 13.69179 -6.95432 20.32104 1.000 22.27093 908 ASP A CA 1
ATOM 2179 C C . ASP A 1 301 ? 14.52559 -8.05165 19.66739 1.000 22.77329 908 ASP A C 1
ATOM 2180 O O . ASP A 1 301 ? 14.31789 -8.38537 18.49680 1.000 22.47158 908 ASP A O 1
ATOM 2185 N N . ALA A 1 302 ? 15.49201 -8.59665 20.41365 1.000 25.83231 909 ALA A N 1
ATOM 2186 C CA . ALA A 1 302 ? 16.29217 -9.68824 19.86473 1.000 25.21601 909 ALA A CA 1
ATOM 2187 C C . ALA A 1 302 ? 15.43942 -10.90693 19.54935 1.000 28.74491 909 ALA A C 1
ATOM 2188 O O . ALA A 1 302 ? 15.75547 -11.66505 18.62409 1.000 28.35144 909 ALA A O 1
ATOM 2190 N N . ASP A 1 303 ? 14.36154 -11.11029 20.30424 1.000 27.55470 910 ASP A N 1
ATOM 2191 C CA . ASP A 1 303 ? 13.42789 -12.19823 20.05341 1.000 26.31864 910 ASP A CA 1
ATOM 2192 C C . ASP A 1 303 ? 12.40613 -11.72889 19.02615 1.000 26.47910 910 ASP A C 1
ATOM 2193 O O . ASP A 1 303 ? 11.59358 -10.84522 19.33983 1.000 26.74979 910 ASP A O 1
ATOM 2198 N N . PRO A 1 304 ? 12.39717 -12.28223 17.80952 1.000 25.77364 911 PRO A N 1
ATOM 2199 C CA . PRO A 1 304 ? 11.41871 -11.83494 16.80322 1.000 26.21054 911 PRO A CA 1
ATOM 2200 C C . PRO A 1 304 ? 9.97493 -11.97615 17.25151 1.000 26.97207 911 PRO A C 1
ATOM 2201 O O . PRO A 1 304 ? 9.11962 -11.19532 16.81485 1.000 25.66747 911 PRO A O 1
ATOM 2205 N N . ASP A 1 305 ? 9.67498 -12.93716 18.12969 1.000 28.58155 912 ASP A N 1
ATOM 2206 C CA . ASP A 1 305 ? 8.30249 -13.13681 18.57752 1.000 32.41247 912 ASP A CA 1
ATOM 2207 C C . ASP A 1 305 ? 7.80887 -12.01281 19.47865 1.000 31.40863 912 ASP A C 1
ATOM 2208 O O . ASP A 1 305 ? 6.59350 -11.87163 19.65762 1.000 32.26899 912 ASP A O 1
ATOM 2213 N N . LYS A 1 306 ? 8.71408 -11.23146 20.06585 1.000 29.07160 913 LYS A N 1
ATOM 2214 C CA . LYS A 1 306 ? 8.31587 -10.13565 20.93756 1.000 27.34493 913 LYS A CA 1
ATOM 2215 C C . LYS A 1 306 ? 8.14248 -8.82375 20.18993 1.000 29.26666 913 LYS A C 1
ATOM 2216 O O . LYS A 1 306 ? 7.62748 -7.85757 20.76348 1.000 28.79629 913 LYS A O 1
ATOM 2222 N N . ARG A 1 307 ? 8.50784 -8.77729 18.91650 1.000 23.73830 914 ARG A N 1
ATOM 2223 C CA . ARG A 1 307 ? 8.29340 -7.57010 18.14054 1.000 23.64311 914 ARG A CA 1
ATOM 2224 C C . ARG A 1 307 ? 6.80682 -7.40407 17.83249 1.000 24.43679 914 ARG A C 1
ATOM 2225 O O . ARG A 1 307 ? 6.07335 -8.39084 17.71513 1.000 26.84376 914 ARG A O 1
ATOM 2233 N N . PRO A 1 308 ? 6.33680 -6.16845 17.69147 1.000 25.62305 915 PRO A N 1
ATOM 2234 C CA . PRO A 1 308 ? 4.94291 -5.95425 17.28943 1.000 24.37323 915 PRO A CA 1
ATOM 2235 C C . PRO A 1 308 ? 4.74040 -6.30956 15.82608 1.000 23.91068 915 PRO A C 1
ATOM 2236 O O . PRO A 1 308 ? 5.68711 -6.36519 15.03634 1.000 24.82369 915 PRO A O 1
ATOM 2240 N N . THR A 1 309 ? 3.48264 -6.54356 15.46203 1.000 24.95606 916 THR A N 1
ATOM 2241 C CA . THR A 1 309 ? 3.12160 -6.66834 14.05057 1.000 24.86430 916 THR A CA 1
ATOM 2242 C C . THR A 1 309 ? 2.83701 -5.28257 13.47690 1.000 24.44531 916 THR A C 1
ATOM 2243 O O . THR A 1 309 ? 2.58991 -4.32312 14.20975 1.000 25.52901 916 THR A O 1
ATOM 2247 N N . PHE A 1 310 ? 2.85646 -5.17360 12.14572 1.000 24.62187 917 PHE A N 1
ATOM 2248 C CA . PHE A 1 310 ? 2.49327 -3.88477 11.56333 1.000 25.31117 917 PHE A CA 1
ATOM 2249 C C . PHE A 1 310 ? 1.05946 -3.50513 11.90559 1.000 25.52032 917 PHE A C 1
ATOM 2250 O O . PHE A 1 310 ? 0.75235 -2.32098 12.08802 1.000 27.15347 917 PHE A O 1
ATOM 2258 N N . LYS A 1 311 ? 0.15878 -4.49495 11.96804 1.000 27.06883 918 LYS A N 1
ATOM 2259 C CA . LYS A 1 311 ? -1.21921 -4.23698 12.37039 1.000 30.87889 918 LYS A CA 1
ATOM 2260 C C . LYS A 1 311 ? -1.27180 -3.57201 13.74321 1.000 28.44914 918 LYS A C 1
ATOM 2261 O O . LYS A 1 311 ? -2.01093 -2.60121 13.94620 1.000 30.35297 918 LYS A O 1
ATOM 2267 N N . GLN A 1 312 ? -0.48011 -4.07835 14.69240 1.000 29.61549 919 GLN A N 1
ATOM 2268 C CA . GLN A 1 312 ? -0.42525 -3.47643 16.02053 1.000 30.60154 919 GLN A CA 1
ATOM 2269 C C . GLN A 1 312 ? 0.19377 -2.08459 15.97644 1.000 31.14694 919 GLN A C 1
ATOM 2270 O O . GLN A 1 312 ? -0.28475 -1.16561 16.65580 1.000 33.74785 919 GLN A O 1
ATOM 2276 N N . ILE A 1 313 ? 1.25286 -1.90712 15.17654 1.000 28.58863 920 ILE A N 1
ATOM 2277 C CA . ILE A 1 313 ? 1.89814 -0.59943 15.06355 1.000 25.30808 920 ILE A CA 1
ATOM 2278 C C . ILE A 1 313 ? 0.92111 0.44064 14.52261 1.000 28.88640 920 ILE A C 1
ATOM 2279 O O . ILE A 1 313 ? 0.86078 1.57300 15.01851 1.000 28.49836 920 ILE A O 1
ATOM 2284 N N . VAL A 1 314 ? 0.15493 0.08628 13.48563 1.000 29.44619 921 VAL A N 1
ATOM 2285 C CA . VAL A 1 314 ? -0.83381 1.01214 12.94072 1.000 27.50664 921 VAL A CA 1
ATOM 2286 C C . VAL A 1 314 ? -1.80067 1.46647 14.02969 1.000 34.33720 921 VAL A C 1
ATOM 2287 O O . VAL A 1 314 ? -2.10403 2.65983 14.15883 1.000 33.07009 921 VAL A O 1
ATOM 2291 N N . GLN A 1 315 ? -2.31569 0.51711 14.81428 1.000 30.65845 922 GLN A N 1
ATOM 2292 C CA . GLN A 1 315 ? -3.28983 0.85740 15.84475 1.000 31.97758 922 GLN A CA 1
ATOM 2293 C C . GLN A 1 315 ? -2.66997 1.74625 16.91122 1.000 34.16327 922 GLN A C 1
ATOM 2294 O O . GLN A 1 315 ? -3.33318 2.65055 17.44051 1.000 36.52326 922 GLN A O 1
ATOM 2300 N N . ASP A 1 316 ? -1.39685 1.49884 17.23465 1.000 33.06181 923 ASP A N 1
ATOM 2301 C CA . ASP A 1 316 ? -0.68543 2.30323 18.22244 1.000 34.31986 923 ASP A CA 1
ATOM 2302 C C . ASP A 1 316 ? -0.54140 3.74115 17.73701 1.000 33.02401 923 ASP A C 1
ATOM 2303 O O . ASP A 1 316 ? -0.91083 4.68645 18.44450 1.000 34.77602 923 ASP A O 1
ATOM 2308 N N . ILE A 1 317 ? -0.04344 3.92198 16.51197 1.000 30.65376 924 ILE A N 1
ATOM 2309 C CA . ILE A 1 317 ? 0.15274 5.26489 15.97388 1.000 31.64946 924 ILE A CA 1
ATOM 2310 C C . ILE A 1 317 ? -1.18702 5.96772 15.77917 1.000 39.77826 924 ILE A C 1
ATOM 2311 O O . ILE A 1 317 ? -1.29365 7.18435 15.97011 1.000 36.55422 924 ILE A O 1
ATOM 2316 N N . GLU A 1 318 ? -2.22397 5.22146 15.37787 1.000 33.46282 925 GLU A N 1
ATOM 2317 C CA . GLU A 1 318 ? -3.57025 5.79115 15.29893 1.000 42.45183 925 GLU A CA 1
ATOM 2318 C C . GLU A 1 318 ? -3.98131 6.43269 16.61642 1.000 44.31049 925 GLU A C 1
ATOM 2319 O O . GLU A 1 318 ? -4.50436 7.55418 16.64447 1.000 47.35638 925 GLU A O 1
ATOM 2325 N N . LYS A 1 319 ? -3.77170 5.71197 17.71927 1.000 38.56836 926 LYS A N 1
ATOM 2326 C CA . LYS A 1 319 ? -4.11476 6.23356 19.03786 1.000 39.69871 926 LYS A CA 1
ATOM 2327 C C . LYS A 1 319 ? -3.28697 7.46761 19.37792 1.000 46.64024 926 LYS A C 1
ATOM 2328 O O . LYS A 1 319 ? -3.79864 8.41408 19.98688 1.000 44.79341 926 LYS A O 1
ATOM 2330 N N . GLN A 1 320 ? -2.00645 7.47705 18.99379 1.000 41.27290 927 GLN A N 1
ATOM 2331 C CA . GLN A 1 320 ? -1.16497 8.64627 19.23730 1.000 40.42110 927 GLN A CA 1
ATOM 2332 C C . GLN A 1 320 ? -1.67618 9.86347 18.47679 1.000 43.91574 927 GLN A C 1
ATOM 2333 O O . GLN A 1 320 ? -1.75404 10.96761 19.02789 1.000 50.75693 927 GLN A O 1
ATOM 2339 N N . ILE A 1 321 ? -2.00648 9.68559 17.19789 1.000 40.88850 928 ILE A N 1
ATOM 2340 C CA . ILE A 1 321 ? -2.46254 10.81466 16.39421 1.000 41.57121 928 ILE A CA 1
ATOM 2341 C C . ILE A 1 321 ? -3.78263 11.35712 16.93099 1.000 47.34365 928 ILE A C 1
ATOM 2342 O O . ILE A 1 321 ? -3.96640 12.57660 17.03972 1.000 53.93645 928 ILE A O 1
ATOM 2347 N N . SER A 1 322 ? -4.70819 10.46939 17.31239 1.000 49.25854 929 SER A N 1
ATOM 2348 C CA A SER A 1 322 ? -6.00441 10.93944 17.79310 0.692 51.26749 929 SER A CA 1
ATOM 2349 C CA B SER A 1 322 ? -6.00755 10.91994 17.80662 0.308 51.23172 929 SER A CA 1
ATOM 2350 C C . SER A 1 322 ? -5.88040 11.68852 19.11398 1.000 57.75669 929 SER A C 1
ATOM 2351 O O . SER A 1 322 ? -6.71027 12.55544 19.40737 1.000 55.55685 929 SER A O 1
ATOM 2356 N N . GLU A 1 323 ? -4.86311 11.38283 19.91191 1.000 53.49871 930 GLU A N 1
ATOM 2357 C CA . GLU A 1 323 ? -4.64189 12.07135 21.17482 1.000 60.45901 930 GLU A CA 1
ATOM 2358 C C . GLU A 1 323 ? -3.76932 13.31130 21.02492 1.000 71.09927 930 GLU A C 1
ATOM 2359 O O . GLU A 1 323 ? -3.56583 14.03146 22.00882 1.000 71.78105 930 GLU A O 1
ATOM 2365 N N . SER A 1 324 ? -3.26481 13.58302 19.82473 1.000 58.63494 931 SER A N 1
ATOM 2366 C CA . SER A 1 324 ? -2.44719 14.76653 19.57939 1.000 70.00916 931 SER A CA 1
ATOM 2367 C C . SER A 1 324 ? -3.28141 16.04113 19.66683 1.000 70.88720 931 SER A C 1
ATOM 2368 O O . SER A 1 324 ? -3.52227 16.70696 18.65950 1.000 74.18196 931 SER A O 1
ATOM 2370 N N . ASN B 1 19 ? 17.33085 4.50492 50.03528 1.000 68.25537 566 ASN B N 1
ATOM 2371 C CA . ASN B 1 19 ? 17.51463 4.35674 51.47292 1.000 65.93939 566 ASN B CA 1
ATOM 2372 C C . ASN B 1 19 ? 16.63895 5.34085 52.24066 1.000 56.12378 566 ASN B C 1
ATOM 2373 O O . ASN B 1 19 ? 15.90925 4.95607 53.15492 1.000 67.86249 566 ASN B O 1
ATOM 2375 N N . ASN B 1 20 ? 16.71073 6.61432 51.85230 1.000 48.16147 567 ASN B N 1
ATOM 2376 C CA . ASN B 1 20 ? 16.03750 7.67979 52.58354 1.000 35.23685 567 ASN B CA 1
ATOM 2377 C C . ASN B 1 20 ? 14.58959 7.88539 52.16466 1.000 35.02472 567 ASN B C 1
ATOM 2378 O O . ASN B 1 20 ? 13.83442 8.51314 52.91655 1.000 37.58836 567 ASN B O 1
ATOM 2383 N N . TYR B 1 21 ? 14.18001 7.38239 51.00256 1.000 31.13601 568 TYR B N 1
ATOM 2384 C CA . TYR B 1 21 ? 12.79022 7.44080 50.56850 1.000 28.05595 568 TYR B CA 1
ATOM 2385 C C . TYR B 1 21 ? 12.22836 6.03171 50.43656 1.000 32.93802 568 TYR B C 1
ATOM 2386 O O . TYR B 1 21 ? 12.89584 5.13365 49.91695 1.000 38.54615 568 TYR B O 1
ATOM 2395 N N . SER B 1 22 ? 10.99727 5.83515 50.90136 1.000 30.11372 569 SER B N 1
ATOM 2396 C CA . SER B 1 22 ? 10.36916 4.53054 50.78965 1.000 29.98644 569 SER B CA 1
ATOM 2397 C C . SER B 1 22 ? 8.86912 4.70714 50.60936 1.000 28.10965 569 SER B C 1
ATOM 2398 O O . SER B 1 22 ? 8.31668 5.79157 50.81223 1.000 30.32390 569 SER B O 1
ATOM 2401 N N . TYR B 1 23 ? 8.21922 3.62029 50.21264 1.000 29.80694 570 TYR B N 1
ATOM 2402 C CA . TYR B 1 23 ? 6.76756 3.56336 50.15030 1.000 30.59045 570 TYR B CA 1
ATOM 2403 C C . TYR B 1 23 ? 6.22683 3.20278 51.52371 1.000 32.59239 570 TYR B C 1
ATOM 2404 O O . TYR B 1 23 ? 6.65277 2.20908 52.12230 1.000 35.27809 570 TYR B O 1
ATOM 2413 N N . ILE B 1 24 ? 5.29215 4.01155 52.01686 1.000 28.40765 571 ILE B N 1
ATOM 2414 C CA . ILE B 1 24 ? 4.69514 3.77440 53.32919 1.000 29.43128 571 ILE B CA 1
ATOM 2415 C C . ILE B 1 24 ? 3.72541 2.60636 53.21641 1.000 31.20074 571 ILE B C 1
ATOM 2416 O O . ILE B 1 24 ? 2.76739 2.65102 52.43605 1.000 33.42922 571 ILE B O 1
ATOM 2421 N N . ASP B 1 25 ? 3.99730 1.53978 53.96036 1.000 28.46852 572 ASP B N 1
ATOM 2422 C CA . ASP B 1 25 ? 3.19008 0.32453 54.00562 1.000 25.82021 572 ASP B CA 1
ATOM 2423 C C . ASP B 1 25 ? 1.98830 0.57461 54.90780 1.000 29.04617 572 ASP B C 1
ATOM 2424 O O . ASP B 1 25 ? 2.16248 0.73337 56.11823 1.000 28.95849 572 ASP B O 1
ATOM 2429 N N . PRO B 1 26 ? 0.76136 0.61012 54.38105 1.000 23.45143 573 PRO B N 1
ATOM 2430 C CA . PRO B 1 26 ? -0.38778 0.90642 55.25477 1.000 25.08600 573 PRO B CA 1
ATOM 2431 C C . PRO B 1 26 ? -0.56227 -0.09735 56.37732 1.000 25.09410 573 PRO B C 1
ATOM 2432 O O . PRO B 1 26 ? -1.08949 0.25618 57.44440 1.000 27.22089 573 PRO B O 1
ATOM 2436 N N . THR B 1 27 ? -0.14145 -1.34445 56.18010 1.000 27.65679 574 THR B N 1
ATOM 2437 C CA . THR B 1 27 ? -0.31480 -2.34202 57.22366 1.000 29.93490 574 THR B CA 1
ATOM 2438 C C . THR B 1 27 ? 0.70759 -2.19781 58.34431 1.000 27.84940 574 THR B C 1
ATOM 2439 O O . THR B 1 27 ? 0.57340 -2.87065 59.37161 1.000 32.77840 574 THR B O 1
ATOM 2443 N N . GLN B 1 28 ? 1.72398 -1.35542 58.16566 1.000 25.70569 575 GLN B N 1
ATOM 2444 C CA . GLN B 1 28 ? 2.68373 -1.07086 59.22642 1.000 27.37942 575 GLN B CA 1
ATOM 2445 C C . GLN B 1 28 ? 2.31040 0.15276 60.04206 1.000 30.33275 575 GLN B C 1
ATOM 2446 O O . GLN B 1 28 ? 2.94883 0.40788 61.07169 1.000 31.89799 575 GLN B O 1
ATOM 2452 N N . LEU B 1 29 ? 1.32131 0.92225 59.60225 1.000 28.02161 576 LEU B N 1
ATOM 2453 C CA . LEU B 1 29 ? 0.95835 2.12951 60.31968 1.000 28.54966 576 LEU B CA 1
ATOM 2454 C C . LEU B 1 29 ? 0.19127 1.77546 61.58736 1.000 31.18821 576 LEU B C 1
ATOM 2455 O O . LEU B 1 29 ? -0.43620 0.71516 61.66588 1.000 29.00886 576 LEU B O 1
ATOM 2460 N N . PRO B 1 30 ? 0.24175 2.63655 62.59762 1.000 27.75985 577 PRO B N 1
ATOM 2461 C CA . PRO B 1 30 ? -0.53649 2.38532 63.81778 1.000 27.24018 577 PRO B CA 1
ATOM 2462 C C . PRO B 1 30 ? -2.02514 2.40096 63.51317 1.000 28.28976 577 PRO B C 1
ATOM 2463 O O . PRO B 1 30 ? -2.48584 3.11339 62.62836 1.000 29.24776 577 PRO B O 1
ATOM 2467 N N . TYR B 1 31 ? -2.77771 1.60474 64.26773 1.000 29.24645 578 TYR B N 1
ATOM 2468 C CA . TYR B 1 31 ? -4.22738 1.74298 64.25950 1.000 30.32017 578 TYR B CA 1
ATOM 2469 C C . TYR B 1 31 ? -4.61722 3.11948 64.78184 1.000 29.19052 578 TYR B C 1
ATOM 2470 O O . TYR B 1 31 ? -4.08194 3.58247 65.79194 1.000 32.61971 578 TYR B O 1
ATOM 2479 N N . ASP B 1 32 ? -5.53925 3.77766 64.08039 1.000 29.68104 579 ASP B N 1
ATOM 2480 C CA . ASP B 1 32 ? -5.98400 5.12691 64.42220 1.000 30.37822 579 ASP B CA 1
ATOM 2481 C C . ASP B 1 32 ? -7.24965 5.01697 65.26665 1.000 31.28489 579 ASP B C 1
ATOM 2482 O O . ASP B 1 32 ? -8.29317 4.57158 64.77221 1.000 29.36225 579 ASP B O 1
ATOM 2487 N N . HIS B 1 33 ? -7.16634 5.44422 66.52638 1.000 32.33706 580 HIS B N 1
ATOM 2488 C CA . HIS B 1 33 ? -8.29888 5.30361 67.43547 1.000 29.01739 580 HIS B CA 1
ATOM 2489 C C . HIS B 1 33 ? -9.46021 6.22643 67.10174 1.000 30.01772 580 HIS B C 1
ATOM 2490 O O . HIS B 1 33 ? -10.48090 6.15374 67.78960 1.000 32.90758 580 HIS B O 1
ATOM 2497 N N . LYS B 1 34 ? -9.35878 7.04818 66.05179 1.000 32.08014 581 LYS B N 1
ATOM 2498 C CA . LYS B 1 34 ? -10.53398 7.77266 6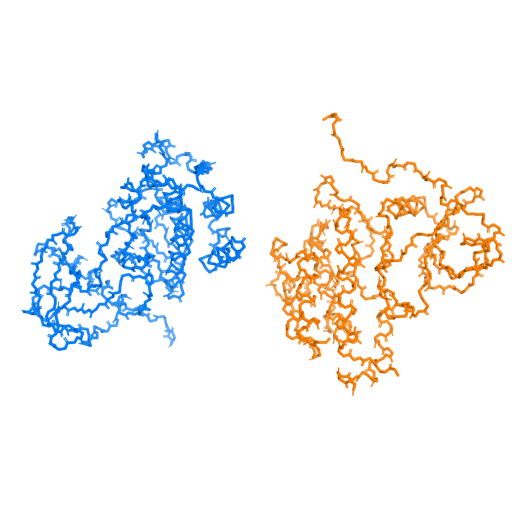5.58473 1.000 37.33541 581 LYS B CA 1
ATOM 2499 C C . LYS B 1 34 ? -11.65556 6.81671 65.19604 1.000 29.91228 581 LYS B C 1
ATOM 2500 O O . LYS B 1 34 ? -12.83001 7.19797 65.25303 1.000 36.14744 581 LYS B O 1
ATOM 2506 N N . TRP B 1 35 ? -11.31774 5.57587 64.84966 1.000 29.73674 582 TRP B N 1
ATOM 2507 C CA . TRP B 1 35 ? -12.29665 4.55702 64.49019 1.000 27.82040 582 TRP B CA 1
ATOM 2508 C C . TRP B 1 35 ? -12.91664 3.85731 65.69370 1.000 27.99609 582 TRP B C 1
ATOM 2509 O O . TRP B 1 35 ? -13.90718 3.14207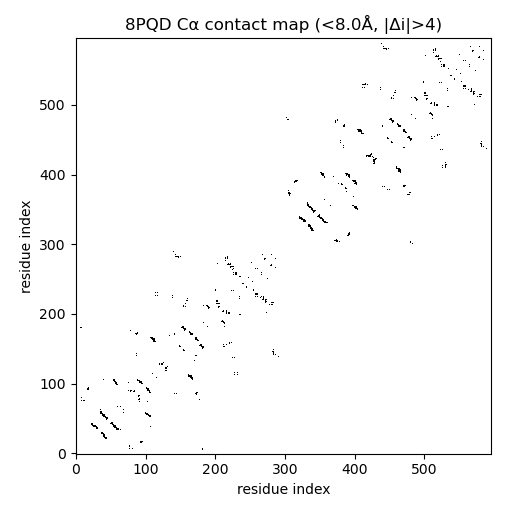 65.52891 1.000 29.28826 582 TRP B O 1
ATOM 2520 N N . GLU B 1 36 ? -12.34434 3.99920 66.88261 1.000 28.79991 583 GLU B N 1
ATOM 2521 C CA . GLU B 1 36 ? -12.71883 3.12631 67.98594 1.000 28.33977 583 GLU B CA 1
ATOM 2522 C C . GLU B 1 36 ? -14.16167 3.35612 68.42763 1.000 30.95006 583 GLU B C 1
ATOM 2523 O O . GLU B 1 36 ? -14.60552 4.49268 68.60587 1.000 34.26512 583 GLU B O 1
ATOM 2529 N N . PHE B 1 37 ? -14.88684 2.25869 68.62071 1.000 29.20713 584 PHE B N 1
ATOM 2530 C CA . PHE B 1 37 ? -16.27825 2.27630 69.03441 1.000 28.26810 584 PHE B CA 1
ATOM 2531 C C . PHE B 1 37 ? -16.44997 1.33414 70.21858 1.000 30.45056 584 PHE B C 1
ATOM 2532 O O . PHE B 1 37 ? -15.84218 0.25593 70.23287 1.000 32.59121 584 PHE B O 1
ATOM 2540 N N . PRO B 1 38 ? -17.26919 1.69373 71.21214 1.000 33.04269 585 PRO B N 1
ATOM 2541 C CA . PRO B 1 38 ? -17.41033 0.83547 72.39989 1.000 34.03988 585 PRO B CA 1
ATOM 2542 C C . PRO B 1 38 ? -18.19522 -0.41911 72.05331 1.000 38.84723 585 PRO B C 1
ATOM 2543 O O . PRO B 1 38 ? -19.30827 -0.34583 71.52847 1.000 35.45001 585 PRO B O 1
ATOM 2547 N N . ARG B 1 39 ? -17.61160 -1.57970 72.34223 1.000 36.18901 586 ARG B N 1
ATOM 2548 C CA . ARG B 1 39 ? -18.29096 -2.80279 71.94174 1.000 40.30719 586 ARG B CA 1
ATOM 2549 C C . ARG B 1 39 ? -19.53612 -3.07117 72.78303 1.000 35.78766 586 ARG B C 1
ATOM 2550 O O . ARG B 1 39 ? -20.40429 -3.82614 72.33391 1.000 43.99796 586 ARG B O 1
ATOM 2558 N N . ASN B 1 40 ? -19.68298 -2.43565 73.94925 1.000 36.23181 587 ASN B N 1
ATOM 2559 C CA . ASN B 1 40 ? -20.93263 -2.58457 74.69406 1.000 43.15177 587 ASN B CA 1
ATOM 2560 C C . ASN B 1 40 ? -22.07145 -1.73807 74.12202 1.000 40.52905 587 ASN B C 1
ATOM 2561 O O . ASN B 1 40 ? -23.15909 -1.71002 74.70538 1.000 50.47420 587 ASN B O 1
ATOM 2566 N N . ARG B 1 41 ? -21.85538 -1.06785 72.98945 1.000 38.10767 588 ARG B N 1
ATOM 2567 C CA . ARG B 1 41 ? -22.92412 -0.39831 72.26021 1.000 36.95666 588 ARG B CA 1
ATOM 2568 C C . ARG B 1 41 ? -23.23236 -1.08562 70.93474 1.000 31.54777 588 ARG B C 1
ATOM 2569 O O . ARG B 1 41 ? -23.96425 -0.52924 70.11017 1.000 32.67786 588 ARG B O 1
ATOM 2577 N N . LEU B 1 42 ? -22.67778 -2.27301 70.70300 1.000 30.51188 589 LEU B N 1
ATOM 2578 C CA . LEU B 1 42 ? -22.99589 -3.09742 69.54626 1.000 30.39810 589 LEU B CA 1
ATOM 2579 C C . LEU B 1 42 ? -23.86510 -4.25814 69.98215 1.000 31.76145 589 LEU B C 1
ATOM 2580 O O . LEU B 1 42 ? -23.51046 -4.97880 70.92036 1.000 37.70637 589 LEU B O 1
ATOM 2585 N N . SER B 1 43 ? -24.98649 -4.45417 69.29691 1.000 28.30889 590 SER B N 1
ATOM 2586 C CA A SER B 1 43 ? -25.88308 -5.57128 69.57341 0.488 29.65389 590 SER B CA 1
ATOM 2587 C CA B SER B 1 43 ? -25.88569 -5.56934 69.57050 0.512 29.66686 590 SER B CA 1
ATOM 2588 C C . SER B 1 43 ? -25.98650 -6.41427 68.31090 1.000 29.18890 590 SER B C 1
ATOM 2589 O O . SER B 1 43 ? -26.44746 -5.92850 67.27241 1.000 30.13656 590 SER B O 1
ATOM 2594 N N . PHE B 1 44 ? -25.54022 -7.66436 68.39746 1.000 27.17657 591 PHE B N 1
ATOM 2595 C CA . PHE B 1 44 ? -25.45097 -8.51695 67.21506 1.000 26.02151 591 PHE B CA 1
ATOM 2596 C C . PHE B 1 44 ? -26.81433 -9.07006 66.83024 1.000 28.25027 591 PHE B C 1
ATOM 2597 O O . PHE B 1 44 ? -27.61275 -9.46452 67.69210 1.000 31.40084 591 PHE B O 1
ATOM 2605 N N . GLY B 1 45 ? -27.05657 -9.13270 65.52466 1.000 29.86378 592 GLY B N 1
ATOM 2606 C CA . GLY B 1 45 ? -28.26097 -9.71997 64.97263 1.000 30.61581 592 GLY B CA 1
ATOM 2607 C C . GLY B 1 45 ? -27.93776 -10.93830 64.13241 1.000 32.08329 592 GLY B C 1
ATOM 2608 O O . GLY B 1 45 ? -27.19032 -11.81893 64.56707 1.000 34.54102 592 GLY B O 1
ATOM 2609 N N . LYS B 1 46 ? -28.48145 -10.98852 62.92520 1.000 29.93882 593 LYS B N 1
ATOM 2610 C CA . LYS B 1 46 ? -28.37878 -12.17605 62.09249 1.000 31.92570 593 LYS B CA 1
ATOM 2611 C C . LYS B 1 46 ? -26.97777 -12.32445 61.50510 1.000 33.72059 593 LYS B C 1
ATOM 2612 O O . LYS B 1 46 ? -26.30194 -11.34158 61.19360 1.000 29.62721 593 LYS B O 1
ATOM 2614 N N . THR B 1 47 ? -26.55047 -13.57420 61.34855 1.000 28.69533 594 THR B N 1
ATOM 2615 C CA . THR B 1 47 ? -25.29856 -13.87157 60.66286 1.000 28.10333 594 THR B CA 1
ATOM 2616 C C . THR B 1 47 ? -25.47627 -13.68055 59.16203 1.000 28.95802 594 THR B C 1
ATOM 2617 O O . THR B 1 47 ? -26.41201 -14.22342 58.55998 1.000 33.24413 594 THR B O 1
ATOM 2621 N N . LEU B 1 48 ? -24.57385 -12.91106 58.55567 1.000 28.47282 595 LEU B N 1
ATOM 2622 C CA . LEU B 1 48 ? -24.61680 -12.63859 57.12381 1.000 28.00199 595 LEU B CA 1
ATOM 2623 C C . LEU B 1 48 ? -23.68507 -13.53009 56.32148 1.000 29.93317 595 LEU B C 1
ATOM 2624 O O . LEU B 1 48 ? -23.94745 -13.78652 55.14080 1.000 34.49254 595 LEU B O 1
ATOM 2629 N N . GLY B 1 49 ? -22.58807 -13.96770 56.92317 1.000 28.62834 596 GLY B N 1
ATOM 2630 C CA . GLY B 1 49 ? -21.66189 -14.87230 56.27126 1.000 27.85679 596 GLY B CA 1
ATOM 2631 C C . GLY B 1 49 ? -20.83513 -15.56434 57.32488 1.000 29.32564 596 GLY B C 1
ATOM 2632 O O . GLY B 1 49 ? -20.60032 -15.01779 58.40683 1.000 29.17353 596 GLY B O 1
ATOM 2633 N N . ALA B 1 50 ? -20.40574 -16.78513 57.01844 1.000 34.34292 597 ALA B N 1
ATOM 2634 C CA . ALA B 1 50 ? -19.69521 -17.57676 58.00817 1.000 37.87876 597 ALA B CA 1
ATOM 2635 C C . ALA B 1 50 ? -18.70297 -18.49383 57.31541 1.000 43.31059 597 ALA B C 1
ATOM 2636 O O . ALA B 1 50 ? -18.93429 -18.95760 56.19529 1.000 45.84821 597 ALA B O 1
ATOM 2638 N N . GLY B 1 51 ? -17.59151 -18.73994 57.99732 1.000 36.35680 598 GLY B N 1
ATOM 2639 C CA . GLY B 1 51 ? -16.57497 -19.64620 57.51167 1.000 38.91587 598 GLY B CA 1
ATOM 2640 C C . GLY B 1 51 ? -15.94616 -20.42026 58.64971 1.000 46.86299 598 GLY B C 1
ATOM 2641 O O . GLY B 1 51 ? -16.49346 -20.45230 59.75569 1.000 53.69815 598 GLY B O 1
ATOM 2642 N N . ALA B 1 52 ? -14.78734 -21.03177 58.39680 1.000 54.36255 599 ALA B N 1
ATOM 2643 C CA . ALA B 1 52 ? -14.18075 -21.90540 59.39595 1.000 60.61807 599 ALA B CA 1
ATOM 2644 C C . ALA B 1 52 ? -13.81157 -21.14214 60.66135 1.000 59.56624 599 ALA B C 1
ATOM 2645 O O . ALA B 1 52 ? -14.04231 -21.62656 61.77659 1.000 64.01761 599 ALA B O 1
ATOM 2647 N N . PHE B 1 53 ? -13.24750 -19.94411 60.51444 1.000 65.66082 600 PHE B N 1
ATOM 2648 C CA . PHE B 1 53 ? -12.71629 -19.21267 61.65446 1.000 64.39449 600 PHE B CA 1
ATOM 2649 C C . PHE B 1 53 ? -13.32581 -17.83280 61.85200 1.000 49.94102 600 PHE B C 1
ATOM 2650 O O . PHE B 1 53 ? -12.86011 -17.09773 62.72988 1.000 45.46767 600 PHE B O 1
ATOM 2658 N N . GLY B 1 54 ? -14.33589 -17.44728 61.07237 1.000 37.22395 601 GLY B N 1
ATOM 2659 C CA . GLY B 1 54 ? -14.92920 -16.14586 61.32538 1.000 30.09250 601 GLY B CA 1
ATOM 2660 C C . GLY B 1 54 ? -16.35154 -16.04390 60.82338 1.000 30.75541 601 GLY B C 1
ATOM 2661 O O . GLY B 1 54 ? -16.86938 -16.93849 60.15134 1.000 33.49075 601 GLY B O 1
ATOM 2662 N N . LYS B 1 55 ? -16.98190 -14.91952 61.16628 1.000 27.72894 602 LYS B N 1
ATOM 2663 C CA . LYS B 1 55 ? -18.31269 -14.60623 60.66424 1.000 28.02354 602 LYS B CA 1
ATOM 2664 C C . LYS B 1 55 ? -18.46258 -13.10038 60.50887 1.000 25.77580 602 LYS B C 1
ATOM 2665 O O . LYS B 1 55 ? -17.69464 -12.30899 61.06311 1.000 25.50726 602 LYS B O 1
ATOM 2671 N N . VAL B 1 56 ? -19.44727 -12.71909 59.70416 1.000 23.62094 603 VAL B N 1
ATOM 2672 C CA . VAL B 1 56 ? -19.91100 -11.34362 59.60929 1.000 25.47387 603 VAL B CA 1
ATOM 2673 C C . VAL B 1 56 ? -21.36089 -11.33906 60.05437 1.000 24.83831 603 VAL B C 1
ATOM 2674 O O . VAL B 1 56 ? -22.15277 -12.16151 59.58493 1.000 25.90872 603 VAL B O 1
ATOM 2678 N N . VAL B 1 57 ? -21.70941 -10.42631 60.95382 1.000 23.28006 604 VAL B N 1
ATOM 2679 C CA . VAL B 1 57 ? -23.07940 -10.35236 61.45228 1.000 25.07747 604 VAL B CA 1
ATOM 2680 C C . VAL B 1 57 ? -23.64159 -8.96687 61.18414 1.000 27.60682 604 VAL B C 1
ATOM 2681 O O . VAL B 1 57 ? -22.91509 -7.97429 61.07780 1.000 25.68962 604 VAL B O 1
ATOM 2685 N N . GLU B 1 58 ? -24.95599 -8.90934 61.06634 1.000 26.45722 605 GLU B N 1
ATOM 2686 C CA . GLU B 1 58 ? -25.64182 -7.63474 61.10251 1.000 26.85059 605 GLU B CA 1
ATOM 2687 C C . GLU B 1 58 ? -25.71306 -7.20710 62.55766 1.000 28.23466 605 GLU B C 1
ATOM 2688 O O . GLU B 1 58 ? -25.81327 -8.04427 63.45012 1.000 28.87351 605 GLU B O 1
ATOM 2694 N N . ALA B 1 59 ? -25.59850 -5.90574 62.80337 1.000 25.23758 606 ALA B N 1
ATOM 2695 C CA . ALA B 1 59 ? -25.63290 -5.42810 64.17518 1.000 24.82866 606 ALA B CA 1
ATOM 2696 C C . ALA B 1 59 ? -26.19911 -4.02281 64.22371 1.000 26.74221 606 ALA B C 1
ATOM 2697 O O . ALA B 1 59 ? -26.31238 -3.33108 63.21063 1.000 26.84891 606 ALA B O 1
ATOM 2699 N N . THR B 1 60 ? -26.56836 -3.61258 65.42621 1.000 27.21272 607 THR B N 1
ATOM 2700 C CA A THR B 1 60 ? -26.96611 -2.24365 65.69429 0.702 27.08269 607 THR B CA 1
ATOM 2701 C CA B THR B 1 60 ? -26.97312 -2.24223 65.70788 0.298 27.25629 607 THR B CA 1
ATOM 2702 C C . THR B 1 60 ? -25.84932 -1.56906 66.47816 1.000 32.06032 607 THR B C 1
ATOM 2703 O O . THR B 1 60 ? -25.34079 -2.13119 67.45597 1.000 33.61138 607 THR B O 1
ATOM 2710 N N . ALA B 1 61 ? -25.45356 -0.38654 66.03431 1.000 31.55543 608 ALA B N 1
ATOM 2711 C CA . ALA B 1 61 ? -24.38469 0.38092 66.66410 1.000 31.18150 608 ALA B CA 1
ATOM 2712 C C . ALA B 1 61 ? -25.02834 1.62351 67.26199 1.000 34.84240 608 ALA B C 1
ATOM 2713 O O . ALA B 1 61 ? -25.34308 2.57736 66.54724 1.000 35.21307 608 ALA B O 1
ATOM 2715 N N . GLN B 1 62 ? -25.25382 1.60857 68.57246 1.000 28.00407 609 GLN B N 1
ATOM 2716 C CA . GLN B 1 62 ? -25.96311 2.70584 69.20674 1.000 31.90506 609 GLN B CA 1
ATOM 2717 C C . GLN B 1 62 ? -25.04280 3.91291 69.33265 1.000 36.34145 609 GLN B C 1
ATOM 2718 O O . GLN B 1 62 ? -24.00356 3.83715 69.99340 1.000 36.29150 609 GLN B O 1
ATOM 2724 N N . GLY B 1 63 ? -25.43609 5.02952 68.72112 1.000 40.06619 610 GLY B N 1
ATOM 2725 C CA . GLY B 1 63 ? -24.67091 6.25693 68.81765 1.000 36.59956 610 GLY B CA 1
ATOM 2726 C C . GLY B 1 63 ? -23.50960 6.37690 67.85873 1.000 39.97230 610 GLY B C 1
ATOM 2727 O O . GLY B 1 63 ? -22.66904 7.26389 68.04024 1.000 42.33484 610 GLY B O 1
ATOM 2728 N N . LEU B 1 64 ? -23.43407 5.51869 66.84279 1.000 35.04654 611 LEU B N 1
ATOM 2729 C CA . LEU B 1 64 ? -22.29046 5.53709 65.93607 1.000 33.96568 611 LEU B CA 1
ATOM 2730 C C . LEU B 1 64 ? -22.27567 6.79784 65.07868 1.000 46.44752 611 LEU B C 1
ATOM 2731 O O . LEU B 1 64 ? -21.28610 7.54000 65.06055 1.000 49.90375 611 LEU B O 1
ATOM 2736 N N . ILE B 1 65 ? -23.35532 7.04246 64.33538 1.000 63.07399 612 ILE B N 1
ATOM 2737 C CA . ILE B 1 65 ? -23.41264 8.23744 63.49968 1.000 71.58086 612 ILE B CA 1
ATOM 2738 C C . ILE B 1 65 ? -23.85303 9.44402 64.31965 1.000 78.22004 612 ILE B C 1
ATOM 2739 O O . ILE B 1 65 ? -23.27604 10.53074 64.20468 1.000 87.47450 612 ILE B O 1
ATOM 2741 N N . LYS B 1 66 ? -24.86979 9.27440 65.16214 1.000 74.69618 613 LYS B N 1
ATOM 2742 C CA . LYS B 1 66 ? -25.32741 10.32724 66.05622 1.000 79.41933 613 LYS B CA 1
ATOM 2743 C C . LYS B 1 66 ? -25.73852 9.70493 67.38268 1.000 85.66808 613 LYS B C 1
ATOM 2744 O O . LYS B 1 66 ? -26.26112 8.58787 67.42476 1.000 83.68061 613 LYS B O 1
ATOM 2746 N N . SER B 1 67 ? -25.51012 10.45334 68.46709 1.000 84.51819 614 SER B N 1
ATOM 2747 C CA . SER B 1 67 ? -25.68348 9.90604 69.81036 1.000 76.86195 614 SER B CA 1
ATOM 2748 C C . SER B 1 67 ? -27.11357 9.45077 70.07237 1.000 77.12022 614 SER B C 1
ATOM 2749 O O . SER B 1 67 ? -27.33335 8.53879 70.87887 1.000 79.97795 614 SER B O 1
ATOM 2751 N N . ASP B 1 68 ? -28.09465 10.05475 69.39902 1.000 83.92399 615 ASP B N 1
ATOM 2752 C CA . ASP B 1 68 ? -29.48953 9.79729 69.73990 1.000 85.76571 615 ASP B CA 1
ATOM 2753 C C . ASP B 1 68 ? -30.02087 8.49472 69.14854 1.000 88.09228 615 ASP B C 1
ATOM 2754 O O . ASP B 1 68 ? -30.86446 7.84144 69.77533 1.000 82.65669 615 ASP B O 1
ATOM 2759 N N . ALA B 1 69 ? -29.55413 8.09354 67.96604 1.000 70.50155 616 ALA B N 1
ATOM 2760 C CA . ALA B 1 69 ? -30.18857 7.00960 67.22916 1.000 55.67011 616 ALA B CA 1
ATOM 2761 C C . ALA B 1 69 ? -29.18176 5.93294 66.83411 1.000 66.72176 616 ALA B C 1
ATOM 2762 O O . ALA B 1 69 ? -27.96265 6.14182 66.82094 1.000 50.52331 616 ALA B O 1
ATOM 2764 N N . ALA B 1 70 ? -29.72664 4.77197 66.48256 1.000 49.17438 617 ALA B N 1
ATOM 2765 C CA . ALA B 1 70 ? -28.95558 3.56149 66.25627 1.000 41.62926 617 ALA B CA 1
ATOM 2766 C C . ALA B 1 70 ? -28.92000 3.21427 64.77220 1.000 55.94714 617 ALA B C 1
ATOM 2767 O O . ALA B 1 70 ? -29.93406 3.31039 64.07414 1.000 54.56254 617 ALA B O 1
ATOM 2769 N N . MET B 1 71 ? -27.75002 2.79552 64.30362 1.000 42.12377 618 MET B N 1
ATOM 2770 C CA . MET B 1 71 ? -27.50093 2.51460 62.89626 1.000 39.63576 618 MET B CA 1
ATOM 2771 C C . MET B 1 71 ? -27.27707 1.02155 62.69316 1.000 36.25254 618 MET B C 1
ATOM 2772 O O . MET B 1 71 ? -26.58082 0.37946 63.48278 1.000 33.74793 618 MET B O 1
ATOM 2777 N N . THR B 1 72 ? -27.86212 0.46319 61.63338 1.000 35.02159 619 THR B N 1
ATOM 2778 C CA . THR B 1 72 ? -27.58006 -0.92298 61.28237 1.000 28.10430 619 THR B CA 1
ATOM 2779 C C . THR B 1 72 ? -26.24775 -0.98532 60.54447 1.000 31.53043 619 THR B C 1
ATOM 2780 O O . THR B 1 72 ? -26.00914 -0.20745 59.61473 1.000 30.14497 619 THR B O 1
ATOM 2784 N N . VAL B 1 73 ? -25.37013 -1.89162 60.98216 1.000 23.99650 620 VAL B N 1
ATOM 2785 C CA . VAL B 1 73 ? -24.02733 -2.05156 60.43939 1.000 23.50755 620 VAL B CA 1
ATOM 2786 C C . VAL B 1 73 ? -23.76337 -3.53759 60.24252 1.000 24.44987 620 VAL B C 1
ATOM 2787 O O . VAL B 1 73 ? -24.54806 -4.39109 60.66424 1.000 25.29302 620 VAL B O 1
ATOM 2791 N N . ALA B 1 74 ? -22.62851 -3.83967 59.60428 1.000 22.31095 621 ALA B N 1
ATOM 2792 C CA . ALA B 1 74 ? -22.08073 -5.18861 59.56558 1.000 19.93331 621 ALA B CA 1
ATOM 2793 C C . ALA B 1 74 ? -20.83503 -5.23377 60.43538 1.000 25.48298 621 ALA B C 1
ATOM 2794 O O . ALA B 1 74 ? -20.09580 -4.24942 60.51941 1.000 24.79881 621 ALA B O 1
ATOM 2796 N N . VAL B 1 75 ? -20.62829 -6.35479 61.12243 1.000 22.06116 622 VAL B N 1
ATOM 2797 C CA . VAL B 1 75 ? -19.47870 -6.51311 62.00712 1.000 22.15790 622 VAL B CA 1
ATOM 2798 C C . VAL B 1 75 ? -18.74418 -7.79103 61.63069 1.000 24.59697 622 VAL B C 1
ATOM 2799 O O . VAL B 1 75 ? -19.33670 -8.87749 61.62361 1.000 23.45317 622 VAL B O 1
ATOM 2803 N N . LYS B 1 76 ? -17.45403 -7.66093 61.32208 1.000 22.98256 623 LYS B N 1
ATOM 2804 C CA . LYS B 1 76 ? -16.59713 -8.78799 60.99072 1.000 22.36687 623 LYS B CA 1
ATOM 2805 C C . LYS B 1 76 ? -15.77851 -9.17716 62.21399 1.000 20.68942 623 LYS B C 1
ATOM 2806 O O . LYS B 1 76 ? -15.18360 -8.31760 62.86890 1.000 24.78377 623 LYS B O 1
ATOM 2812 N N . MET B 1 77 ? -15.73595 -10.47240 62.49836 1.000 22.61902 624 MET B N 1
ATOM 2813 C CA . MET B 1 77 ? -15.09292 -10.98002 63.69961 1.000 25.00109 624 MET B CA 1
ATOM 2814 C C . MET B 1 77 ? -14.64642 -12.41322 63.47758 1.000 24.55120 624 MET B C 1
ATOM 2815 O O . MET B 1 77 ? -15.24239 -13.15739 62.69406 1.000 26.80686 624 MET B O 1
ATOM 2820 N N . LEU B 1 78 ? -13.62268 -12.80629 64.21011 1.000 28.57992 625 LEU B N 1
ATOM 2821 C CA . LEU B 1 78 ? -13.14453 -14.17569 64.13494 1.000 31.29417 625 LEU B CA 1
ATOM 2822 C C . LEU B 1 78 ? -13.82052 -15.04451 65.19023 1.000 36.80641 625 LEU B C 1
ATOM 2823 O O . LEU B 1 78 ? -14.38775 -14.55567 66.16987 1.000 33.27013 625 LEU B O 1
ATOM 2828 N N . LYS B 1 79 ? -13.78710 -16.34903 64.95309 1.000 34.11587 626 LYS B N 1
ATOM 2829 C CA . LYS B 1 79 ? -14.24485 -17.28642 65.95915 1.000 34.53152 626 LYS B CA 1
ATOM 2830 C C . LYS B 1 79 ? -13.23204 -17.34877 67.10287 1.000 38.55868 626 LYS B C 1
ATOM 2831 O O . LYS B 1 79 ? -12.04938 -17.04913 66.91037 1.000 38.72694 626 LYS B O 1
ATOM 2837 N N . PRO B 1 80 ? -13.68103 -17.70969 68.30845 1.000 36.22497 627 PRO B N 1
ATOM 2838 C CA . PRO B 1 80 ? -12.74717 -17.80107 69.44490 1.000 39.39338 627 PRO B CA 1
ATOM 2839 C C . PRO B 1 80 ? -11.57064 -18.71974 69.18105 1.000 48.74457 627 PRO B C 1
ATOM 2840 O O . PRO B 1 80 ? -10.49335 -18.51961 69.75670 1.000 48.59303 627 PRO B O 1
ATOM 2844 N N . SER B 1 81 ? -11.74291 -19.71336 68.31269 1.000 35.34169 628 SER B N 1
ATOM 2845 C CA . SER B 1 81 ? -10.71045 -20.69548 68.00656 1.000 39.29715 628 SER B CA 1
ATOM 2846 C C . SER B 1 81 ? -9.69492 -20.20124 66.98633 1.000 44.90215 628 SER B C 1
ATOM 2847 O O . SER B 1 81 ? -8.78674 -20.95987 66.62585 1.000 43.83068 628 SER B O 1
ATOM 2850 N N . ALA B 1 82 ? -9.81658 -18.95670 66.52792 1.000 41.15451 629 ALA B N 1
ATOM 2851 C CA . ALA B 1 82 ? -8.99934 -18.47649 65.42296 1.000 42.69670 629 ALA B CA 1
ATOM 2852 C C . ALA B 1 82 ? -7.51793 -18.48891 65.77321 1.000 51.43089 629 ALA B C 1
ATOM 2853 O O . ALA B 1 82 ? -7.12589 -18.22805 66.91383 1.000 47.32723 629 ALA B O 1
ATOM 2855 N N . HIS B 1 83 ? -6.70116 -18.80203 64.77069 1.000 51.50380 630 HIS B N 1
ATOM 2856 C CA . HIS B 1 83 ? -5.25302 -18.77990 64.89084 1.000 47.13431 630 HIS B CA 1
ATOM 2857 C C . HIS B 1 83 ? -4.74753 -17.34099 64.91068 1.000 45.74050 630 HIS B C 1
ATOM 2858 O O . HIS B 1 83 ? -5.42562 -16.41035 64.46124 1.000 46.80435 630 HIS B O 1
ATOM 2865 N N . SER B 1 84 ? -3.53144 -17.16390 65.43828 1.000 52.23645 631 SER B N 1
ATOM 2866 C CA . SER B 1 84 ? -2.95212 -15.82550 65.53317 1.000 48.05308 631 SER B CA 1
ATOM 2867 C C . SER B 1 84 ? -2.75511 -15.19248 64.16077 1.000 50.30534 631 SER B C 1
ATOM 2868 O O . SER B 1 84 ? -2.89534 -13.97178 64.01593 1.000 44.33573 631 SER B O 1
ATOM 2871 N N . THR B 1 85 ? -2.43730 -15.99662 63.14248 1.000 43.33625 632 THR B N 1
ATOM 2872 C CA . THR B 1 85 ? -2.26942 -15.44371 61.80082 1.000 42.37509 632 THR B CA 1
ATOM 2873 C C . THR B 1 85 ? -3.56809 -14.83660 61.29151 1.000 40.04442 632 THR B C 1
ATOM 2874 O O . THR B 1 85 ? -3.55306 -13.82152 60.58751 1.000 42.76963 632 THR B O 1
ATOM 2878 N N . GLU B 1 86 ? -4.70439 -15.45012 61.63169 1.000 42.57238 633 GLU B N 1
ATOM 2879 C CA . GLU B 1 86 ? -5.98970 -14.90269 61.21958 1.000 40.41556 633 GLU B CA 1
ATOM 2880 C C . GLU B 1 86 ? -6.32483 -13.62851 61.98491 1.000 33.07576 633 GLU B C 1
ATOM 2881 O O . GLU B 1 86 ? -6.93194 -12.71392 61.41995 1.000 32.44714 633 GLU B O 1
ATOM 2887 N N . ARG B 1 87 ? -5.91954 -13.53514 63.25674 1.000 35.82445 634 ARG B N 1
ATOM 2888 C CA . ARG B 1 87 ? -6.13371 -12.29220 63.99027 1.000 33.56199 634 ARG B CA 1
ATOM 2889 C C . ARG B 1 87 ? -5.30677 -11.16064 63.39193 1.000 33.85519 634 ARG B C 1
ATOM 2890 O O . ARG B 1 87 ? -5.81064 -10.04747 63.20466 1.000 34.54802 634 ARG B O 1
ATOM 2898 N N . GLU B 1 88 ? -4.04833 -11.43934 63.04435 1.000 35.43503 635 GLU B N 1
ATOM 2899 C CA . GLU B 1 88 ? -3.22848 -10.43754 62.36925 1.000 36.89099 635 GLU B CA 1
ATOM 2900 C C . GLU B 1 88 ? -3.82423 -10.04706 61.01776 1.000 33.22182 635 GLU B C 1
ATOM 2901 O O . GLU B 1 88 ? -3.80809 -8.86726 60.64260 1.000 36.46910 635 GLU B O 1
ATOM 2907 N N . ALA B 1 89 ? -4.36210 -11.02035 60.27114 1.000 31.35894 636 ALA B N 1
ATOM 2908 C CA . ALA B 1 89 ? -4.95176 -10.71642 58.97214 1.000 34.37643 636 ALA B CA 1
ATOM 2909 C C . ALA B 1 89 ? -6.15027 -9.78262 59.10540 1.000 26.34381 636 ALA B C 1
ATOM 2910 O O . ALA B 1 89 ? -6.39839 -8.93811 58.23082 1.000 26.55036 636 ALA B O 1
ATOM 2912 N N . LEU B 1 90 ? -6.92064 -9.92474 60.18586 1.000 27.56718 637 LEU B N 1
ATOM 2913 C CA . LEU B 1 90 ? -8.07201 -9.04629 60.34928 1.000 28.23506 637 LEU B CA 1
ATOM 2914 C C . LEU B 1 90 ? -7.63140 -7.63406 60.70680 1.000 26.40438 637 LEU B C 1
ATOM 2915 O O . LEU B 1 90 ? -8.18158 -6.65907 60.18367 1.000 26.80520 637 LEU B O 1
ATOM 2920 N N . MET B 1 91 ? -6.63032 -7.50404 61.58938 1.000 28.39596 638 MET B N 1
ATOM 2921 C CA . MET B 1 91 ? -6.09249 -6.18132 61.88970 1.000 28.69024 638 MET B CA 1
ATOM 2922 C C . MET B 1 91 ? -5.48869 -5.54492 60.64231 1.000 27.14791 638 MET B C 1
ATOM 2923 O O . MET B 1 91 ? -5.65066 -4.34326 60.40537 1.000 27.78721 638 MET B O 1
ATOM 2928 N N . SER B 1 92 ? -4.81075 -6.34349 59.81447 1.000 29.60694 639 SER B N 1
ATOM 2929 C CA A SER B 1 92 ? -4.25110 -5.81222 58.57537 0.430 29.83136 639 SER B CA 1
ATOM 2930 C CA B SER B 1 92 ? -4.24968 -5.80747 58.57981 0.570 29.81995 639 SER B CA 1
ATOM 2931 C C . SER B 1 92 ? -5.34848 -5.30813 57.64711 1.000 28.75540 639 SER B C 1
ATOM 2932 O O . SER B 1 92 ? -5.21067 -4.24662 57.02733 1.000 27.19305 639 SER B O 1
ATOM 2937 N N . GLU B 1 93 ? -6.45681 -6.05217 57.54152 1.000 24.99275 640 GLU B N 1
ATOM 2938 C CA . GLU B 1 93 ? -7.56802 -5.58657 56.71372 1.000 24.71926 640 GLU B CA 1
ATOM 2939 C C . GLU B 1 93 ? -8.12417 -4.26805 57.24060 1.000 25.20056 640 GLU B C 1
ATOM 2940 O O . GLU B 1 93 ? -8.42029 -3.35270 56.46595 1.000 24.54449 640 GLU B O 1
ATOM 2946 N N . LEU B 1 94 ? -8.27034 -4.15518 58.56205 1.000 24.00066 641 LEU B N 1
ATOM 2947 C CA . LEU B 1 94 ? -8.72298 -2.89834 59.14925 1.000 25.91325 641 LEU B CA 1
ATOM 2948 C C . LEU B 1 94 ? -7.80019 -1.74960 58.75690 1.000 26.77254 641 LEU B C 1
ATOM 2949 O O . LEU B 1 94 ? -8.26581 -0.66410 58.39052 1.000 26.57662 641 LEU B O 1
ATOM 2954 N N . LYS B 1 95 ? -6.48608 -1.98209 58.80211 1.000 25.41070 642 LYS B N 1
ATOM 2955 C CA . LYS B 1 95 ? -5.53768 -0.93266 58.44597 1.000 23.99232 642 LYS B CA 1
ATOM 2956 C C . LYS B 1 95 ? -5.57604 -0.59175 56.95605 1.000 28.27434 642 LYS B C 1
ATOM 2957 O O . LYS B 1 95 ? -5.42224 0.58129 56.59517 1.000 27.73267 642 LYS B O 1
ATOM 2963 N N . VAL B 1 96 ? -5.79670 -1.57932 56.08032 1.000 24.90112 643 VAL B N 1
ATOM 2964 C CA . VAL B 1 96 ? -5.95941 -1.27554 54.65724 1.000 25.11808 643 VAL B CA 1
ATOM 2965 C C . VAL B 1 96 ? -7.20854 -0.43496 54.42833 1.000 23.44031 643 VAL B C 1
ATOM 2966 O O . VAL B 1 96 ? -7.17197 0.56367 53.69583 1.000 26.81495 643 VAL B O 1
ATOM 2970 N N . LEU B 1 97 ? -8.32750 -0.81074 55.05919 1.000 23.46101 644 LEU B N 1
ATOM 2971 C CA . LEU B 1 97 ? -9.54799 -0.03077 54.89667 1.000 26.29398 644 LEU B CA 1
ATOM 2972 C C . LEU B 1 97 ? -9.37430 1.37451 55.45565 1.000 26.30678 644 LEU B C 1
ATOM 2973 O O . LEU B 1 97 ? -9.88210 2.34673 54.88164 1.000 29.83509 644 LEU B O 1
ATOM 2978 N N . SER B 1 98 ? -8.63826 1.50216 56.56174 1.000 24.96317 645 SER B N 1
ATOM 2979 C CA A SER B 1 98 ? -8.38447 2.82494 57.12454 0.494 29.59545 645 SER B CA 1
ATOM 2980 C CA B SER B 1 98 ? -8.37334 2.81990 57.13143 0.506 29.62053 645 SER B CA 1
ATOM 2981 C C . SER B 1 98 ? -7.58250 3.68696 56.16018 1.000 32.15196 645 SER B C 1
ATOM 2982 O O . SER B 1 98 ? -7.81779 4.89576 56.05521 1.000 37.93092 645 SER B O 1
ATOM 2987 N N . TYR B 1 99 ? -6.64104 3.07965 55.43122 1.000 27.42095 646 TYR B N 1
ATOM 2988 C CA . TYR B 1 99 ? -5.81007 3.83152 54.49726 1.000 30.45605 646 TYR B CA 1
ATOM 2989 C C . TYR B 1 99 ? -6.56773 4.20252 53.22789 1.000 30.28907 646 TYR B C 1
ATOM 2990 O O . TYR B 1 99 ? -6.35126 5.28492 52.66782 1.000 34.07406 646 TYR B O 1
ATOM 2999 N N . LEU B 1 100 ? -7.44290 3.31255 52.75555 1.000 31.09356 647 LEU B N 1
ATOM 3000 C CA . LEU B 1 100 ? -8.07450 3.49595 51.45093 1.000 28.89202 647 LEU B CA 1
ATOM 3001 C C . LEU B 1 100 ? -8.92893 4.75489 51.40327 1.000 31.88602 647 LEU B C 1
ATOM 3002 O O . LEU B 1 100 ? -8.96136 5.45283 50.38072 1.000 33.63737 647 LEU B O 1
ATOM 3007 N N . GLY B 1 101 ? -9.65193 5.04436 52.47618 1.000 30.63176 648 GLY B N 1
ATOM 3008 C CA . GLY B 1 101 ? -10.61544 6.11888 52.43580 1.000 34.69819 648 GLY B CA 1
ATOM 3009 C C . GLY B 1 101 ? -11.93691 5.66314 51.83614 1.000 28.44315 648 GLY B C 1
ATOM 3010 O O . GLY B 1 101 ? -12.12089 4.51745 51.41985 1.000 29.31272 648 GLY B O 1
ATOM 3011 N N . ASN B 1 102 ? -12.86871 6.60949 51.78537 1.000 35.27553 649 ASN B N 1
ATOM 3012 C CA . ASN B 1 102 ? -14.27153 6.33701 51.50288 1.000 34.19959 649 ASN B CA 1
ATOM 3013 C C . ASN B 1 102 ? -14.56232 6.38624 50.00553 1.000 30.80237 649 ASN B C 1
ATOM 3014 O O . ASN B 1 102 ? -14.04553 7.24384 49.28562 1.000 34.14045 649 ASN B O 1
ATOM 3019 N N . HIS B 1 103 ? -15.39626 5.45982 49.53356 1.000 27.61149 650 HIS B N 1
ATOM 3020 C CA . HIS B 1 103 ? -15.89355 5.54507 48.16558 1.000 27.57586 650 HIS B CA 1
ATOM 3021 C C . HIS B 1 103 ? -17.29297 4.95373 48.10688 1.000 29.26732 650 HIS B C 1
ATOM 3022 O O . HIS B 1 103 ? -17.57826 3.95886 48.77754 1.000 25.03705 650 HIS B O 1
ATOM 3029 N N . GLU B 1 104 ? -18.14831 5.55715 47.26792 1.000 29.31477 651 GLU B N 1
ATOM 3030 C CA . GLU B 1 104 ? -19.53380 5.11383 47.14159 1.000 31.59107 651 GLU B CA 1
ATOM 3031 C C . GLU B 1 104 ? -19.65825 3.64215 46.75384 1.000 26.13506 651 GLU B C 1
ATOM 3032 O O . GLU B 1 104 ? -20.62785 2.97937 47.14344 1.000 26.71772 651 GLU B O 1
ATOM 3038 N N . ASN B 1 105 ? -18.70446 3.10230 45.98943 1.000 24.67545 652 ASN B N 1
ATOM 3039 C CA . ASN B 1 105 ? -18.86066 1.75703 45.45822 1.000 24.08478 652 ASN B CA 1
ATOM 3040 C C . ASN B 1 105 ? -18.00994 0.71962 46.17613 1.000 24.27752 652 ASN B C 1
ATOM 3041 O O . ASN B 1 105 ? -17.75115 -0.35498 45.62880 1.000 24.79383 652 ASN B O 1
ATOM 3046 N N . ILE B 1 106 ? -17.61509 0.99152 47.42106 1.000 22.62526 653 ILE B N 1
ATOM 3047 C CA . ILE B 1 106 ? -17.07790 -0.04852 48.28765 1.000 21.69658 653 ILE B CA 1
ATOM 3048 C C . ILE B 1 106 ? -17.89256 -0.06500 49.56922 1.000 24.62419 653 ILE B C 1
ATOM 3049 O O . ILE B 1 106 ? -18.57853 0.89869 49.91704 1.000 25.41567 653 ILE B O 1
ATOM 3054 N N . VAL B 1 107 ? -17.81776 -1.19539 50.26344 1.000 22.04569 654 VAL B N 1
ATOM 3055 C CA . VAL B 1 107 ? -18.39302 -1.31905 51.59515 1.000 21.74531 654 VAL B CA 1
ATOM 3056 C C . VAL B 1 107 ? -17.43609 -0.61583 52.55556 1.000 24.13892 654 VAL B C 1
ATOM 3057 O O . VAL B 1 107 ? -16.33232 -1.10487 52.80687 1.000 26.47984 654 VAL B O 1
ATOM 3061 N N . ASN B 1 108 ? -17.85030 0.53503 53.08509 1.000 23.45183 655 ASN B N 1
ATOM 3062 C CA . ASN B 1 108 ? -16.91122 1.39630 53.79795 1.000 22.92184 655 ASN B CA 1
ATOM 3063 C C . ASN B 1 108 ? -16.74044 1.00598 55.25944 1.000 23.60468 655 ASN B C 1
ATOM 3064 O O . ASN B 1 108 ? -17.66296 0.51213 55.91044 1.000 24.89287 655 ASN B O 1
ATOM 3069 N N . LEU B 1 109 ? -15.52462 1.23109 55.75393 1.000 21.08434 656 LEU B N 1
ATOM 3070 C CA . LEU B 1 109 ? -15.22992 1.13541 57.17607 1.000 19.94511 656 LEU B CA 1
ATOM 3071 C C . LEU B 1 109 ? -15.97827 2.21198 57.93794 1.000 24.33816 656 LEU B C 1
ATOM 3072 O O . LEU B 1 109 ? -15.94141 3.39137 57.57082 1.000 25.82977 656 LEU B O 1
ATOM 3077 N N . LEU B 1 110 ? -16.61994 1.80983 59.03574 1.000 21.87090 657 LEU B N 1
ATOM 3078 C CA . LEU B 1 110 ? -17.29786 2.75303 59.91390 1.000 24.66318 657 LEU B CA 1
ATOM 3079 C C . LEU B 1 110 ? -16.68686 2.85125 61.30096 1.000 25.66621 657 LEU B C 1
ATOM 3080 O O . LEU B 1 110 ? -16.88331 3.87172 61.96967 1.000 29.34438 657 LEU B O 1
ATOM 3085 N N . GLY B 1 111 ? -15.95754 1.83943 61.74607 1.000 25.90897 658 GLY B N 1
ATOM 3086 C CA . GLY B 1 111 ? -15.41331 1.84513 63.08866 1.000 25.40431 658 GLY B CA 1
ATOM 3087 C C . GLY B 1 111 ? -14.80350 0.49951 63.40457 1.000 25.80320 658 GLY B C 1
ATOM 3088 O O . GLY B 1 111 ? -14.82305 -0.42731 62.58948 1.000 24.69713 658 GLY B O 1
ATOM 3089 N N . ALA B 1 112 ? -14.26123 0.40489 64.61666 1.000 24.31547 659 ALA B N 1
ATOM 3090 C CA . ALA B 1 112 ? -13.63942 -0.83926 65.03033 1.000 25.43486 659 ALA B CA 1
ATOM 3091 C C . ALA B 1 112 ? -13.67810 -0.91720 66.53877 1.000 26.14524 659 ALA B C 1
ATOM 3092 O O . ALA B 1 112 ? -13.74402 0.10071 67.22320 1.000 28.18926 659 ALA B O 1
ATOM 3094 N N . CYS B 1 113 ? -13.63200 -2.14225 67.04436 1.000 25.96345 660 CYS B N 1
ATOM 3095 C CA . CYS B 1 113 ? -13.45630 -2.39659 68.46808 1.000 28.09544 660 CYS B CA 1
ATOM 3096 C C . CYS B 1 113 ? -12.13606 -3.12606 68.63246 1.000 29.77139 660 CYS B C 1
ATOM 3097 O O . CYS B 1 113 ? -11.98267 -4.25063 68.14509 1.000 28.19940 660 CYS B O 1
ATOM 3100 N N . THR B 1 114 ? -11.18232 -2.48685 69.30273 1.000 30.92890 661 THR B N 1
ATOM 3101 C CA . THR B 1 114 ? -9.89041 -3.11515 69.55489 1.000 30.05070 661 THR B CA 1
ATOM 3102 C C . THR B 1 114 ? -9.55190 -3.15829 71.03456 1.000 34.93177 661 THR B C 1
ATOM 3103 O O . THR B 1 114 ? -8.96422 -4.13643 71.49408 1.000 43.36021 661 THR B O 1
ATOM 3107 N N . HIS B 1 115 ? -9.92271 -2.12824 71.78674 1.000 36.71309 662 HIS B N 1
ATOM 3108 C CA . HIS B 1 115 ? -9.68079 -2.12225 73.21976 1.000 43.52465 662 HIS B CA 1
ATOM 3109 C C . HIS B 1 115 ? -10.53999 -3.17831 73.90420 1.000 42.41467 662 HIS B C 1
ATOM 3110 O O . HIS B 1 115 ? -11.71218 -3.36738 73.56522 1.000 43.65393 662 HIS B O 1
ATOM 3117 N N . GLY B 1 116 ? -9.93957 -3.88469 74.85612 1.000 45.14104 663 GLY B N 1
ATOM 3118 C CA . GLY B 1 116 ? -10.69642 -4.75944 75.73972 1.000 41.81181 663 GLY B CA 1
ATOM 3119 C C . GLY B 1 116 ? -11.38556 -5.94534 75.09871 1.000 45.39061 663 GLY B C 1
ATOM 3120 O O . GLY B 1 116 ? -12.47391 -6.33302 75.54148 1.000 44.96392 663 GLY B O 1
ATOM 3121 N N . GLY B 1 117 ? -10.77904 -6.54298 74.07180 1.000 38.27906 664 GLY B N 1
ATOM 3122 C CA . GLY B 1 117 ? -11.33040 -7.73377 73.47053 1.000 41.33132 664 GLY B CA 1
ATOM 3123 C C . GLY B 1 117 ? -10.84346 -7.95544 72.05231 1.000 35.47666 664 GLY B C 1
ATOM 3124 O O . GLY B 1 117 ? -10.04024 -7.18266 71.52262 1.000 36.84873 664 GLY B O 1
ATOM 3125 N N . PRO B 1 118 ? -11.32517 -9.02291 71.41124 1.000 37.99024 665 PRO B N 1
ATOM 3126 C CA . PRO B 1 118 ? -10.90235 -9.32160 70.03620 1.000 34.97130 665 PRO B CA 1
ATOM 3127 C C . PRO B 1 118 ? -11.34268 -8.23910 69.06502 1.000 33.85018 665 PRO B C 1
ATOM 3128 O O . PRO B 1 118 ? -12.30746 -7.50598 69.29279 1.000 32.76219 665 PRO B O 1
ATOM 3132 N N . THR B 1 119 ? -10.61659 -8.15833 67.95647 1.000 33.16750 666 THR B N 1
ATOM 3133 C CA . THR B 1 119 ? -10.86826 -7.12129 66.96790 1.000 29.03725 666 THR B CA 1
ATOM 3134 C C . THR B 1 119 ? -12.22571 -7.31679 66.30556 1.000 28.06500 666 THR B C 1
ATOM 3135 O O . THR B 1 119 ? -12.52934 -8.39364 65.78189 1.000 29.34410 666 THR B O 1
ATOM 3139 N N . LEU B 1 120 ? -13.03348 -6.26266 66.31357 1.000 27.80195 667 LEU B N 1
ATOM 3140 C CA . LEU B 1 120 ? -14.28532 -6.21019 65.56779 1.000 26.96162 667 LEU B CA 1
ATOM 3141 C C . LEU B 1 120 ? -14.16031 -5.10530 64.53404 1.000 25.48178 667 LEU B C 1
ATOM 3142 O O . LEU B 1 120 ? -13.78265 -3.98445 64.87730 1.000 26.62596 667 LEU B O 1
ATOM 3147 N N . VAL B 1 121 ? -14.46651 -5.40837 63.27657 1.000 23.28328 668 VAL B N 1
ATOM 3148 C CA . VAL B 1 121 ? -14.39478 -4.42039 62.20719 1.000 22.95177 668 VAL B CA 1
ATOM 3149 C C . VAL B 1 121 ? -15.81399 -4.08770 61.77793 1.000 22.97238 668 VAL B C 1
ATOM 3150 O O . VAL B 1 121 ? -16.57295 -4.98137 61.38411 1.000 24.76311 668 VAL B O 1
ATOM 3154 N N . ILE B 1 122 ? -16.18995 -2.81421 61.89971 1.000 22.33824 669 ILE B N 1
ATOM 3155 C CA . ILE B 1 122 ? -17.55490 -2.35842 61.65404 1.000 21.49978 669 ILE B CA 1
ATOM 3156 C C . ILE B 1 122 ? -17.60172 -1.71333 60.27592 1.000 22.49741 669 ILE B C 1
ATOM 3157 O O . ILE B 1 122 ? -16.85914 -0.76061 60.00366 1.000 24.02227 669 ILE B O 1
ATOM 3162 N N . THR B 1 123 ? -18.46853 -2.22512 59.40767 1.000 22.75189 670 THR B N 1
ATOM 3163 C CA . THR B 1 123 ? -18.61038 -1.69066 58.05580 1.000 21.66135 670 THR B CA 1
ATOM 3164 C C . THR B 1 123 ? -20.06486 -1.33145 57.77435 1.000 23.53269 670 THR B C 1
ATOM 3165 O O . THR B 1 123 ? -20.98057 -1.64345 58.53009 1.000 24.90359 670 THR B O 1
ATOM 3169 N N . GLU B 1 124 ? -20.27565 -0.70460 56.62024 1.000 24.26122 671 GLU B N 1
ATOM 3170 C CA . GLU B 1 124 ? -21.63617 -0.45024 56.17307 1.000 26.29935 671 GLU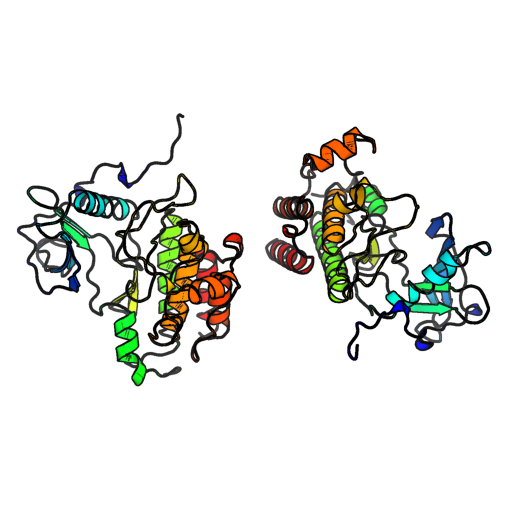 B CA 1
ATOM 3171 C C . GLU B 1 124 ? -22.37121 -1.76589 55.94904 1.000 26.29898 671 GLU B C 1
ATOM 3172 O O . GLU B 1 124 ? -21.76890 -2.78565 55.59447 1.000 27.81218 671 GLU B O 1
ATOM 3178 N N . TYR B 1 125 ? -23.67681 -1.73536 56.17856 1.000 25.04891 672 TYR B N 1
ATOM 3179 C CA . TYR B 1 125 ? -24.56646 -2.86611 55.93352 1.000 26.15592 672 TYR B CA 1
ATOM 3180 C C . TYR B 1 125 ? -25.30039 -2.64206 54.61297 1.000 25.14656 672 TYR B C 1
ATOM 3181 O O . TYR B 1 125 ? -25.84360 -1.56019 54.38098 1.000 29.58920 672 TYR B O 1
ATOM 3190 N N . CYS B 1 126 ? -25.32288 -3.66800 53.76116 1.000 24.80415 673 CYS B N 1
ATOM 3191 C CA . CYS B 1 126 ? -25.95244 -3.59612 52.43490 1.000 25.77632 673 CYS B CA 1
ATOM 3192 C C . CYS B 1 126 ? -27.21691 -4.44674 52.43802 1.000 30.31993 673 CYS B C 1
ATOM 3193 O O . CYS B 1 126 ? -27.13933 -5.67728 52.42126 1.000 29.50332 673 CYS B O 1
ATOM 3196 N N . CYS B 1 127 ? -28.38414 -3.79058 52.39998 1.000 32.20862 674 CYS B N 1
ATOM 3197 C CA . CYS B 1 127 ? -29.62789 -4.46329 52.76991 1.000 36.31041 674 CYS B CA 1
ATOM 3198 C C . CYS B 1 127 ? -30.08588 -5.52934 51.77449 1.000 28.90077 674 CYS B C 1
ATOM 3199 O O . CYS B 1 127 ? -30.90683 -6.37710 52.14833 1.000 34.90252 674 CYS B O 1
ATOM 3202 N N . TYR B 1 128 ? -29.58827 -5.52877 50.54073 1.000 33.83332 675 TYR B N 1
ATOM 3203 C CA . TYR B 1 128 ? -30.06543 -6.48980 49.55258 1.000 31.19271 675 TYR B CA 1
ATOM 3204 C C . TYR B 1 128 ? -29.12219 -7.66288 49.35484 1.000 29.12776 675 TYR B C 1
ATOM 3205 O O . TYR B 1 128 ? -29.40617 -8.53678 48.53020 1.000 32.92295 675 TYR B O 1
ATOM 3214 N N . GLY B 1 129 ? -28.03108 -7.73009 50.11393 1.000 27.71850 676 GLY B N 1
ATOM 3215 C CA . GLY B 1 129 ? -27.15313 -8.87237 50.00378 1.000 27.55425 676 GLY B CA 1
ATOM 3216 C C . GLY B 1 129 ? -26.32623 -8.88185 48.72848 1.000 26.08388 676 GLY B C 1
ATOM 3217 O O . GLY B 1 129 ? -26.16564 -7.88007 48.02837 1.000 26.05573 676 GLY B O 1
ATOM 3218 N N . ASP B 1 130 ? -25.75969 -10.05103 48.45758 1.000 27.77680 677 ASP B N 1
ATOM 3219 C CA . ASP B 1 130 ? -24.79525 -10.16216 47.37585 1.000 23.93432 677 ASP B CA 1
ATOM 3220 C C . ASP B 1 130 ? -25.48611 -10.19559 46.01670 1.000 26.85344 677 ASP B C 1
ATOM 3221 O O . ASP B 1 130 ? -26.60903 -10.69823 45.85422 1.000 27.40886 677 ASP B O 1
ATOM 3226 N N . LEU B 1 131 ? -24.77287 -9.65940 45.03140 1.000 25.27002 678 LEU B N 1
ATOM 3227 C CA . LEU B 1 131 ? -25.32302 -9.49789 43.69676 1.000 23.59390 678 LEU B CA 1
ATOM 3228 C C . LEU B 1 131 ? -25.55216 -10.83637 43.00146 1.000 26.08587 678 LEU B C 1
ATOM 3229 O O . LEU B 1 131 ? -26.48447 -10.95406 42.20172 1.000 26.92416 678 LEU B O 1
ATOM 3234 N N . LEU B 1 132 ? -24.73608 -11.85583 43.29790 1.000 24.39137 679 LEU B N 1
ATOM 3235 C CA . LEU B 1 132 ? -24.92352 -13.14600 42.64096 1.000 24.98698 679 LEU B CA 1
ATOM 3236 C C . LEU B 1 132 ? -26.27414 -13.75039 42.99908 1.000 24.18413 679 LEU B C 1
ATOM 3237 O O . LEU B 1 132 ? -27.03031 -14.17494 42.11759 1.000 27.80674 679 LEU B O 1
ATOM 3242 N N . ASN B 1 133 ? -26.60517 -13.78663 44.29479 1.000 25.66969 680 ASN B N 1
ATOM 3243 C CA . ASN B 1 133 ? -27.90357 -14.30868 44.68614 1.000 27.93365 680 ASN B CA 1
ATOM 3244 C C . ASN B 1 133 ? -29.03421 -13.40646 44.21299 1.000 29.44224 680 ASN B C 1
ATOM 3245 O O . ASN B 1 133 ? -30.11421 -13.90059 43.87922 1.000 31.32927 680 ASN B O 1
ATOM 3250 N N . PHE B 1 134 ? -28.79823 -12.09203 44.16904 1.000 27.91358 681 PHE B N 1
ATOM 3251 C CA . PHE B 1 134 ? -29.80480 -11.16838 43.64531 1.000 29.19586 681 PHE B CA 1
ATOM 3252 C C . PHE B 1 134 ? -30.11724 -11.46801 42.18505 1.000 29.52983 681 PHE B C 1
ATOM 3253 O O . PHE B 1 134 ? -31.28351 -11.54758 41.78619 1.000 33.23298 681 PHE B O 1
ATOM 3261 N N . LEU B 1 135 ? -29.08241 -11.63178 41.36768 1.000 28.64478 682 LEU B N 1
ATOM 3262 C CA . LEU B 1 135 ? -29.30458 -11.93003 39.95860 1.000 28.46011 682 LEU B CA 1
ATOM 3263 C C . LEU B 1 135 ? -30.06230 -13.24022 39.78718 1.000 30.31627 682 LEU B C 1
ATOM 3264 O O . LEU B 1 135 ? -30.97913 -13.33498 38.96571 1.000 31.37844 682 LEU B O 1
ATOM 3269 N N . ARG B 1 136 ? -29.69298 -14.26345 40.55791 1.000 28.95993 683 ARG B N 1
ATOM 3270 C CA . ARG B 1 136 ? -30.34239 -15.56192 40.42929 1.000 30.64839 683 ARG B CA 1
ATOM 3271 C C . ARG B 1 136 ? -31.81743 -15.51003 40.81620 1.000 32.79879 683 ARG B C 1
ATOM 3272 O O . ARG B 1 136 ? -32.63577 -16.22404 40.22441 1.000 37.78449 683 ARG B O 1
ATOM 3280 N N . ARG B 1 137 ? -32.18751 -14.67582 41.78759 1.000 34.54006 684 ARG B N 1
ATOM 3281 C CA . ARG B 1 137 ? -33.60253 -14.62207 42.14173 1.000 35.44549 684 ARG B CA 1
ATOM 3282 C C . ARG B 1 137 ? -34.39256 -13.69061 41.22936 1.000 38.86679 684 ARG B C 1
ATOM 3283 O O . ARG B 1 137 ? -35.61415 -13.83851 41.12663 1.000 42.61365 684 ARG B O 1
ATOM 3291 N N . LYS B 1 138 ? -33.72346 -12.77045 40.53664 1.000 39.86486 685 LYS B N 1
ATOM 3292 C CA . LYS B 1 138 ? -34.36982 -11.89048 39.56877 1.000 38.81373 685 LYS B CA 1
ATOM 3293 C C . LYS B 1 138 ? -34.34079 -12.45104 38.15363 1.000 40.54173 685 LYS B C 1
ATOM 3294 O O . LYS B 1 138 ? -34.94026 -11.85519 37.24763 1.000 43.24922 685 LYS B O 1
ATOM 3300 N N . ARG B 1 139 ? -33.68509 -13.59515 37.95183 1.000 38.08591 686 ARG B N 1
ATOM 3301 C CA . ARG B 1 139 ? -33.45124 -14.10899 36.60553 1.000 41.71427 686 ARG B CA 1
ATOM 3302 C C . ARG B 1 139 ? -34.75801 -14.36056 35.86362 1.000 44.08033 686 ARG B C 1
ATOM 3303 O O . ARG B 1 139 ? -34.88629 -14.01185 34.68369 1.000 48.59149 686 ARG B O 1
ATOM 3311 N N . ASP B 1 140 ? -35.74712 -14.94708 36.54123 1.000 43.32553 687 ASP B N 1
ATOM 3312 C CA . ASP B 1 140 ? -36.98306 -15.32247 35.86300 1.000 54.90407 687 ASP B CA 1
ATOM 3313 C C . ASP B 1 140 ? -37.80125 -14.10558 35.44928 1.000 51.67565 687 ASP B C 1
ATOM 3314 O O . ASP B 1 140 ? -38.54849 -14.17354 34.46639 1.000 66.37320 687 ASP B O 1
ATOM 3316 N N . GLU B 1 141 ? -37.67706 -12.99067 36.16752 1.000 49.16692 688 GLU B N 1
ATOM 3317 C CA . GLU B 1 141 ? -38.45535 -11.79355 35.86903 1.000 65.84762 688 GLU B CA 1
ATOM 3318 C C . GLU B 1 141 ? -37.69703 -10.78235 35.01502 1.000 63.04170 688 GLU B C 1
ATOM 3319 O O . GLU B 1 141 ? -38.23441 -9.70879 34.72589 1.000 59.30462 688 GLU B O 1
ATOM 3325 N N . PHE B 1 142 ? -36.47431 -11.10092 34.59974 1.000 41.48626 689 PHE B N 1
ATOM 3326 C CA . PHE B 1 142 ? -35.66022 -10.16084 33.84194 1.000 36.96368 689 PHE B CA 1
ATOM 3327 C C . PHE B 1 142 ? -36.27016 -9.88564 32.47892 1.000 37.41066 689 PHE B C 1
ATOM 3328 O O . PHE B 1 142 ? -36.74883 -10.79674 31.79610 1.000 40.64991 689 PHE B O 1
ATOM 3336 N N . VAL B 1 143 ? -36.25791 -8.61754 32.08314 1.000 37.70330 690 VAL B N 1
ATOM 3337 C CA A VAL B 1 143 ? -36.68910 -8.22159 30.74289 0.373 37.74567 690 VAL B CA 1
ATOM 3338 C CA B VAL B 1 143 ? -36.67678 -8.23921 30.73615 0.627 37.79254 690 VAL B CA 1
ATOM 3339 C C . VAL B 1 143 ? -35.68780 -7.20259 30.21044 1.000 35.12914 690 VAL B C 1
ATOM 3340 O O . VAL B 1 143 ? -35.35744 -6.23216 30.90932 1.000 35.74519 690 VAL B O 1
ATOM 3347 N N . PRO B 1 144 ? -35.14827 -7.38565 29.00586 1.000 31.17617 691 PRO B N 1
ATOM 3348 C CA . PRO B 1 144 ? -34.11028 -6.45048 28.55033 1.000 31.10089 691 PRO B CA 1
ATOM 3349 C C . PRO B 1 144 ? -34.56144 -5.00049 28.55005 1.000 33.00680 691 PRO B C 1
ATOM 3350 O O . PRO B 1 144 ? -33.79108 -4.13422 28.98547 1.000 33.03731 691 PRO B O 1
ATOM 3354 N N . TYR B 1 145 ? -35.79147 -4.71917 28.11208 1.000 37.84397 692 TYR B N 1
ATOM 3355 C CA . TYR B 1 145 ? -36.34333 -3.37106 28.10850 1.000 43.29942 692 TYR B CA 1
ATOM 3356 C C . TYR B 1 145 ? -37.63032 -3.32366 28.91892 1.000 40.87239 692 TYR B C 1
ATOM 3357 O O . TYR B 1 145 ? -38.49274 -4.19824 28.78046 1.000 50.58265 692 TYR B O 1
ATOM 3366 N N . LYS B 1 146 ? -37.75497 -2.29225 29.74798 1.000 50.95695 693 LYS B N 1
ATOM 3367 C CA . LYS B 1 146 ? -38.97337 -2.03851 30.50801 1.000 49.30210 693 LYS B CA 1
ATOM 3368 C C . LYS B 1 146 ? -40.08401 -1.51623 29.60499 1.000 61.56816 693 LYS B C 1
ATOM 3369 O O . LYS B 1 146 ? -40.88992 -2.28716 29.08042 1.000 66.14043 693 LYS B O 1
ATOM 3371 N N . ASP B 1 155 ? -40.75041 -4.45799 39.96142 1.000 62.27231 762 ASP B N 1
ATOM 3372 C CA . ASP B 1 155 ? -39.36990 -3.99961 39.87491 1.000 62.33976 762 ASP B CA 1
ATOM 3373 C C . ASP B 1 155 ? -38.51818 -5.02185 39.13401 1.000 72.16503 762 ASP B C 1
ATOM 3374 O O . ASP B 1 155 ? -37.64359 -5.66044 39.72051 1.000 78.47305 762 ASP B O 1
ATOM 3376 N N . PHE B 1 156 ? -38.78288 -5.17263 37.83972 1.000 65.18085 763 PHE B N 1
ATOM 3377 C CA . PHE B 1 156 ? -38.03706 -6.12550 37.03412 1.000 53.30988 763 PHE B CA 1
ATOM 3378 C C . PHE B 1 156 ? -36.63636 -5.60261 36.73576 1.000 55.40409 763 PHE B C 1
ATOM 3379 O O . PHE B 1 156 ? -36.42389 -4.40130 36.54686 1.000 44.89734 763 PHE B O 1
ATOM 3381 N N . LEU B 1 157 ? -35.67821 -6.52176 36.71571 1.000 39.87555 764 LEU B N 1
ATOM 3382 C CA . LEU B 1 157 ? -34.32241 -6.21718 36.27614 1.000 35.19053 764 LEU B CA 1
ATOM 3383 C C . LEU B 1 157 ? -34.29370 -6.04318 34.76041 1.000 33.67276 764 LEU B C 1
ATOM 3384 O O . LEU B 1 157 ? -34.92819 -6.80345 34.03859 1.000 33.85353 764 LEU B O 1
ATOM 3389 N N . THR B 1 158 ? -33.52316 -5.06334 34.28277 1.000 29.35441 765 THR B N 1
ATOM 3390 C CA . THR B 1 158 ? -33.43107 -4.74814 32.85437 1.000 30.96673 765 THR B CA 1
ATOM 3391 C C . THR B 1 158 ? -31.97086 -4.58001 32.45192 1.000 26.62368 765 THR B C 1
ATOM 3392 O O . THR B 1 158 ? -31.07581 -4.52853 33.29758 1.000 27.34831 765 THR B O 1
ATOM 3396 N N . LEU B 1 159 ? -31.74739 -4.44439 31.13313 1.000 29.85623 766 LEU B N 1
ATOM 3397 C CA A LEU B 1 159 ? -30.39135 -4.20806 30.64042 0.581 27.33172 766 LEU B CA 1
ATOM 3398 C CA B LEU B 1 159 ? -30.39809 -4.20300 30.62933 0.419 27.35719 766 LEU B CA 1
ATOM 3399 C C . LEU B 1 159 ? -29.79184 -2.94491 31.24433 1.000 28.37049 766 LEU B C 1
ATOM 3400 O O . LEU B 1 159 ? -28.59069 -2.90276 31.53593 1.000 27.14325 766 LEU B O 1
ATOM 3409 N N . GLU B 1 160 ? -30.61009 -1.89976 31.42985 1.000 31.81623 767 GLU B N 1
ATOM 3410 C CA . GLU B 1 160 ? -30.12434 -0.66905 32.04753 1.000 32.58965 767 GLU B CA 1
ATOM 3411 C C . GLU B 1 160 ? -29.55417 -0.92876 33.43247 1.000 30.14403 767 GLU B C 1
ATOM 3412 O O . GLU B 1 160 ? -28.53340 -0.33939 33.81291 1.000 29.46976 767 GLU B O 1
ATOM 3418 N N . HIS B 1 161 ? -30.19991 -1.80444 34.20930 1.000 29.68558 768 HIS B N 1
ATOM 3419 C CA . HIS B 1 161 ? -29.66844 -2.13677 35.52815 1.000 27.20007 768 HIS B CA 1
ATOM 3420 C C . HIS B 1 161 ? -28.32030 -2.82607 35.42050 1.000 29.28125 768 HIS B C 1
ATOM 3421 O O . HIS B 1 161 ? -27.39397 -2.51955 36.18134 1.000 27.90700 768 HIS B O 1
ATOM 3428 N N . LEU B 1 162 ? -28.19491 -3.77688 34.49169 1.000 25.44749 769 LEU B N 1
ATOM 3429 C CA . LEU B 1 162 ? -26.94907 -4.51927 34.37679 1.000 22.70676 769 LEU B CA 1
ATOM 3430 C C . LEU B 1 162 ? -25.81202 -3.60135 33.96557 1.000 26.19013 769 LEU B C 1
ATOM 3431 O O . LEU B 1 162 ? -24.69366 -3.72164 34.48740 1.000 24.28056 769 LEU B O 1
ATOM 3436 N N . LEU B 1 163 ? -26.07356 -2.68509 33.02526 1.000 27.20239 770 LEU B N 1
ATOM 3437 C CA A LEU B 1 163 ? -25.04419 -1.72925 32.63725 0.604 24.51123 770 LEU B CA 1
ATOM 3438 C CA B LEU B 1 163 ? -25.05274 -1.71818 32.63525 0.396 24.52911 770 LEU B CA 1
ATOM 3439 C C . LEU B 1 163 ? -24.64705 -0.84962 33.81852 1.000 28.50047 770 LEU B C 1
ATOM 3440 O O . LEU B 1 163 ? -23.46033 -0.58389 34.02643 1.000 26.49905 770 LEU B O 1
ATOM 3449 N N . SER B 1 164 ? -25.62656 -0.40121 34.61324 1.000 24.87028 771 SER B N 1
ATOM 3450 C CA . SER B 1 164 ? -25.30654 0.39994 35.78947 1.000 24.76467 771 SER B CA 1
ATOM 3451 C C . SER B 1 164 ? -24.42953 -0.37142 36.76910 1.000 27.08114 771 SER B C 1
ATOM 3452 O O . SER B 1 164 ? -23.45816 0.17703 37.30970 1.000 26.48664 771 SER B O 1
ATOM 3455 N N . PHE B 1 165 ? -24.75598 -1.645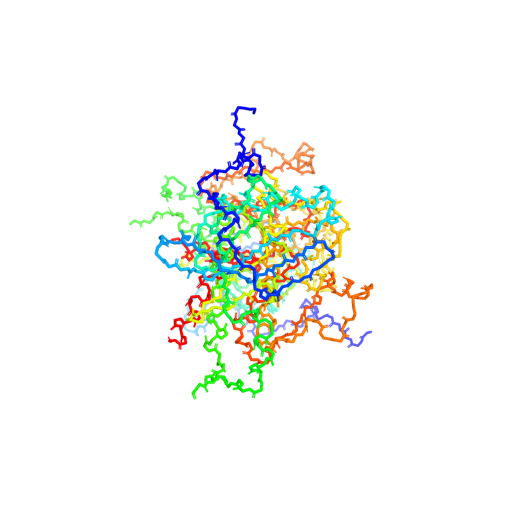05 37.01976 1.000 24.10314 772 PHE B N 1
ATOM 3456 C CA . PHE B 1 165 ? -23.92687 -2.44979 37.91872 1.000 23.43750 772 PHE B CA 1
ATOM 3457 C C . PHE B 1 165 ? -22.50519 -2.59438 37.38670 1.000 24.63167 772 PHE B C 1
ATOM 3458 O O . PHE B 1 165 ? -21.53907 -2.52026 38.15734 1.000 23.30081 772 PHE B O 1
ATOM 3466 N N . SER B 1 166 ? -22.34849 -2.80825 36.07319 1.000 22.45204 773 SER B N 1
ATOM 3467 C CA . SER B 1 166 ? -21.00286 -2.92883 35.51201 1.000 22.82379 773 SER B CA 1
ATOM 3468 C C . SER B 1 166 ? -20.22046 -1.64725 35.73309 1.000 26.53030 773 SER B C 1
ATOM 3469 O O . SER B 1 166 ? -19.02120 -1.67757 36.03274 1.000 25.03594 773 SER B O 1
ATOM 3474 N N . TYR B 1 167 ? -20.89272 -0.51136 35.57147 1.000 24.87053 774 TYR B N 1
ATOM 3475 C CA . TYR B 1 167 ? -20.26171 0.79347 35.68824 1.000 23.55544 774 TYR B CA 1
ATOM 3476 C C . TYR B 1 167 ? -19.80469 1.03968 37.10858 1.000 27.60307 774 TYR B C 1
ATOM 3477 O O . TYR B 1 167 ? -18.67231 1.47432 37.34339 1.000 24.70452 774 TYR B O 1
ATOM 3486 N N . GLN B 1 168 ? -20.69594 0.78112 38.06457 1.000 22.72851 775 GLN B N 1
ATOM 3487 C CA . GLN B 1 168 ? -20.39224 1.02516 39.47545 1.000 22.69499 775 GLN B CA 1
ATOM 3488 C C . GLN B 1 168 ? -19.23799 0.15924 39.95618 1.000 26.32260 775 GLN B C 1
ATOM 3489 O O . GLN B 1 168 ? -18.36361 0.64280 40.68980 1.000 24.44244 775 GLN B O 1
ATOM 3495 N N . VAL B 1 169 ? -19.22564 -1.12813 39.58809 1.000 22.63845 776 VAL B N 1
ATOM 3496 C CA . VAL B 1 169 ? -18.12869 -1.98661 40.02856 1.000 21.14914 776 VAL B CA 1
ATOM 3497 C C . VAL B 1 169 ? -16.82275 -1.52343 39.40562 1.000 24.58425 776 VAL B C 1
ATOM 3498 O O . VAL B 1 169 ? -15.77581 -1.49918 40.06632 1.000 23.80300 776 VAL B O 1
ATOM 3502 N N . ALA B 1 170 ? -16.86716 -1.08629 38.14633 1.000 22.23226 777 ALA B N 1
ATOM 3503 C CA . ALA B 1 170 ? -15.66013 -0.55185 37.52788 1.000 21.69659 777 ALA B CA 1
ATOM 3504 C C . ALA B 1 170 ? -15.17530 0.69937 38.25392 1.000 26.14440 777 ALA B C 1
ATOM 3505 O O . ALA B 1 170 ? -13.96828 0.89065 38.41980 1.000 24.42643 777 ALA B O 1
ATOM 3507 N N . LYS B 1 171 ? -16.09797 1.56420 38.69661 1.000 25.55831 778 LYS B N 1
ATOM 3508 C CA . LYS B 1 171 ? -15.68400 2.77386 39.39928 1.000 25.65016 778 LYS B CA 1
ATOM 3509 C C . LYS B 1 171 ? -15.05989 2.43122 40.74605 1.000 24.56230 778 LYS B C 1
ATOM 3510 O O . LYS B 1 171 ? -14.06668 3.05090 41.15085 1.000 26.94978 778 LYS B O 1
ATOM 3516 N N . GLY B 1 172 ? -15.62767 1.45311 41.45058 1.000 23.94466 779 GLY B N 1
ATOM 3517 C CA . GLY B 1 172 ? -15.04686 1.05012 42.72965 1.000 23.67366 779 GLY B CA 1
ATOM 3518 C C . GLY B 1 172 ? -13.65855 0.47558 42.54590 1.000 27.23451 779 GLY B C 1
ATOM 3519 O O . GLY B 1 172 ? -12.73714 0.77892 43.31514 1.000 24.31603 779 GLY B O 1
ATOM 3520 N N . MET B 1 173 ? -13.48175 -0.33979 41.50536 1.000 23.03020 780 MET B N 1
ATOM 3521 C CA . MET B 1 173 ? -12.17021 -0.93029 41.24694 1.000 23.68186 780 MET B CA 1
ATOM 3522 C C . MET B 1 173 ? -11.17015 0.11582 40.76776 1.000 24.53532 780 MET B C 1
ATOM 3523 O O . MET B 1 173 ? -9.98785 0.05833 41.12989 1.000 25.34298 780 MET B O 1
ATOM 3528 N N . ALA B 1 174 ? -11.60966 1.06710 39.93375 1.000 24.61971 781 ALA B N 1
ATOM 3529 C CA . ALA B 1 174 ? -10.74591 2.18728 39.57752 1.000 24.05892 781 ALA B CA 1
ATOM 3530 C C . ALA B 1 174 ? -10.27266 2.92432 40.82344 1.000 27.22297 781 ALA B C 1
ATOM 3531 O O . ALA B 1 174 ? -9.10836 3.33090 40.90986 1.000 28.31297 781 ALA B O 1
ATOM 3533 N N . PHE B 1 175 ? -11.16264 3.09422 41.79979 1.000 24.29588 782 PHE B N 1
ATOM 3534 C CA . PHE B 1 175 ? -10.77402 3.72969 43.05870 1.000 26.28222 782 PHE B CA 1
ATOM 3535 C C . PHE B 1 175 ? -9.69874 2.91500 43.77319 1.000 28.20945 782 PHE B C 1
ATOM 3536 O O . PHE B 1 175 ? -8.66957 3.45567 44.19617 1.000 26.93576 782 PHE B O 1
ATOM 3544 N N . LEU B 1 176 ? -9.91091 1.60515 43.90526 1.000 25.49988 783 LEU B N 1
ATOM 3545 C CA . LEU B 1 176 ? -8.89381 0.76361 44.53113 1.000 27.37855 783 LEU B CA 1
ATOM 3546 C C . LEU B 1 176 ? -7.56213 0.88538 43.81122 1.000 24.29036 783 LEU B C 1
ATOM 3547 O O . LEU B 1 176 ? -6.51051 1.06973 44.43713 1.000 27.32834 783 LEU B O 1
ATOM 3552 N N . ALA B 1 177 ? -7.58156 0.79283 42.48406 1.000 24.93615 784 ALA B N 1
ATOM 3553 C CA . ALA B 1 177 ? -6.33615 0.89619 41.73909 1.000 27.42748 784 ALA B CA 1
ATOM 3554 C C . ALA B 1 177 ? -5.67843 2.25658 41.93510 1.000 31.55917 784 ALA B C 1
ATOM 3555 O O . ALA B 1 177 ? -4.44506 2.34986 41.98851 1.000 32.88797 784 ALA B O 1
ATOM 3557 N N . SER B 1 178 ? -6.47722 3.32132 42.07026 1.000 28.97696 785 SER B N 1
ATOM 3558 C CA . SER B 1 178 ? -5.88881 4.64523 42.24268 1.000 31.97262 785 SER B CA 1
ATOM 3559 C C . SER B 1 178 ? -5.17809 4.77265 43.58174 1.000 32.26020 785 SER B C 1
ATOM 3560 O O . SER B 1 178 ? -4.29940 5.63339 43.72141 1.000 36.15151 785 SER B O 1
ATOM 3563 N N . LYS B 1 179 ? -5.52563 3.92722 44.54497 1.000 30.09221 786 LYS B N 1
ATOM 3564 C CA . LYS B 1 179 ? -4.83773 3.84171 45.82461 1.000 31.11707 786 LYS B CA 1
ATOM 3565 C C . LYS B 1 179 ? -3.78001 2.74746 45.83900 1.000 35.56104 786 LYS B C 1
ATOM 3566 O O . LYS B 1 179 ? -3.32400 2.35694 46.92075 1.000 33.99899 786 LYS B O 1
ATOM 3572 N N . ASN B 1 180 ? -3.39806 2.24295 44.66216 1.000 32.47113 787 ASN B N 1
ATOM 3573 C CA . ASN B 1 180 ? -2.37401 1.20631 44.49760 1.000 33.13005 787 ASN B CA 1
ATOM 3574 C C . ASN B 1 180 ? -2.75842 -0.09380 45.19327 1.000 32.85025 787 ASN B C 1
ATOM 3575 O O . ASN B 1 180 ? -1.89799 -0.84416 45.66098 1.000 34.94178 787 ASN B O 1
ATOM 3580 N N . CYS B 1 181 ? -4.04815 -0.40244 45.19417 1.000 27.95278 788 CYS B N 1
ATOM 3581 C CA A CYS B 1 181 ? -4.60685 -1.54673 45.90085 0.427 26.79873 788 CYS B CA 1
ATOM 3582 C CA B CYS B 1 181 ? -4.54131 -1.57876 45.88173 0.573 26.69346 788 CYS B CA 1
ATOM 3583 C C . CYS B 1 181 ? -5.16701 -2.55456 44.90452 1.000 27.87714 788 CYS B C 1
ATOM 3584 O O . CYS B 1 181 ? -5.77591 -2.16281 43.90189 1.000 28.42941 788 CYS B O 1
ATOM 3589 N N . ILE B 1 182 ? -4.97757 -3.83303 45.19721 1.000 26.95711 789 ILE B N 1
ATOM 3590 C CA . ILE B 1 182 ? -5.64099 -4.91565 44.48661 1.000 24.85944 789 ILE B CA 1
ATOM 3591 C C . ILE B 1 182 ? -6.53013 -5.65538 45.47134 1.000 28.67210 789 ILE B C 1
ATOM 3592 O O . ILE B 1 182 ? -6.24126 -5.73259 46.66697 1.000 25.24688 789 ILE B O 1
ATOM 3597 N N . HIS B 1 183 ? -7.61934 -6.21170 44.96372 1.000 22.12563 790 HIS B N 1
ATOM 3598 C CA . HIS B 1 183 ? -8.62446 -6.86936 45.79222 1.000 20.43062 790 HIS B CA 1
ATOM 3599 C C . HIS B 1 183 ? -8.40434 -8.37273 45.89365 1.000 23.88424 790 HIS B C 1
ATOM 3600 O O . HIS B 1 183 ? -8.49304 -8.94240 46.99176 1.000 23.35091 790 HIS B O 1
ATOM 3607 N N . ARG B 1 184 ? -8.10333 -9.02313 44.76931 1.000 22.26450 791 ARG B N 1
ATOM 3608 C CA . ARG B 1 184 ? -7.71189 -10.42492 44.63991 1.000 20.84777 791 ARG B CA 1
ATOM 3609 C C . ARG B 1 184 ? -8.87126 -11.41780 44.77944 1.000 19.29619 791 ARG B C 1
ATOM 3610 O O . ARG B 1 184 ? -8.61464 -12.62736 44.61661 1.000 23.41506 791 ARG B O 1
ATOM 3618 N N . ASP B 1 185 ? -10.11041 -10.98168 45.00033 1.000 21.40646 792 ASP B N 1
ATOM 3619 C CA . ASP B 1 185 ? -11.24123 -11.90778 44.95488 1.000 22.21693 792 ASP B CA 1
ATOM 3620 C C . ASP B 1 185 ? -12.47236 -11.20128 44.41602 1.000 20.67072 792 ASP B C 1
ATOM 3621 O O . ASP B 1 185 ? -13.55938 -11.25965 44.98476 1.000 20.58402 792 ASP B O 1
ATOM 3626 N N . LEU B 1 186 ? -12.31152 -10.52714 43.28172 1.000 20.61686 793 LEU B N 1
ATOM 3627 C CA . LEU B 1 186 ? -13.43888 -9.87184 42.65020 1.000 22.06641 793 LEU B CA 1
ATOM 3628 C C . LEU B 1 186 ? -14.30660 -10.90574 41.93542 1.000 19.32462 793 LEU B C 1
ATOM 3629 O O . LEU B 1 186 ? -13.79777 -11.76263 41.21030 1.000 21.36872 793 LEU B O 1
ATOM 3634 N N . ALA B 1 187 ? -15.60760 -10.83700 42.18992 1.000 20.06881 794 ALA B N 1
ATOM 3635 C CA . ALA B 1 187 ? -16.59698 -11.83346 41.79295 1.000 20.36519 794 ALA B CA 1
ATOM 3636 C C . ALA B 1 187 ? -17.95808 -11.30315 42.21186 1.000 21.10466 794 ALA B C 1
ATOM 3637 O O . ALA B 1 187 ? -18.04559 -10.49391 43.12929 1.000 20.56931 794 ALA B O 1
ATOM 3639 N N . ALA B 1 188 ? -19.01744 -11.74227 41.51096 1.000 20.05549 795 ALA B N 1
ATOM 3640 C CA . ALA B 1 188 ? -20.36357 -11.27220 41.84970 1.000 19.58225 795 ALA B CA 1
ATOM 3641 C C . ALA B 1 188 ? -20.73296 -11.55526 43.30373 1.000 23.50475 795 ALA B C 1
ATOM 3642 O O . ALA B 1 188 ? -21.46303 -10.76476 43.91170 1.000 23.65442 795 ALA B O 1
ATOM 3644 N N . ARG B 1 189 ? -20.24952 -12.66702 43.86993 1.000 19.98117 796 ARG B N 1
ATOM 3645 C CA . ARG B 1 189 ? -20.51799 -12.98399 45.27288 1.000 20.67889 796 ARG B CA 1
ATOM 3646 C C . ARG B 1 189 ? -19.93227 -11.95175 46.22259 1.000 22.94600 796 ARG B C 1
ATOM 3647 O O . ARG B 1 189 ? -20.36460 -11.89136 47.38291 1.000 24.28130 796 ARG B O 1
ATOM 3655 N N . ASN B 1 190 ? -18.94598 -11.16397 45.77787 1.000 20.86455 797 ASN B N 1
ATOM 3656 C CA . ASN B 1 190 ? -18.32996 -10.13878 46.62014 1.000 21.63203 797 ASN B CA 1
ATOM 3657 C C . ASN B 1 190 ? -18.72384 -8.73364 46.19559 1.000 21.53310 797 ASN B C 1
ATOM 3658 O O . ASN B 1 190 ? -18.01101 -7.76848 46.48791 1.000 23.20031 797 ASN B O 1
ATOM 3663 N N . ILE B 1 191 ? -19.83222 -8.60232 45.47070 1.000 21.67477 798 ILE B N 1
ATOM 3664 C CA . ILE B 1 191 ? -20.46663 -7.31807 45.20812 1.000 22.28090 798 ILE B CA 1
ATOM 3665 C C . ILE B 1 191 ? -21.79182 -7.32521 45.95099 1.000 23.22399 798 ILE B C 1
ATOM 3666 O O . ILE B 1 191 ? -22.55563 -8.28544 45.83052 1.000 23.15396 798 ILE B O 1
ATOM 3671 N N . LEU B 1 192 ? -22.04595 -6.29447 46.76173 1.000 22.84684 799 LEU B N 1
ATOM 3672 C CA . LEU B 1 192 ? -23.28743 -6.20368 47.51124 1.000 22.86971 799 LEU B CA 1
ATOM 3673 C C . LEU B 1 1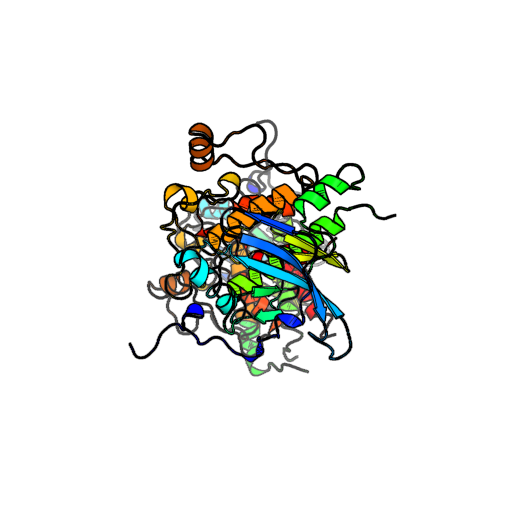92 ? -24.15032 -5.08320 46.95516 1.000 22.81291 799 LEU B C 1
ATOM 3674 O O . LEU B 1 192 ? -23.66166 -4.15213 46.31409 1.000 25.75448 799 LEU B O 1
ATOM 3679 N N . LEU B 1 193 ? -25.44357 -5.18256 47.23452 1.000 25.85517 800 LEU B N 1
ATOM 3680 C CA . LEU B 1 193 ? -26.43740 -4.25063 46.72562 1.000 26.92442 800 LEU B CA 1
ATOM 3681 C C . LEU B 1 193 ? -27.11880 -3.58983 47.91218 1.000 28.89237 800 LEU B C 1
ATOM 3682 O O . LEU B 1 193 ? -27.50369 -4.26333 48.87538 1.000 28.70633 800 LEU B O 1
ATOM 3687 N N . THR B 1 194 ? -27.26358 -2.27268 47.84020 1.000 30.90909 801 THR B N 1
ATOM 3688 C CA . THR B 1 194 ? -27.94036 -1.53791 48.89077 1.000 31.24092 801 THR B CA 1
ATOM 3689 C C . THR B 1 194 ? -28.96703 -0.59157 48.28327 1.000 33.67666 801 THR B C 1
ATOM 3690 O O . THR B 1 194 ? -29.27845 -0.68521 47.08890 1.000 34.07629 801 THR B O 1
ATOM 3694 N N . HIS B 1 195 ? -29.50466 0.30995 49.09654 1.000 36.51470 802 HIS B N 1
ATOM 3695 C CA . HIS B 1 195 ? -30.57136 1.19270 48.64346 1.000 42.97664 802 HIS B CA 1
ATOM 3696 C C . HIS B 1 195 ? -30.14562 1.99531 47.42113 1.000 41.69251 802 HIS B C 1
ATOM 3697 O O . HIS B 1 195 ? -28.98336 2.38335 47.27367 1.000 38.80136 802 HIS B O 1
ATOM 3704 N N . GLY B 1 196 ? -31.11123 2.23837 46.53664 1.000 46.76258 803 GLY B N 1
ATOM 3705 C CA . GLY B 1 196 ? -30.86818 3.03017 45.34845 1.000 36.31598 803 GLY B CA 1
ATOM 3706 C C . GLY B 1 196 ? -30.14368 2.31846 44.23295 1.000 46.94961 803 GLY B C 1
ATOM 3707 O O . GLY B 1 196 ? -29.59112 2.98369 43.35009 1.000 42.54744 803 GLY B O 1
ATOM 3708 N N . ASN B 1 197 ? -30.14081 0.98456 44.23365 1.000 40.70133 804 ASN B N 1
ATOM 3709 C CA . ASN B 1 197 ? -29.41431 0.19596 43.23442 1.000 39.34263 804 ASN B CA 1
ATOM 3710 C C . ASN B 1 197 ? -27.92442 0.52668 43.23569 1.000 43.74584 804 ASN B C 1
ATOM 3711 O O . ASN B 1 197 ? -27.27285 0.49801 42.19037 1.000 39.64814 804 ASN B O 1
ATOM 3716 N N . ILE B 1 198 ? -27.37352 0.84926 44.40542 1.000 36.20274 805 ILE B N 1
ATOM 3717 C CA . ILE B 1 198 ? -25.94878 1.12396 44.54319 1.000 31.39103 805 ILE B CA 1
ATOM 3718 C C . ILE B 1 198 ? -25.23822 -0.18328 44.86419 1.000 30.19396 805 ILE B C 1
ATOM 3719 O O . ILE B 1 198 ? -25.64867 -0.91033 45.77717 1.000 33.36898 805 ILE B O 1
ATOM 3724 N N . THR B 1 199 ? -24.18840 -0.49774 44.10150 1.000 26.79780 806 THR B N 1
ATOM 3725 C CA . THR B 1 199 ? -23.40107 -1.70516 44.31483 1.000 26.41166 806 THR B CA 1
ATOM 3726 C C . THR B 1 199 ? -22.09927 -1.34303 45.00979 1.000 31.62971 806 THR B C 1
ATOM 3727 O O . THR B 1 199 ? -21.48489 -0.31534 44.70409 1.000 27.94642 806 THR B O 1
ATOM 3731 N N . LYS B 1 200 ? -21.66322 -2.21865 45.91520 1.000 25.41342 807 LYS B N 1
ATOM 3732 C CA . LYS B 1 200 ? -20.48293 -1.97428 46.72788 1.000 23.64342 807 LYS B CA 1
ATOM 3733 C C . LYS B 1 200 ? -19.63035 -3.22905 46.77097 1.000 21.74049 807 LYS B C 1
ATOM 3734 O O . LYS B 1 200 ? -20.13364 -4.31697 47.06272 1.000 25.53634 807 LYS B O 1
ATOM 3740 N N . ILE B 1 201 ? -18.33960 -3.06298 46.49834 1.000 20.83810 808 ILE B N 1
ATOM 3741 C CA . ILE B 1 201 ? -17.39184 -4.16397 46.59774 1.000 20.82779 808 ILE B CA 1
ATOM 3742 C C . ILE B 1 201 ? -17.14118 -4.47191 48.06214 1.000 23.33018 808 ILE B C 1
ATOM 3743 O O . ILE B 1 201 ? -16.90984 -3.55759 48.86325 1.000 23.86616 808 ILE B O 1
ATOM 3748 N N . CYS B 1 202 ? -17.16164 -5.75549 48.41319 1.000 20.09383 809 CYS B N 1
ATOM 3749 C CA . CYS B 1 202 ? -16.95880 -6.15373 49.80729 1.000 18.84340 809 CYS B CA 1
ATOM 3750 C C . CYS B 1 202 ? -15.83643 -7.17637 49.92732 1.000 21.98970 809 CYS B C 1
ATOM 3751 O O . CYS B 1 202 ? -15.26078 -7.64801 48.93950 1.000 22.30291 809 CYS B O 1
ATOM 3754 N N . ASP B 1 203 ? -15.52624 -7.49735 51.18423 1.000 22.08481 810 ASP B N 1
ATOM 3755 C CA . ASP B 1 203 ? -14.53712 -8.48365 51.60950 1.000 23.53007 810 ASP B CA 1
ATOM 3756 C C . ASP B 1 203 ? -13.13438 -8.11507 51.17119 1.000 22.70077 810 ASP B C 1
ATOM 3757 O O . ASP B 1 203 ? -12.66302 -8.54651 50.11257 1.000 23.02358 810 ASP B O 1
ATOM 3762 N N . PHE B 1 204 ? -12.44011 -7.36373 52.01996 1.000 23.80582 811 PHE B N 1
ATOM 3763 C CA . PHE B 1 204 ? -11.09325 -6.91467 51.73288 1.000 22.28093 811 PHE B CA 1
ATOM 3764 C C . PHE B 1 204 ? -10.03705 -7.73496 52.46981 1.000 23.37834 811 PHE B C 1
ATOM 3765 O O . PHE B 1 204 ? -8.90432 -7.27344 52.63239 1.000 24.63783 811 PHE B O 1
ATOM 3773 N N . GLY B 1 205 ? -10.36660 -8.97507 52.84124 1.000 23.51503 812 GLY B N 1
ATOM 3774 C CA . GLY B 1 205 ? -9.42051 -9.78732 53.59095 1.000 24.64898 812 GLY B CA 1
ATOM 3775 C C . GLY B 1 205 ? -8.14363 -10.08274 52.83142 1.000 24.69382 812 GLY B C 1
ATOM 3776 O O . GLY B 1 205 ? -7.07497 -10.23938 53.43377 1.000 26.41684 812 GLY B O 1
ATOM 3777 N N . LEU B 1 206 ? -8.22272 -10.15778 51.50900 1.000 25.72864 813 LEU B N 1
ATOM 3778 C CA . LEU B 1 206 ? -7.04897 -10.44114 50.70151 1.000 26.76074 813 LEU B CA 1
ATOM 3779 C C . LEU B 1 206 ? -6.52921 -9.21421 49.97555 1.000 22.84313 813 LEU B C 1
ATOM 3780 O O . LEU B 1 206 ? -5.57036 -9.33281 49.20066 1.000 25.80012 813 LEU B O 1
ATOM 3785 N N . ALA B 1 207 ? -7.12208 -8.04646 50.20661 1.000 24.81555 814 ALA B N 1
ATOM 3786 C CA . ALA B 1 207 ? -6.66810 -6.85621 49.50520 1.000 26.97814 814 ALA B CA 1
ATOM 3787 C C . ALA B 1 207 ? -5.27005 -6.47030 49.96470 1.000 25.57323 814 ALA B C 1
ATOM 3788 O O . ALA B 1 207 ? -4.90403 -6.64651 51.13481 1.000 27.21520 814 ALA B O 1
ATOM 3790 N N . ARG B 1 208 ? -4.46833 -5.97316 49.03256 1.000 25.55425 815 ARG B N 1
ATOM 3791 C CA . ARG B 1 208 ? -3.07887 -5.64278 49.29906 1.000 27.86797 815 ARG B CA 1
ATOM 3792 C C . ARG B 1 208 ? -2.74151 -4.31824 48.63971 1.000 34.39586 815 ARG B C 1
ATOM 3793 O O . ARG B 1 208 ? -3.19499 -4.03964 47.52849 1.000 29.51385 815 ARG B O 1
ATOM 3801 N N . ASP B 1 209 ? -1.92080 -3.52117 49.31394 1.000 30.33755 816 ASP B N 1
ATOM 3802 C CA . ASP B 1 209 ? -1.24054 -2.40503 48.67478 1.000 29.13465 816 ASP B CA 1
ATOM 3803 C C . ASP B 1 209 ? 0.00192 -2.95390 47.98356 1.000 36.66650 816 ASP B C 1
ATOM 3804 O O . ASP B 1 209 ? 0.83612 -3.60239 48.62477 1.000 43.47283 816 ASP B O 1
ATOM 3809 N N . ILE B 1 210 ? 0.14324 -2.69799 46.68562 1.000 33.26487 817 ILE B N 1
ATOM 3810 C CA . ILE B 1 210 ? 1.26348 -3.27048 45.94690 1.000 37.00551 817 ILE B CA 1
ATOM 3811 C C . ILE B 1 210 ? 2.17524 -2.17850 45.40393 1.000 51.52122 817 ILE B C 1
ATOM 3812 O O . ILE B 1 210 ? 2.87647 -2.38424 44.40653 1.000 52.48774 817 ILE B O 1
ATOM 3817 N N . LYS B 1 211 ? 2.18395 -1.01860 46.06752 1.000 51.17149 818 LYS B N 1
ATOM 3818 C CA . LYS B 1 211 ? 2.95911 0.11481 45.57145 1.000 67.43827 818 LYS B CA 1
ATOM 3819 C C . LYS B 1 211 ? 4.43742 -0.22190 45.45035 1.000 54.55087 818 LYS B C 1
ATOM 3820 O O . LYS B 1 211 ? 5.12619 0.31220 44.57207 1.000 70.64392 818 LYS B O 1
ATOM 3822 N N . ASN B 1 212 ? 4.93771 -1.11808 46.30096 1.000 61.59954 819 ASN B N 1
ATOM 3823 C CA . ASN B 1 212 ? 6.37455 -1.36192 46.36017 1.000 77.10593 819 ASN B CA 1
ATOM 3824 C C . ASN B 1 212 ? 6.85962 -2.21372 45.18876 1.000 79.00564 819 ASN B C 1
ATOM 3825 O O . ASN B 1 212 ? 7.80530 -1.83367 44.48944 1.000 78.99537 819 ASN B O 1
ATOM 3830 N N . ASP B 1 213 ? 6.22241 -3.36383 44.95457 1.000 72.99983 820 ASP B N 1
ATOM 3831 C CA . ASP B 1 213 ? 6.73645 -4.36120 44.02270 1.000 73.65213 820 ASP B CA 1
ATOM 3832 C C . ASP B 1 213 ? 6.01316 -4.38689 42.68189 1.000 73.83599 820 ASP B C 1
ATOM 3833 O O . ASP B 1 213 ? 6.46979 -5.09000 41.77240 1.000 77.91001 820 ASP B O 1
ATOM 3838 N N . SER B 1 214 ? 4.89952 -3.66023 42.54547 1.000 61.99321 821 SER B N 1
ATOM 3839 C CA . SER B 1 214 ? 4.05185 -3.66526 41.35292 1.000 72.11307 821 SER B CA 1
ATOM 3840 C C . SER B 1 214 ? 3.35846 -5.01010 41.14976 1.000 65.36211 821 SER B C 1
ATOM 3841 O O . SER B 1 214 ? 2.65009 -5.20280 40.15422 1.000 56.83111 821 SER B O 1
ATOM 3843 N N . ASN B 1 215 ? 3.54098 -5.94377 42.08174 1.000 58.03844 822 ASN B N 1
ATOM 3844 C CA . ASN B 1 215 ? 2.73941 -7.15934 42.11432 1.000 48.48828 822 ASN B CA 1
ATOM 3845 C C . ASN B 1 215 ? 2.69070 -7.67634 43.54557 1.000 64.17893 822 ASN B C 1
ATOM 3846 O O . ASN B 1 215 ? 3.21315 -7.05442 44.47567 1.000 58.17693 822 ASN B O 1
ATOM 3851 N N . TYR B 1 216 ? 2.05658 -8.83286 43.70784 1.000 49.05605 823 TYR B N 1
ATOM 3852 C CA . TYR B 1 216 ? 2.02948 -9.55523 44.96966 1.000 44.64222 823 TYR B CA 1
ATOM 3853 C C . TYR B 1 216 ? 2.15557 -11.03495 44.65088 1.000 49.95312 823 TYR B C 1
ATOM 3854 O O . TYR B 1 216 ? 1.42809 -11.54812 43.79662 1.000 39.83712 823 TYR B O 1
ATOM 3863 N N . VAL B 1 217 ? 3.09329 -11.71004 45.30230 1.000 42.52726 824 VAL B N 1
ATOM 3864 C CA . VAL B 1 217 ? 3.29041 -13.14231 45.11697 1.000 44.87428 824 VAL B CA 1
ATOM 3865 C C . VAL B 1 217 ? 2.70927 -13.83188 46.34104 1.000 55.12634 824 VAL B C 1
ATOM 3866 O O . VAL B 1 217 ? 3.21282 -13.66158 47.45572 1.000 51.87374 824 VAL B O 1
ATOM 3870 N N . ASP B 1 218 ? 1.63674 -14.59604 46.14933 1.000 43.13020 825 ASP B N 1
ATOM 3871 C CA . ASP B 1 218 ? 0.96307 -15.22347 47.27915 1.000 58.63679 825 ASP B CA 1
ATOM 3872 C C . ASP B 1 218 ? 1.74314 -16.45281 47.73158 1.000 59.57689 825 ASP B C 1
ATOM 3873 O O . ASP B 1 218 ? 1.87262 -17.42613 46.98085 1.000 55.50049 825 ASP B O 1
ATOM 3878 N N . LYS B 1 219 ? 2.26491 -16.40355 48.95661 1.000 73.20909 826 LYS B N 1
ATOM 3879 C CA . LYS B 1 219 ? 2.94657 -17.53453 49.57044 1.000 82.07940 826 LYS B CA 1
ATOM 3880 C C . LYS B 1 219 ? 2.03099 -18.34931 50.47433 1.000 83.81780 826 LYS B C 1
ATOM 3881 O O . LYS B 1 219 ? 2.49499 -19.30337 51.10764 1.000 89.42990 826 LYS B O 1
ATOM 3883 N N . GLY B 1 220 ? 0.74961 -17.99970 50.54656 1.000 74.81329 827 GLY B N 1
ATOM 3884 C CA . GLY B 1 220 ? -0.19260 -18.72196 51.37126 1.000 75.14665 827 GLY B CA 1
ATOM 3885 C C . GLY B 1 220 ? -0.59402 -20.05398 50.76144 1.000 71.37019 827 GLY B C 1
ATOM 3886 O O . GLY B 1 220 ? -0.15320 -20.45312 49.68260 1.000 67.67325 827 GLY B O 1
ATOM 3887 N N . ASN B 1 221 ? -1.46890 -20.76136 51.49104 1.000 76.39543 828 ASN B N 1
ATOM 3888 C CA . ASN B 1 221 ? -1.93953 -22.08486 51.10012 1.000 74.38638 828 ASN B CA 1
ATOM 3889 C C . ASN B 1 221 ? -3.40821 -22.23094 51.51089 1.000 80.76671 828 ASN B C 1
ATOM 3890 O O . ASN B 1 221 ? -3.76888 -23.01157 52.38978 1.000 83.52961 828 ASN B O 1
ATOM 3892 N N . ALA B 1 222 ? -4.27431 -21.46309 50.85934 1.000 64.25891 829 ALA B N 1
ATOM 3893 C CA . ALA B 1 222 ? -5.70969 -21.51245 51.08922 1.000 62.03771 829 ALA B CA 1
ATOM 3894 C C . ALA B 1 222 ? -6.41508 -21.88106 49.79221 1.000 47.18489 829 ALA B C 1
ATOM 3895 O O . ALA B 1 222 ? -5.82842 -21.84068 48.71422 1.000 40.34100 829 ALA B O 1
ATOM 3897 N N . ARG B 1 223 ? -7.68399 -22.26063 49.90855 1.000 42.11042 830 ARG B N 1
ATOM 3898 C CA . ARG B 1 223 ? -8.47861 -22.53458 48.72087 1.000 31.66293 830 ARG B CA 1
ATOM 3899 C C . ARG B 1 223 ? -8.65514 -21.25573 47.91353 1.000 30.16521 830 ARG B C 1
ATOM 3900 O O . ARG B 1 223 ? -8.86642 -20.17423 48.46840 1.000 32.53384 830 ARG B O 1
ATOM 3908 N N . LEU B 1 224 ? -8.58908 -21.38395 46.58610 1.000 24.48841 831 LEU B N 1
ATOM 3909 C CA . LEU B 1 224 ? -8.52992 -20.24047 45.69438 1.000 25.69012 831 LEU B CA 1
ATOM 3910 C C . LEU B 1 224 ? -9.68758 -20.24620 44.70150 1.000 25.94416 831 LEU B C 1
ATOM 3911 O O . LEU B 1 224 ? -10.14891 -21.31348 44.28655 1.000 26.41437 831 LEU B O 1
ATOM 3916 N N . PRO B 1 225 ? -10.14467 -19.06541 44.26237 1.000 25.56166 832 PRO B N 1
ATOM 3917 C CA . PRO B 1 225 ? -11.28278 -18.97389 43.32385 1.000 26.83102 832 PRO B CA 1
ATOM 3918 C C . PRO B 1 225 ? -10.82857 -19.16272 41.88126 1.000 23.40278 832 PRO B C 1
ATOM 3919 O O . PRO B 1 225 ? -10.81786 -18.23477 41.06869 1.000 22.87193 832 PRO B O 1
ATOM 3923 N N . VAL B 1 226 ? -10.47280 -20.40764 41.54769 1.000 23.67927 833 VAL B N 1
ATOM 3924 C CA . VAL B 1 226 ? -9.70997 -20.68560 40.32049 1.000 23.63990 833 VAL B CA 1
ATOM 3925 C C . VAL B 1 226 ? -10.38812 -20.11221 39.07279 1.000 25.39427 833 VAL B C 1
ATOM 3926 O O . VAL B 1 226 ? -9.72757 -19.51616 38.21293 1.000 23.47424 833 VAL B O 1
ATOM 3930 N N . LYS B 1 227 ? -11.70581 -20.29622 38.93682 1.000 23.57773 834 LYS B N 1
ATOM 3931 C CA . LYS B 1 227 ? -12.37071 -19.87643 37.69633 1.000 20.55377 834 LYS B CA 1
ATOM 3932 C C . LYS B 1 227 ? -12.43438 -18.35996 37.54167 1.000 23.31939 834 LYS B C 1
ATOM 3933 O O . LYS B 1 227 ? -12.82572 -17.87365 36.46668 1.000 22.08316 834 LYS B O 1
ATOM 3939 N N . TRP B 1 228 ? -12.05953 -17.60493 38.57100 1.000 22.70238 835 TRP B N 1
ATOM 3940 C CA . TRP B 1 228 ? -12.00299 -16.15595 38.49087 1.000 20.86558 835 TRP B CA 1
ATOM 3941 C C . TRP B 1 228 ? -10.58595 -15.63455 38.30030 1.000 23.45562 835 TRP B C 1
ATOM 3942 O O . TRP B 1 228 ? -10.40561 -14.43444 38.08685 1.000 23.17489 835 TRP B O 1
ATOM 3953 N N . MET B 1 229 ? -9.58048 -16.50456 38.35493 1.000 22.49727 836 MET B N 1
ATOM 3954 C CA . MET B 1 229 ? -8.19356 -16.06237 38.43621 1.000 23.43484 836 MET B CA 1
ATOM 3955 C C . MET B 1 229 ? -7.54000 -15.92460 37.06993 1.000 21.76864 836 MET B C 1
ATOM 3956 O O . MET B 1 229 ? -7.77202 -16.72895 36.16310 1.000 23.66685 836 MET B O 1
ATOM 3961 N N . ALA B 1 230 ? -6.68186 -14.91970 36.94590 1.000 22.04214 837 ALA B N 1
ATOM 3962 C CA . ALA B 1 230 ? -5.85415 -14.78519 35.76112 1.000 22.43404 837 ALA B CA 1
ATOM 3963 C C . ALA B 1 230 ? -4.86979 -15.95386 35.66070 1.000 23.45380 837 ALA B C 1
ATOM 3964 O O . ALA B 1 230 ? -4.42791 -16.48784 36.68021 1.000 24.22460 837 ALA B O 1
ATOM 3966 N N . PRO B 1 231 ? -4.49581 -16.36006 34.44232 1.000 21.89389 838 PRO B N 1
ATOM 3967 C CA . PRO B 1 231 ? -3.56864 -17.49395 34.31192 1.000 24.59964 838 PRO B CA 1
ATOM 3968 C C . PRO B 1 231 ? -2.25551 -17.27419 35.04150 1.000 26.80691 838 PRO B C 1
ATOM 3969 O O . PRO B 1 231 ? -1.71454 -18.22049 35.62789 1.000 27.77717 838 PRO B O 1
ATOM 3973 N N . GLU B 1 232 ? -1.72745 -16.04736 35.04868 1.000 24.25255 839 GLU B N 1
ATOM 3974 C CA . GLU B 1 232 ? -0.46131 -15.83653 35.74640 1.000 28.31866 839 GLU B CA 1
ATOM 3975 C C . GLU B 1 232 ? -0.62890 -15.96831 37.25381 1.000 26.75401 839 GLU B C 1
ATOM 3976 O O . GLU B 1 232 ? 0.33141 -16.31970 37.94879 1.000 26.85665 839 GLU B O 1
ATOM 3982 N N . SER B 1 233 ? -1.84025 -15.76064 37.77208 1.000 26.38767 840 SER B N 1
ATOM 3983 C CA . SER B 1 233 ? -2.04411 -15.99997 39.20165 1.000 24.28501 840 SER B CA 1
ATOM 3984 C C . SER B 1 233 ? -2.12204 -17.48930 39.51540 1.000 25.40456 840 SER B C 1
ATOM 3985 O O . SER B 1 233 ? -1.60336 -17.94368 40.54844 1.000 27.30362 840 SER B O 1
ATOM 3988 N N . ILE B 1 234 ? -2.76962 -18.25872 38.64190 1.000 24.35509 841 ILE B N 1
ATOM 3989 C CA . ILE B 1 234 ? -2.82360 -19.70671 38.81956 1.000 26.40605 841 ILE B CA 1
ATOM 3990 C C . ILE B 1 234 ? -1.42552 -20.30456 38.71510 1.000 27.82476 841 ILE B C 1
ATOM 3991 O O . ILE B 1 234 ? -0.97969 -21.06404 39.59088 1.000 29.94676 841 ILE B O 1
ATOM 3996 N N . PHE B 1 235 ? -0.71050 -19.96736 37.63423 1.000 26.46333 842 PHE B N 1
ATOM 3997 C CA . PHE B 1 235 ? 0.52249 -20.67558 37.30066 1.000 26.82726 842 PHE B CA 1
ATOM 3998 C C . PHE B 1 235 ? 1.72070 -20.17479 38.09640 1.000 31.61260 842 PHE B C 1
ATOM 3999 O O . PHE B 1 235 ? 2.63252 -20.95586 38.37561 1.000 32.95846 842 PHE B O 1
ATOM 4007 N N . ASN B 1 236 ? 1.73272 -18.89553 38.47637 1.000 29.20643 843 ASN B N 1
ATOM 4008 C CA . ASN B 1 236 ? 2.88445 -18.29802 39.13488 1.000 30.30731 843 ASN B CA 1
ATOM 4009 C C . ASN B 1 236 ? 2.55776 -17.57122 40.42945 1.000 29.28527 843 ASN B C 1
ATOM 4010 O O . ASN B 1 236 ? 3.46736 -16.98824 41.03583 1.000 33.20047 843 ASN B O 1
ATOM 4015 N N . SER B 1 237 ? 1.3002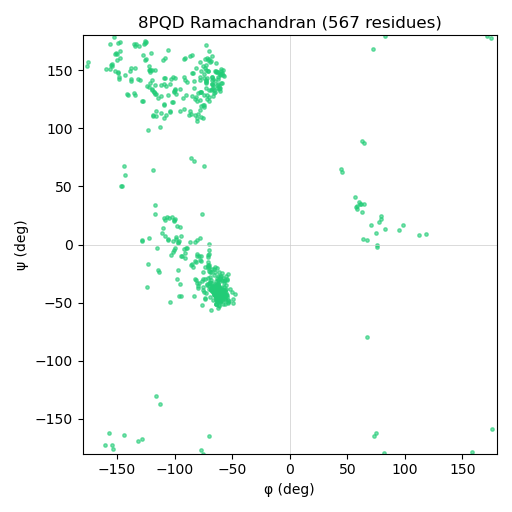6 -17.60921 40.87487 1.000 30.90631 844 SER B N 1
ATOM 4016 C CA . SER B 1 237 ? 0.85239 -16.98363 42.11807 1.000 29.00259 844 SER B CA 1
ATOM 4017 C C . SER B 1 237 ? 1.11912 -15.48166 42.13769 1.000 29.86769 844 SER B C 1
ATOM 4018 O O . SER B 1 237 ? 1.33224 -14.89788 43.20057 1.000 35.29259 844 SER B O 1
ATOM 4021 N N . VAL B 1 238 ? 1.09236 -14.83676 40.97245 1.000 30.32891 845 VAL B N 1
ATOM 4022 C CA A VAL B 1 238 ? 1.33951 -13.40404 40.83475 0.689 29.06664 845 VAL B CA 1
ATOM 4023 C CA B VAL B 1 238 ? 1.33405 -13.40345 40.88006 0.311 29.48773 845 VAL B CA 1
ATOM 4024 C C . VAL B 1 238 ? 0.00502 -12.68224 40.70489 1.000 26.53007 845 VAL B C 1
ATOM 4025 O O . VAL B 1 238 ? -0.82305 -13.04773 39.85335 1.000 28.39437 845 VAL B O 1
ATOM 4032 N N . TYR B 1 239 ? -0.20079 -11.65781 41.52657 1.000 27.69904 846 TYR B N 1
ATOM 4033 C CA . TYR B 1 239 ? -1.39939 -10.83307 41.49701 1.000 27.98326 846 TYR B CA 1
ATOM 4034 C C . TYR B 1 239 ? -0.99661 -9.38981 41.24172 1.000 24.92530 846 TYR B C 1
ATOM 4035 O O . TYR B 1 239 ? -0.00646 -8.90452 41.79880 1.000 31.12571 846 TYR B O 1
ATOM 4044 N N . THR B 1 240 ? -1.77829 -8.70519 40.40577 1.000 25.57220 847 THR B N 1
ATOM 4045 C CA . THR B 1 240 ? -1.44148 -7.36974 39.93306 1.000 26.12828 847 THR B CA 1
ATOM 4046 C C . THR B 1 240 ? -2.73002 -6.59318 39.68629 1.000 24.13918 847 THR B C 1
ATOM 4047 O O . THR B 1 240 ? -3.82993 -7.15208 39.72409 1.000 25.87313 847 THR B O 1
ATOM 4051 N N . PHE B 1 241 ? -2.57747 -5.29868 39.37596 1.000 26.91404 848 PHE B N 1
ATOM 4052 C CA . PHE B 1 241 ? -3.70854 -4.55217 38.81538 1.000 25.28631 848 PHE B CA 1
ATOM 4053 C C . PHE B 1 241 ? -4.37007 -5.32170 37.68154 1.000 23.63808 848 PHE B C 1
ATOM 4054 O O . PHE B 1 241 ? -5.60522 -5.37092 37.58632 1.000 23.83548 848 PHE B O 1
ATOM 4062 N N . GLU B 1 242 ? -3.54894 -5.92712 36.80378 1.000 24.18199 849 GLU B N 1
ATOM 4063 C CA . GLU B 1 242 ? -4.04790 -6.60673 35.61416 1.000 22.24897 849 GLU B CA 1
ATOM 4064 C C . GLU B 1 242 ? -4.77269 -7.90898 35.93843 1.000 24.04375 849 GLU B C 1
ATOM 4065 O O . GLU B 1 242 ? -5.66613 -8.30804 35.19049 1.000 23.41045 849 GLU B O 1
ATOM 4071 N N . SER B 1 243 ? -4.42349 -8.59305 37.03844 1.000 23.95774 850 SER B N 1
ATOM 4072 C CA . SER B 1 243 ? -5.19463 -9.78462 37.36788 1.000 24.33161 850 SER B CA 1
ATOM 4073 C C . SER B 1 243 ? -6.54841 -9.43321 37.96506 1.000 22.18372 850 SER B C 1
ATOM 4074 O O . SER B 1 243 ? -7.51444 -10.17721 37.75877 1.000 22.33682 850 SER B O 1
ATOM 4077 N N . ASP B 1 244 ? -6.65131 -8.31287 38.68407 1.000 21.71440 851 ASP B N 1
ATOM 4078 C CA . ASP B 1 244 ? -7.97542 -7.83050 39.08957 1.000 21.98617 851 ASP B CA 1
ATOM 4079 C C . ASP B 1 244 ? -8.84605 -7.53218 37.86718 1.000 23.10902 851 ASP B C 1
ATOM 4080 O O . ASP B 1 244 ? -10.05729 -7.79150 37.87740 1.000 22.19081 851 ASP B O 1
ATOM 4085 N N . VAL B 1 245 ? -8.25198 -6.97523 36.80810 1.000 20.97073 852 VAL B N 1
ATOM 4086 C CA . VAL B 1 245 ? -9.03021 -6.71354 35.59756 1.000 20.85093 852 VAL B CA 1
ATOM 4087 C C . VAL B 1 245 ? -9.52480 -8.01797 34.96982 1.000 21.72217 852 VAL B C 1
ATOM 4088 O O . VAL B 1 245 ? -10.66831 -8.09519 34.49693 1.000 21.93138 852 VAL B O 1
ATOM 4092 N N . TRP B 1 246 ? -8.69034 -9.06863 34.96107 1.000 21.61359 853 TRP B N 1
ATOM 4093 C CA . TRP B 1 246 ? -9.15951 -10.37161 34.48804 1.000 22.10399 853 TRP B CA 1
ATOM 4094 C C . TRP B 1 246 ? -10.41905 -10.79327 35.23580 1.000 20.84095 853 TRP B C 1
ATOM 4095 O O . TRP B 1 246 ? -11.42398 -11.19372 34.62207 1.000 21.48805 853 TRP B O 1
ATOM 4106 N N . SER B 1 247 ? -10.37758 -10.70925 36.57183 1.000 20.37579 854 SER B N 1
ATOM 4107 C CA . SER B 1 247 ? -11.51552 -11.13036 37.38139 1.000 19.00614 854 SER B CA 1
ATOM 4108 C C . SER B 1 247 ? -12.73707 -10.26753 37.11459 1.000 19.82805 854 SER B C 1
ATOM 4109 O O . SER B 1 247 ? -13.86175 -10.77013 37.14508 1.000 20.88078 854 SER B O 1
ATOM 4112 N N . TYR B 1 248 ? -12.53793 -8.97798 36.84620 1.000 21.54737 855 TYR B N 1
ATOM 4113 C CA . TYR B 1 248 ? -13.66772 -8.13378 36.46965 1.000 21.70648 855 TYR B CA 1
ATOM 4114 C C . TYR B 1 248 ? -14.33742 -8.64635 35.19884 1.000 20.53324 855 TYR B C 1
ATOM 4115 O O . TYR B 1 248 ? -15.56923 -8.62955 35.09957 1.000 22.32931 855 TYR B O 1
ATOM 4124 N N . GLY B 1 249 ? -13.54909 -9.12094 34.22500 1.000 19.69793 856 GLY B N 1
ATOM 4125 C CA . GLY B 1 249 ? -14.14669 -9.71974 33.03790 1.000 19.99719 856 GLY B CA 1
ATOM 4126 C C . GLY B 1 249 ? -15.00655 -10.92738 33.35993 1.000 20.90900 856 GLY B C 1
ATOM 4127 O O . GLY B 1 249 ? -16.08534 -11.11741 32.77660 1.000 20.90028 856 GLY B O 1
ATOM 4128 N N . ILE B 1 250 ? -14.54366 -11.76436 34.29572 1.000 20.08680 857 ILE B N 1
ATOM 4129 C CA . ILE B 1 250 ? -15.34977 -12.90732 34.71471 1.000 20.50608 857 ILE B CA 1
ATOM 4130 C C . ILE B 1 250 ? -16.61967 -12.43225 35.39657 1.000 19.95092 857 ILE B C 1
ATOM 4131 O O . ILE B 1 250 ? -17.71613 -12.96460 35.15561 1.000 20.23640 857 ILE B O 1
ATOM 4136 N N . PHE B 1 251 ? -16.49888 -11.42964 36.27613 1.000 20.42519 858 PHE B N 1
ATOM 4137 C CA . PHE B 1 251 ? -17.68787 -10.82442 36.87256 1.000 21.06477 858 PHE B CA 1
ATOM 4138 C C . PHE B 1 251 ? -18.67449 -10.34320 35.80355 1.000 21.68905 858 PHE B C 1
ATOM 4139 O O . PHE B 1 251 ? -19.89294 -10.51450 35.95634 1.000 21.35136 858 PHE B O 1
ATOM 4147 N N . LEU B 1 252 ? -18.17699 -9.69820 34.74092 1.000 19.88910 859 LEU B N 1
ATOM 4148 C CA . LEU B 1 252 ? -19.09169 -9.23970 33.69479 1.000 19.90495 859 LEU B CA 1
ATOM 4149 C C . LEU B 1 252 ? -19.83856 -10.40661 33.06207 1.000 21.70532 859 LEU B C 1
ATOM 4150 O O . LEU B 1 252 ? -21.02203 -10.28821 32.71921 1.000 21.17797 859 LEU B O 1
ATOM 4155 N N . TRP B 1 253 ? -19.16264 -11.54290 32.89269 1.000 21.97963 860 TRP B N 1
ATOM 4156 C CA . TRP B 1 253 ? -19.84711 -12.71415 32.36228 1.000 22.69066 860 TRP B CA 1
ATOM 4157 C C . TRP B 1 253 ? -20.93856 -13.18537 33.32437 1.000 22.66190 860 TRP B C 1
ATOM 4158 O O . TRP B 1 253 ? -22.07048 -13.46738 32.91379 1.000 23.36043 860 TRP B O 1
ATOM 4169 N N . GLU B 1 254 ? -20.62010 -13.25450 34.62761 1.000 21.16024 861 GLU B N 1
ATOM 4170 C CA . GLU B 1 254 ? -21.64233 -13.60742 35.61194 1.000 20.21427 861 GLU B CA 1
ATOM 4171 C C . GLU B 1 254 ? -22.82433 -12.65823 35.54821 1.000 21.75530 861 GLU B C 1
ATOM 4172 O O . GLU B 1 254 ? -23.98222 -13.07653 35.65757 1.000 23.51070 861 GLU B O 1
ATOM 4178 N N . LEU B 1 255 ? -22.53324 -11.36435 35.44919 1.000 23.18560 862 LEU B N 1
ATOM 4179 C CA . LEU B 1 255 ? -23.56159 -10.33962 35.46158 1.000 22.91122 862 LEU B CA 1
ATOM 4180 C C . LEU B 1 255 ? -24.50798 -10.49273 34.27918 1.000 23.55650 862 LEU B C 1
ATOM 4181 O O . LEU B 1 255 ? -25.72429 -10.59121 34.44683 1.000 24.74135 862 LEU B O 1
ATOM 4186 N N . PHE B 1 256 ? -23.95719 -10.52573 33.06881 1.000 22.68356 863 PHE B N 1
ATOM 4187 C CA . PHE B 1 256 ? -24.84195 -10.55389 31.91373 1.000 22.49003 863 PHE B CA 1
ATOM 4188 C C . PHE B 1 256 ? -25.43108 -11.93465 31.65296 1.000 22.87152 863 PHE B C 1
ATOM 4189 O O . PHE B 1 256 ? -26.38258 -12.03729 30.87551 1.000 27.17332 863 PHE B O 1
ATOM 4197 N N . SER B 1 257 ? -24.90485 -12.98619 32.29277 1.000 23.70626 864 SER B N 1
ATOM 4198 C CA A SER B 1 257 ? -25.55138 -14.28974 32.27858 0.561 22.77749 864 SER B CA 1
ATOM 4199 C CA B SER B 1 257 ? -25.54512 -14.29613 32.29212 0.439 22.75672 864 SER B CA 1
ATOM 4200 C C . SER B 1 257 ? -26.58885 -14.43430 33.38467 1.000 28.93883 864 SER B C 1
ATOM 4201 O O . SER B 1 257 ? -27.14574 -15.52734 33.55836 1.000 30.17408 864 SER B O 1
ATOM 4206 N N . LEU B 1 258 ? -26.86061 -13.35890 34.12104 1.000 27.21237 865 LEU B N 1
ATOM 4207 C CA . LEU B 1 258 ? -27.86726 -13.35290 35.18000 1.000 27.14733 865 LEU B CA 1
ATOM 4208 C C . LEU B 1 258 ? -27.52804 -14.36605 36.26727 1.000 25.63796 865 LEU B C 1
ATOM 4209 O O . LEU B 1 258 ? -28.41747 -14.99554 36.85332 1.000 30.05235 865 LEU B O 1
ATOM 4214 N N . GLY B 1 259 ? -26.23951 -14.51191 36.54678 1.000 25.79909 866 GLY B N 1
ATOM 4215 C CA . GLY B 1 259 ? -25.79600 -15.28757 37.68184 1.000 28.36882 866 GLY B CA 1
ATOM 4216 C C . GLY B 1 259 ? -25.35879 -16.70545 37.40277 1.000 30.84371 866 GLY B C 1
ATOM 4217 O O . GLY B 1 259 ? -25.26633 -17.49370 38.34764 1.000 33.60673 866 GLY B O 1
ATOM 4218 N N . SER B 1 260 ? -25.08544 -17.06234 36.15090 1.000 28.87043 867 SER B N 1
ATOM 4219 C CA A SER B 1 260 ? -24.57324 -18.39273 35.86742 0.290 29.08896 867 SER B CA 1
ATOM 4220 C CA B SER B 1 260 ? -24.57136 -18.39286 35.86867 0.710 28.97313 867 SER B CA 1
ATOM 4221 C C . SER B 1 260 ? -23.15893 -18.54278 36.41927 1.000 24.92796 867 SER B C 1
ATOM 4222 O O . SER B 1 260 ? -22.39416 -17.57978 36.49224 1.000 27.11270 867 SER B O 1
ATOM 4227 N N . SER B 1 261 ? -22.81401 -19.77189 36.80201 1.000 27.91859 868 SER B N 1
ATOM 4228 C CA . SER B 1 261 ? -21.44647 -20.04408 37.21561 1.000 28.31559 868 SER B CA 1
ATOM 4229 C C . SER B 1 261 ? -20.54307 -20.04421 35.98767 1.000 27.43924 868 SER B C 1
ATOM 4230 O O . SER B 1 261 ? -20.95284 -20.51520 34.91770 1.000 28.57980 868 SER B O 1
ATOM 4233 N N . PRO B 1 262 ? -19.33330 -19.51308 36.09792 1.000 24.84537 869 PRO B N 1
ATOM 4234 C CA . PRO B 1 262 ? -18.44377 -19.44277 34.93340 1.000 24.21081 869 PRO B CA 1
ATOM 4235 C C . PRO B 1 262 ? -17.96986 -20.81431 34.47426 1.000 25.48706 869 PRO B C 1
ATOM 4236 O O . PRO B 1 262 ? -17.96656 -21.79940 35.22136 1.000 27.59997 869 PRO B O 1
ATOM 4240 N N . TYR B 1 263 ? -17.57129 -20.85833 33.20101 1.000 23.63389 870 TYR B N 1
ATOM 4241 C CA . TYR B 1 263 ? -17.16623 -22.07198 32.49636 1.000 24.64032 870 TYR B CA 1
ATOM 4242 C C . TYR B 1 263 ? -18.14068 -23.21067 32.79800 1.000 26.78442 870 TYR B C 1
ATOM 4243 O O . TYR B 1 263 ? -17.76165 -24.21407 33.41188 1.000 28.73285 870 TYR B O 1
ATOM 4252 N N . PRO B 1 264 ? -19.40223 -23.08763 32.37420 1.000 27.29794 871 PRO B N 1
ATOM 4253 C CA . PRO B 1 264 ? -20.39434 -24.11931 32.68752 1.000 36.34971 871 PRO B CA 1
ATOM 4254 C C . PRO B 1 264 ? -19.96588 -25.47019 32.13703 1.000 33.85191 871 PRO B C 1
ATOM 4255 O O . PRO B 1 264 ? -19.39571 -25.56744 31.04719 1.000 39.57536 871 PRO B O 1
ATOM 4259 N N . GLY B 1 265 ? -20.18594 -26.50694 32.94052 1.000 46.24542 872 GLY B N 1
ATOM 4260 C CA . GLY B 1 265 ? -19.82696 -27.85117 32.53970 1.000 57.74415 872 GLY B CA 1
ATOM 4261 C C . GLY B 1 265 ? -18.34437 -28.13645 32.47597 1.000 61.93810 872 GLY B C 1
ATOM 4262 O O . GLY B 1 265 ? -17.94364 -29.12032 31.84840 1.000 72.42958 872 GLY B O 1
ATOM 4263 N N . MET B 1 266 ? -17.51297 -27.30729 33.09695 1.000 41.41809 873 MET B N 1
ATOM 4264 C CA . MET B 1 266 ? -16.06727 -27.53913 33.12479 1.000 40.95793 873 MET B CA 1
ATOM 4265 C C . MET B 1 266 ? -15.59451 -27.70928 34.55491 1.000 41.97298 873 MET B C 1
ATOM 4266 O O . MET B 1 266 ? -15.60952 -26.73258 35.32690 1.000 43.34003 873 MET B O 1
ATOM 4271 N N . PRO B 1 267 ? -15.16387 -28.89334 34.96359 1.000 34.42604 874 PRO B N 1
ATOM 4272 C CA . PRO B 1 267 ? -14.51246 -29.01590 36.26862 1.000 33.35811 874 PRO B CA 1
ATOM 4273 C C . PRO B 1 267 ? -13.15797 -28.32431 36.25006 1.000 39.96987 874 PRO B C 1
ATOM 4274 O O . PRO B 1 267 ? -12.54210 -28.12488 35.20191 1.000 33.68431 874 PRO B O 1
ATOM 4278 N N . VAL B 1 268 ? -12.69149 -27.94557 37.43450 1.000 35.71996 875 VAL B N 1
ATOM 4279 C CA . VAL B 1 268 ? -11.32478 -27.45021 37.56685 1.000 29.92840 875 VAL B CA 1
ATOM 4280 C C . VAL B 1 268 ? -10.40289 -28.66506 37.61025 1.000 30.57636 875 VAL B C 1
ATOM 4281 O O . VAL B 1 268 ? -10.35518 -29.39118 38.60785 1.000 38.90120 875 VAL B O 1
ATOM 4285 N N . ASP B 1 269 ? -9.68525 -28.90602 36.51462 1.000 30.60183 876 ASP B N 1
ATOM 4286 C CA . ASP B 1 269 ? -8.81101 -30.06602 36.39321 1.000 33.31064 876 ASP B CA 1
ATOM 4287 C C . ASP B 1 269 ? -7.71538 -29.72474 35.38750 1.000 31.03490 876 ASP B C 1
ATOM 4288 O O . ASP B 1 269 ? -7.61426 -28.58065 34.93053 1.000 28.71582 876 ASP B O 1
ATOM 4293 N N . SER B 1 270 ? -6.89873 -30.72809 35.03624 1.000 32.02443 877 SER B N 1
ATOM 4294 C CA A SER B 1 270 ? -5.79081 -30.50607 34.10830 0.380 32.18095 877 SER B CA 1
ATOM 4295 C CA B SER B 1 270 ? -5.78911 -30.47583 34.12388 0.620 32.10874 877 SER B CA 1
ATOM 4296 C C . SER B 1 270 ? -6.28626 -29.95016 32.78159 1.000 31.32954 877 SER B C 1
ATOM 4297 O O . SER B 1 270 ? -5.64094 -29.08427 32.17928 1.000 32.67130 877 SER B O 1
ATOM 4302 N N . LYS B 1 271 ? -7.43647 -30.44261 32.30978 1.000 32.45465 878 LYS B N 1
ATOM 4303 C CA . LYS B 1 271 ? -7.97034 -29.97151 31.03540 1.000 31.76143 878 LYS B CA 1
ATOM 4304 C C . LYS B 1 271 ? -8.34892 -28.49807 31.10781 1.000 30.34125 878 LYS B C 1
ATOM 4305 O O . LYS B 1 271 ? -8.11187 -27.74315 30.15737 1.000 32.39556 878 LYS B O 1
ATOM 4307 N N . PHE B 1 272 ? -8.93548 -28.06472 32.22560 1.000 28.27670 879 PHE B N 1
ATOM 4308 C CA . PHE B 1 272 ? -9.25839 -26.65040 32.38508 1.000 28.90805 879 PHE B CA 1
ATOM 4309 C C . PHE B 1 272 ? -8.01358 -25.78134 32.26204 1.000 27.01035 879 PHE B C 1
ATOM 4310 O O . PHE B 1 272 ? -7.99316 -24.80584 31.50355 1.000 26.67559 879 PHE B O 1
ATOM 4318 N N . TYR B 1 273 ? -6.96111 -26.11065 33.01264 1.000 25.91975 880 TYR B N 1
ATOM 4319 C CA . TYR B 1 273 ? -5.77538 -25.26156 32.98732 1.000 27.70370 880 TYR B CA 1
ATOM 4320 C C . TYR B 1 273 ? -5.15883 -25.22251 31.60217 1.000 27.21527 880 TYR B C 1
ATOM 4321 O O . TYR B 1 273 ? -4.73042 -24.16043 31.13774 1.000 28.53209 880 TYR B O 1
ATOM 4330 N N . LYS B 1 274 ? -5.10047 -26.37325 30.93339 1.000 29.26809 881 LYS B N 1
ATOM 4331 C CA . LYS B 1 274 ? -4.51072 -26.42080 29.60015 1.000 26.77325 881 LYS B CA 1
ATOM 4332 C C . LYS B 1 274 ? -5.32020 -25.57906 28.61973 1.000 30.60847 881 LYS B C 1
ATOM 4333 O O . LYS B 1 274 ? -4.74793 -24.81943 27.83004 1.000 30.96880 881 LYS B O 1
ATOM 4339 N N . MET B 1 275 ? -6.65064 -25.67637 28.68561 1.000 29.83497 882 MET B N 1
ATOM 4340 C CA . MET B 1 275 ? -7.50270 -24.89461 27.79490 1.000 27.73278 882 MET B CA 1
ATOM 4341 C C . MET B 1 275 ? -7.31329 -23.39937 28.02071 1.000 28.78453 882 MET B C 1
ATOM 4342 O O . MET B 1 275 ? -7.14604 -22.63696 27.06540 1.000 28.27897 882 MET B O 1
ATOM 4347 N N . ILE B 1 276 ? -7.30472 -22.95794 29.28363 1.000 26.31412 883 ILE B N 1
ATOM 4348 C CA . ILE B 1 276 ? -7.08477 -21.53836 29.55490 1.000 25.50743 883 ILE B CA 1
ATOM 4349 C C . ILE B 1 276 ? -5.72984 -21.10129 29.01711 1.000 28.16162 883 ILE B C 1
ATOM 4350 O O . ILE B 1 276 ? -5.60639 -20.05948 28.36087 1.000 26.69896 883 ILE B O 1
ATOM 4355 N N . LYS B 1 277 ? -4.68556 -21.89194 29.28712 1.000 25.74128 884 LYS B N 1
ATOM 4356 C CA . LYS B 1 277 ? -3.35221 -21.52578 28.81930 1.000 26.79582 884 LYS B CA 1
ATOM 4357 C C . LYS B 1 277 ? -3.29721 -21.42009 27.30087 1.000 31.06663 884 LYS B C 1
ATOM 4358 O O . LYS B 1 277 ? -2.60323 -20.55169 26.76132 1.000 32.30490 884 LYS B O 1
ATOM 4364 N N . GLU B 1 278 ? -4.00889 -22.30312 26.59695 1.000 28.87113 885 GLU B N 1
ATOM 4365 C CA . GLU B 1 278 ? -3.99073 -22.32314 25.13837 1.000 28.13025 885 GLU B CA 1
ATOM 4366 C C . GLU B 1 278 ? -4.83288 -21.21439 24.51654 1.000 29.42985 885 GLU B C 1
ATOM 4367 O O . GLU B 1 278 ? -4.68317 -20.96068 23.31353 1.000 30.79174 885 GLU B O 1
ATOM 4373 N N . GLY B 1 279 ? -5.69270 -20.56364 25.29551 1.000 31.16434 886 GLY B N 1
ATOM 4374 C CA . GLY B 1 279 ? -6.41104 -19.38708 24.84299 1.000 29.67394 886 GLY B CA 1
ATOM 4375 C C . GLY B 1 279 ? -7.91908 -19.53949 24.82518 1.000 31.27683 886 GLY B C 1
ATOM 4376 O O . GLY B 1 279 ? -8.62012 -18.66177 24.30897 1.000 30.35996 886 GLY B O 1
ATOM 4377 N N . PHE B 1 280 ? -8.44372 -20.62870 25.38113 1.000 29.21097 887 PHE B N 1
ATOM 4378 C CA . PHE B 1 280 ? -9.89482 -20.75305 25.45616 1.000 26.85694 887 PHE B CA 1
ATOM 4379 C C . PHE B 1 280 ? -10.49034 -19.66038 26.33176 1.000 24.64802 887 PHE B C 1
ATOM 4380 O O . PHE B 1 280 ? -9.99270 -19.37031 27.42015 1.000 25.60395 887 PHE B O 1
ATOM 4388 N N . ARG B 1 281 ? -11.60063 -19.08974 25.86636 1.000 26.95998 888 ARG B N 1
ATOM 4389 C CA . ARG B 1 281 ? -12.34390 -18.08389 26.60771 1.000 24.35134 888 ARG B CA 1
ATOM 4390 C C . ARG B 1 281 ? -13.83072 -18.35563 26.44389 1.000 26.47991 888 ARG B C 1
ATOM 4391 O O . ARG B 1 281 ? -14.26579 -18.85868 25.40917 1.000 28.50825 888 ARG B O 1
ATOM 4399 N N . MET B 1 282 ? -14.60159 -17.99913 27.46653 1.000 24.76516 889 MET B N 1
ATOM 4400 C CA . MET B 1 282 ? -16.05382 -18.12844 27.39840 1.000 23.64944 889 MET B CA 1
ATOM 4401 C C . MET B 1 282 ? -16.63745 -17.28930 26.27175 1.000 27.29582 889 MET B C 1
ATOM 4402 O O . MET B 1 282 ? -16.15633 -16.19991 25.95462 1.000 25.11791 889 MET B O 1
ATOM 4407 N N . SER B 1 283 ? -17.70877 -17.81097 25.68747 1.000 25.38041 890 SER B N 1
ATOM 4408 C CA A SER B 1 283 ? -18.49578 -17.08823 24.70712 0.410 26.23061 890 SER B CA 1
ATOM 4409 C CA B SER B 1 283 ? -18.47435 -17.06814 24.70495 0.590 26.13934 890 SER B CA 1
ATOM 4410 C C . SER B 1 283 ? -19.36144 -16.03004 25.38975 1.000 23.50588 890 SER B C 1
ATOM 4411 O O . SER B 1 283 ? -19.52773 -16.01220 26.60797 1.000 25.39849 890 SER B O 1
ATOM 4416 N N . SER B 1 284 ? -19.95719 -15.16748 24.58143 1.000 25.38428 891 SER B N 1
ATOM 4417 C CA . SER B 1 284 ? -20.76346 -14.08878 25.12743 1.000 24.82154 891 SER B CA 1
ATOM 4418 C C . SER B 1 284 ? -22.01508 -14.64400 25.79938 1.000 25.88386 891 SER B C 1
ATOM 4419 O O . SER B 1 284 ? -22.66723 -15.53879 25.25607 1.000 30.29895 891 SER B O 1
ATOM 4422 N N . PRO B 1 285 ? -22.39466 -14.11398 26.95727 1.000 25.32707 892 PRO B N 1
ATOM 4423 C CA . PRO B 1 285 ? -23.76081 -14.33573 27.44053 1.000 24.43030 892 PRO B CA 1
ATOM 4424 C C . PRO B 1 285 ? -24.76896 -13.78481 26.44651 1.000 25.58306 892 PRO B C 1
ATOM 4425 O O . PRO B 1 285 ? -24.49515 -12.82653 25.71841 1.000 29.34959 892 PRO B O 1
ATOM 4429 N N . GLU B 1 286 ? -25.95281 -14.40861 26.42197 1.000 26.85821 893 GLU B N 1
ATOM 4430 C CA A GLU B 1 286 ? -26.97640 -14.03035 25.45748 0.437 28.44713 893 GLU B CA 1
ATOM 4431 C CA B GLU B 1 286 ? -26.96632 -14.02901 25.44371 0.563 28.41014 893 GLU B CA 1
ATOM 4432 C C . GLU B 1 286 ? -27.31438 -12.54886 25.54034 1.000 27.79278 893 GLU B C 1
ATOM 4433 O O . GLU B 1 286 ? -27.49803 -11.88413 24.51309 1.000 31.39208 893 GLU B O 1
ATOM 4444 N N . TYR B 1 287 ? -27.40037 -12.01027 26.75632 1.000 29.86268 894 TYR B N 1
ATOM 4445 C CA . TYR B 1 287 ? -27.89656 -10.65419 26.93571 1.000 28.56811 894 TYR B CA 1
ATOM 4446 C C . TYR B 1 287 ? -26.79157 -9.62394 27.10183 1.000 25.44808 894 TYR B C 1
ATOM 4447 O O . TYR B 1 287 ? -27.08516 -8.45720 27.36700 1.000 28.69117 894 TYR B O 1
ATOM 4456 N N . ALA B 1 288 ? -25.53814 -10.00960 26.94777 1.000 25.99145 895 ALA B N 1
ATOM 4457 C CA . ALA B 1 288 ? -24.46298 -9.02659 26.98168 1.000 24.23170 895 ALA B CA 1
ATOM 4458 C C . ALA B 1 288 ? -24.50153 -8.19961 25.70370 1.000 24.75484 895 ALA B C 1
ATOM 4459 O O . ALA B 1 288 ? -24.54405 -8.77071 24.61062 1.000 26.97644 895 ALA B O 1
ATOM 4461 N N . PRO B 1 289 ? -24.50812 -6.87106 25.79276 1.000 26.98355 896 PRO B N 1
ATOM 4462 C CA . PRO B 1 289 ? -24.24489 -6.06478 24.59387 1.000 28.08234 896 PRO B CA 1
ATOM 4463 C C . PRO B 1 289 ? -22.88598 -6.44043 24.02361 1.000 23.96990 896 PRO B C 1
ATOM 4464 O O . PRO B 1 289 ? -21.95689 -6.75643 24.77246 1.000 25.13520 896 PRO B O 1
ATOM 4468 N N . ALA B 1 290 ? -22.77132 -6.38942 22.68850 1.000 27.54944 897 ALA B N 1
ATOM 4469 C CA . ALA B 1 290 ? -21.51076 -6.75674 22.05268 1.000 27.34045 897 ALA B CA 1
ATOM 4470 C C . ALA B 1 290 ? -20.35075 -5.93477 22.60186 1.000 28.79021 897 ALA B C 1
ATOM 4471 O O . ALA B 1 290 ? -19.25170 -6.45872 22.79583 1.000 26.95729 897 ALA B O 1
ATOM 4473 N N . GLU B 1 291 ? -20.57759 -4.64677 22.86590 1.000 29.27777 898 GLU B N 1
ATOM 4474 C CA . GLU B 1 291 ? -19.51189 -3.81035 23.41340 1.000 28.19685 898 GLU B CA 1
ATOM 4475 C C . GLU B 1 291 ? -19.10254 -4.23235 24.82122 1.000 28.93016 898 GLU B C 1
ATOM 4476 O O . GLU B 1 291 ? -17.95661 -3.99626 25.22201 1.000 28.35282 898 GLU B O 1
ATOM 4482 N N . MET B 1 292 ? -20.00277 -4.85600 25.58278 1.000 25.61206 899 MET B N 1
ATOM 4483 C CA . MET B 1 292 ? -19.60552 -5.35951 26.89178 1.000 24.05521 899 MET B CA 1
ATOM 4484 C C . MET B 1 292 ? -18.86469 -6.68822 26.76296 1.000 25.54775 899 MET B C 1
ATOM 4485 O O . MET B 1 292 ? -17.90901 -6.93928 27.50794 1.000 24.47292 899 MET B O 1
ATOM 4490 N N . TYR B 1 293 ? -19.26079 -7.54381 25.81560 1.000 24.69547 900 TYR B N 1
ATOM 4491 C CA . TYR B 1 293 ? -18.44031 -8.71809 25.54774 1.000 25.02037 900 TYR B CA 1
ATOM 4492 C C . TYR B 1 293 ? -17.06354 -8.31365 25.03615 1.000 25.26721 900 TYR B C 1
ATOM 4493 O O . TYR B 1 293 ? -16.07089 -8.97651 25.35055 1.000 24.52750 900 TYR B O 1
ATOM 4502 N N . ASP B 1 294 ? -16.97251 -7.22064 24.27644 1.000 27.21333 901 ASP B N 1
ATOM 4503 C CA . ASP B 1 294 ? -15.65417 -6.75652 23.84393 1.000 25.53311 901 ASP B CA 1
ATOM 4504 C C . ASP B 1 294 ? -14.77126 -6.43065 25.04724 1.000 25.83266 901 ASP B C 1
ATOM 4505 O O . ASP B 1 294 ? -13.58349 -6.77083 25.06070 1.000 27.29461 901 ASP B O 1
ATOM 4510 N N . ILE B 1 295 ? -15.33271 -5.77683 26.06868 1.000 24.50353 902 ILE B N 1
ATOM 4511 C CA . ILE B 1 295 ? -14.57127 -5.51593 27.29092 1.000 25.26856 902 ILE B CA 1
ATOM 4512 C C . ILE B 1 295 ? -14.11842 -6.82695 27.91797 1.000 26.46629 902 ILE B C 1
ATOM 4513 O O . ILE B 1 295 ? -12.95399 -6.97257 28.30586 1.000 24.81269 902 ILE B O 1
ATOM 4518 N N . MET B 1 296 ? -15.02769 -7.80459 28.02390 1.000 24.83328 903 MET B N 1
ATOM 4519 C CA . MET B 1 296 ? -14.66635 -9.11167 28.58030 1.000 23.66833 903 MET B CA 1
ATOM 4520 C C . MET B 1 296 ? -13.45578 -9.70513 27.86947 1.000 23.87036 903 MET B C 1
ATOM 4521 O O . MET B 1 296 ? -12.49637 -10.15625 28.51280 1.000 23.82786 903 MET B O 1
ATOM 4526 N N . LYS B 1 297 ? -13.47891 -9.70961 26.53748 1.000 25.41659 904 LYS B N 1
ATOM 4527 C CA . LYS B 1 297 ? -12.39287 -10.33469 25.79537 1.000 25.55958 904 LYS B CA 1
ATOM 4528 C C . LYS B 1 297 ? -11.06903 -9.63193 26.05423 1.000 29.30178 904 LYS B C 1
ATOM 4529 O O . LYS B 1 297 ? -10.02777 -10.29145 26.16731 1.000 29.72377 904 LYS B O 1
ATOM 4535 N N . THR B 1 298 ? -11.08081 -8.30059 26.16604 1.000 25.53031 905 THR B N 1
ATOM 4536 C CA . THR B 1 298 ? -9.82264 -7.61073 26.45767 1.000 25.98143 905 THR B CA 1
ATOM 4537 C C . THR B 1 298 ? -9.37424 -7.84929 27.89824 1.000 24.77530 905 THR B C 1
ATOM 4538 O O . THR B 1 298 ? -8.16817 -7.95150 28.15651 1.000 26.44974 905 THR B O 1
ATOM 4542 N N . CYS B 1 299 ? -10.31566 -7.95219 28.84185 1.000 22.06998 906 CYS B N 1
ATOM 4543 C CA . CYS B 1 299 ? -9.94388 -8.30149 30.21489 1.000 20.17355 906 CYS B CA 1
ATOM 4544 C C . CYS B 1 299 ? -9.25256 -9.65411 30.28305 1.000 23.81826 906 CYS B C 1
ATOM 4545 O O . CYS B 1 299 ? -8.44902 -9.89529 31.19329 1.000 24.39515 906 CYS B O 1
ATOM 4548 N N . TRP B 1 300 ? -9.54962 -10.54773 29.33737 1.000 23.37943 907 TRP B N 1
ATOM 4549 C CA . TRP B 1 300 ? -9.00577 -11.89705 29.34104 1.000 23.54130 907 TRP B CA 1
ATOM 4550 C C . TRP B 1 300 ? -7.83050 -12.07330 28.38115 1.000 22.33802 907 TRP B C 1
ATOM 4551 O O . TRP B 1 300 ? -7.52772 -13.20296 27.97995 1.000 25.21211 907 TRP B O 1
ATOM 4562 N N . ASP B 1 301 ? -7.16181 -10.99329 27.98477 1.000 24.39079 908 ASP B N 1
ATOM 4563 C CA . ASP B 1 301 ? -5.97158 -11.15458 27.16014 1.000 25.32390 908 ASP B CA 1
ATOM 4564 C C . ASP B 1 301 ? -4.92230 -11.95327 27.92364 1.000 27.34600 908 ASP B C 1
ATOM 4565 O O . ASP B 1 301 ? -4.69264 -11.71726 29.11446 1.000 26.93869 908 ASP B O 1
ATOM 4570 N N . ALA B 1 302 ? -4.31426 -12.93427 27.25457 1.000 30.61059 909 ALA B N 1
ATOM 4571 C CA . ALA B 1 302 ? -3.26083 -13.69677 27.92030 1.000 31.25114 909 ALA B CA 1
ATOM 4572 C C . ALA B 1 302 ? -2.10434 -12.79758 28.33448 1.000 31.65490 909 ALA B C 1
ATOM 4573 O O . ALA B 1 302 ? -1.43519 -13.07176 29.33995 1.000 34.29448 909 ALA B O 1
ATOM 4575 N N . ASP B 1 303 ? -1.87010 -11.71335 27.59349 1.000 29.56151 910 ASP B N 1
ATOM 4576 C CA . ASP B 1 303 ? -0.81234 -10.76348 27.91980 1.000 31.31392 910 ASP B CA 1
ATOM 4577 C C . ASP B 1 303 ? -1.37366 -9.72527 28.87997 1.000 31.64256 910 ASP B C 1
ATOM 4578 O O . ASP B 1 303 ? -2.22355 -8.91915 28.47130 1.000 31.09876 910 ASP B O 1
ATOM 4583 N N . PRO B 1 304 ? -0.94834 -9.70024 30.14666 1.000 29.16268 911 PRO B N 1
ATOM 4584 C CA . PRO B 1 304 ? -1.49516 -8.70101 31.07248 1.000 28.66104 911 PRO B CA 1
ATOM 4585 C C . PRO B 1 304 ? -1.35751 -7.26983 30.57756 1.000 28.58507 911 PRO B C 1
ATOM 4586 O O . PRO B 1 304 ? -2.21821 -6.43254 30.88692 1.000 30.32486 911 PRO B O 1
ATOM 4590 N N . ASP B 1 305 ? -0.32502 -6.96887 29.78379 1.000 31.15307 912 ASP B N 1
ATOM 4591 C CA . ASP B 1 305 ? -0.09665 -5.59927 29.34194 1.000 31.75070 912 ASP B CA 1
ATOM 4592 C C . ASP B 1 305 ? -1.12354 -5.12494 28.32083 1.000 33.11758 912 ASP B C 1
ATOM 4593 O O . ASP B 1 305 ? -1.20385 -3.91903 28.06505 1.000 36.49989 912 ASP B O 1
ATOM 4598 N N . LYS B 1 306 ? -1.88764 -6.03545 27.72290 1.000 29.06385 913 LYS B N 1
ATOM 4599 C CA . LYS B 1 306 ? -2.90007 -5.69229 26.73584 1.000 35.41852 913 LYS B CA 1
ATOM 4600 C C . LYS B 1 306 ? -4.28360 -5.52291 27.34032 1.000 33.40574 913 LYS B C 1
ATOM 4601 O O . LYS B 1 306 ? -5.19851 -5.06480 26.64699 1.000 32.42490 913 LYS B O 1
ATOM 4607 N N . ARG B 1 307 ? -4.46350 -5.89441 28.60050 1.000 27.80632 914 ARG B N 1
ATOM 4608 C CA . ARG B 1 307 ? -5.75168 -5.71624 29.24123 1.000 24.76536 914 ARG B CA 1
ATOM 4609 C C . ARG B 1 307 ? -5.99108 -4.22859 29.49988 1.000 26.38213 914 ARG B C 1
ATOM 4610 O O . ARG B 1 307 ? -5.04213 -3.46636 29.70373 1.000 27.44470 914 ARG B O 1
ATOM 4618 N N . PRO B 1 308 ? -7.24670 -3.78432 29.47854 1.000 26.22918 915 PRO B N 1
ATOM 4619 C CA . PRO B 1 308 ? -7.53546 -2.38539 29.81232 1.000 26.58367 915 PRO B CA 1
ATOM 4620 C C . PRO B 1 308 ? -7.29937 -2.13868 31.29403 1.000 25.39483 915 PRO B C 1
ATOM 4621 O O . PRO B 1 308 ? -7.28187 -3.06065 32.10565 1.000 26.99182 915 PRO B O 1
ATOM 4625 N N . THR B 1 309 ? -7.11310 -0.87117 31.63963 1.000 25.69598 916 THR B N 1
ATOM 4626 C CA . THR B 1 309 ? -7.13309 -0.47959 33.04244 1.000 25.83233 916 THR B CA 1
ATOM 4627 C C . THR B 1 309 ? -8.57446 -0.23088 33.47362 1.000 25.47139 916 THR B C 1
ATOM 4628 O O . THR B 1 309 ? -9.46425 -0.03716 32.64548 1.000 26.96642 916 THR B O 1
ATOM 4632 N N . PHE B 1 310 ? -8.81231 -0.21019 34.79023 1.000 26.04836 917 PHE B N 1
ATOM 4633 C CA . PHE B 1 310 ? -10.16530 0.13044 35.21834 1.000 25.65609 917 PHE B CA 1
ATOM 4634 C C . PHE B 1 310 ? -10.53269 1.55353 34.82438 1.000 25.23705 917 PHE B C 1
ATOM 4635 O O . PHE B 1 310 ? -11.69618 1.82251 34.51345 1.000 26.60881 917 PHE B O 1
ATOM 4643 N N . LYS B 1 311 ? -9.55673 2.46465 34.78439 1.000 28.05014 918 LYS B N 1
ATOM 4644 C CA . LYS B 1 311 ? -9.83528 3.81551 34.30671 1.000 27.99379 918 LYS B CA 1
ATOM 4645 C C . LYS B 1 311 ? -10.36917 3.78382 32.88291 1.000 32.09013 918 LYS B C 1
ATOM 4646 O O . LYS B 1 311 ? -11.34984 4.46566 32.56576 1.000 31.07225 918 LYS B O 1
ATOM 4652 N N . GLN B 1 312 ? -9.75813 2.96946 32.02159 1.000 27.60087 919 GLN B N 1
ATOM 4653 C CA . GLN B 1 312 ? -10.23805 2.86041 30.64536 1.000 31.39233 919 GLN B CA 1
ATOM 4654 C C . GLN B 1 312 ? -11.62045 2.22437 30.59014 1.000 28.16557 919 GLN B C 1
ATOM 4655 O O . GLN B 1 312 ? -12.47973 2.65745 29.81108 1.000 30.14144 919 GLN B O 1
ATOM 4661 N N . ILE B 1 313 ? -11.85268 1.19631 31.40857 1.000 26.08251 920 ILE B N 1
ATOM 4662 C CA . ILE B 1 313 ? -13.14427 0.51812 31.40919 1.000 25.00146 920 ILE B CA 1
ATOM 4663 C C . ILE B 1 313 ? -14.24860 1.48471 31.81953 1.000 27.55494 920 ILE B C 1
ATOM 4664 O O . ILE B 1 313 ? -15.32203 1.52470 31.20684 1.000 26.69384 920 ILE B O 1
ATOM 4669 N N . VAL B 1 314 ? -14.00181 2.28320 32.86036 1.000 25.48221 921 VAL B N 1
ATOM 4670 C CA . VAL B 1 314 ? -14.98445 3.27338 33.29781 1.000 29.05486 921 VAL B CA 1
ATOM 4671 C C . VAL B 1 314 ? -15.36417 4.21522 32.15331 1.000 31.66931 921 VAL B C 1
ATOM 4672 O O . VAL B 1 314 ? -16.54844 4.49827 31.93413 1.000 29.47593 921 VAL B O 1
ATOM 4676 N N . GLN B 1 315 ? -14.36838 4.72831 31.41740 1.000 29.62525 922 GLN B N 1
ATOM 4677 C CA . GLN B 1 315 ? -14.65585 5.62462 30.29265 1.000 31.63936 922 GLN B CA 1
ATOM 4678 C C . GLN B 1 315 ? -15.47257 4.92561 29.21267 1.000 33.50125 922 GLN B C 1
ATOM 4679 O O . GLN B 1 315 ? -16.38462 5.52292 28.62779 1.000 32.54854 922 GLN B O 1
ATOM 4685 N N . ASP B 1 316 ? -15.13970 3.66919 28.92151 1.000 32.20883 923 ASP B N 1
ATOM 4686 C CA . ASP B 1 316 ? -15.85538 2.90089 27.90616 1.000 30.88685 923 ASP B CA 1
ATOM 4687 C C . ASP B 1 316 ? -17.32358 2.74463 28.28558 1.000 31.38423 923 ASP B C 1
ATOM 4688 O O . ASP B 1 316 ? -18.22298 3.07743 27.50520 1.000 32.53853 923 ASP B O 1
ATOM 4693 N N . ILE B 1 317 ? -17.58411 2.27006 29.50418 1.000 27.77559 924 ILE B N 1
ATOM 4694 C CA . ILE B 1 317 ? -18.95734 2.04167 29.93043 1.000 26.61677 924 ILE B CA 1
ATOM 4695 C C . ILE B 1 317 ? -19.71324 3.35520 30.05168 1.000 31.39567 924 ILE B C 1
ATOM 4696 O O . ILE B 1 317 ? -20.91183 3.41201 29.75274 1.000 31.19786 924 ILE B O 1
ATOM 4701 N N . GLU B 1 318 ? -19.04556 4.42160 30.51146 1.000 30.11320 925 GLU B N 1
ATOM 4702 C CA . GLU B 1 318 ? -19.64958 5.75198 30.50350 1.000 31.26964 925 GLU B CA 1
ATOM 4703 C C . GLU B 1 318 ? -20.24133 6.07878 29.14041 1.000 36.88574 925 GLU B C 1
ATOM 4704 O O . GLU B 1 318 ? -21.37826 6.55307 29.03841 1.000 39.97206 925 GLU B O 1
ATOM 4710 N N . LYS B 1 319 ? -19.47365 5.82505 28.07813 1.000 34.01309 926 LYS B N 1
ATOM 4711 C CA . LYS B 1 319 ? -19.93527 6.14579 26.73173 1.000 35.75803 926 LYS B CA 1
ATOM 4712 C C . LYS B 1 319 ? -21.09524 5.24759 26.32047 1.000 38.15784 926 LYS B C 1
ATOM 4713 O O . LYS B 1 319 ? -22.03479 5.70594 25.66165 1.000 40.47574 926 LYS B O 1
ATOM 4715 N N . GLN B 1 320 ? -21.05103 3.96703 26.70433 1.000 34.76331 927 GLN B N 1
ATOM 4716 C CA . GLN B 1 320 ? -22.16117 3.06796 26.39946 1.000 33.85745 927 GLN B CA 1
ATOM 4717 C C . GLN B 1 320 ? -23.44450 3.52407 27.07689 1.000 36.00322 927 GLN B C 1
ATOM 4718 O O . GLN B 1 320 ? -24.51892 3.48817 26.46728 1.000 36.97448 927 GLN B O 1
ATOM 4724 N N . ILE B 1 321 ? -23.35911 3.94294 28.34446 1.000 37.18140 928 ILE B N 1
ATOM 4725 C CA . ILE B 1 321 ? -24.55069 4.42349 29.04113 1.000 33.45771 928 ILE B CA 1
ATOM 4726 C C . ILE B 1 321 ? -25.11822 5.64949 28.34098 1.000 41.85509 928 ILE B C 1
ATOM 4727 O O . ILE B 1 321 ? -26.33265 5.75426 28.12375 1.000 44.14491 928 ILE B O 1
ATOM 4732 N N . SER B 1 322 ? -24.25316 6.59798 27.97548 1.000 42.34384 929 SER B N 1
ATOM 4733 C CA A SER B 1 322 ? -24.73684 7.81863 27.33840 0.555 41.66683 929 SER B CA 1
ATOM 4734 C CA B SER B 1 322 ? -24.72969 7.81967 27.33364 0.445 41.71624 929 SER B CA 1
ATOM 4735 C C . SER B 1 322 ? -25.37935 7.51946 25.98940 1.000 42.64358 929 SER B C 1
ATOM 4736 O O . SER B 1 322 ? -26.38718 8.13610 25.62288 1.000 52.39126 929 SER B O 1
ATOM 4741 N N . GLU B 1 323 ? -24.81970 6.56917 25.24467 1.000 42.44627 930 GLU B N 1
ATOM 4742 C CA . GLU B 1 323 ? -25.33301 6.25521 23.91927 1.000 45.19819 930 GLU B CA 1
ATOM 4743 C C . GLU B 1 323 ? -26.63221 5.46076 23.95707 1.000 51.85374 930 GLU B C 1
ATOM 4744 O O . GLU B 1 323 ? -27.40253 5.51707 22.99059 1.000 50.50747 930 GLU B O 1
ATOM 4750 N N . SER B 1 324 ? -26.90228 4.74102 25.04182 1.000 48.96565 931 SER B N 1
ATOM 4751 C CA . SER B 1 324 ? -28.21707 4.16050 25.27478 1.000 54.80061 931 SER B CA 1
ATOM 4752 C C . SER B 1 324 ? -29.16408 5.13487 25.96465 1.000 72.36340 931 SER B C 1
ATOM 4753 O O . SER B 1 324 ? -30.30512 4.76289 26.26176 1.000 79.32782 931 SER B O 1
ATOM 4756 N N . THR B 1 325 ? -28.71185 6.36257 26.21969 1.000 75.27165 932 THR B N 1
ATOM 4757 C CA . THR B 1 325 ? -29.49630 7.40851 26.87859 1.000 72.03427 932 THR B CA 1
ATOM 4758 C C . THR B 1 325 ? -30.03401 6.95502 28.23357 1.000 83.53896 932 THR B C 1
ATOM 4759 O O . THR B 1 325 ? -29.69324 7.52615 29.27040 1.000 85.83252 932 THR B O 1
#

InterPro domains:
  IPR000719 Protein kinase domain [PS50011] (589-937)
  IPR001245 Serine-threonine/tyrosine-protein kinase, catalytic domain [PF07714] (590-922)
  IPR001824 Tyrosine-protein kinase, receptor class III, conserved site [PS00240] (648-661)
  IPR003598 Immunoglobulin subtype 2 [SM00408] (224-297)
  IPR003599 Immunoglobulin domain subtype [SM00409] (43-112)
  IPR003599 Immunoglobulin domain subtype [SM00409] (218-308)
  IPR003599 Immunoglobulin domain subtype [SM00409] (320-410)
  IPR007110 Immunoglobulin-like domain [PS50835] (212-308)
  IPR008266 Tyrosine-protein kinase, active site [PS00109] (788-800)
  IPR011009 Protein kinase-like domain superfamily [SSF56112] (564-923)
  IPR013151 Immunoglobulin-like beta-sandwich domain [PF00047] (220-302)
  IPR013783 Immunoglobulin-like fold [G3DSA:2.60.40.10] (1-116)
  IPR013783 Immunoglobulin-like fold [G3DSA:2.60.40.10] (117-207)
  IPR013783 Immunoglobulin-like fold [G3DSA:2.60.40.10] (208-308)
  IPR013783 Immunoglobulin-like fold [G3DSA:2.60.40.10] (309-411)
  IPR013783 Immunoglobulin-like fold [G3DSA:2.60.40.10] (412-518)
  IPR017441 Protein kinase, ATP binding site [PS00107] (595-623)
  IPR020635 Tyrosine-protein kinase, catalytic domain [SM00219] (589-924)
  IPR027263 Mast/stem cell growth factor receptor [PIRSF500951] (1-976)
  IPR036179 Immunoglobulin-like domain superfamily [SSF48726] (212-309)

Organism: Homo sapiens (NCBI:txid9606)

GO terms:
  GO:0002551 mast cell chemotaxis (P, IDA)
  GO:0004714 transmembrane receptor protein tyrosine kinase activity (F, IDA)
  GO:0038093 Fc receptor signaling pathway (P, IDA)
  GO:0038109 Kit signaling pathway (P, IDA)
  GO:0019221 cytokine-mediated signaling pathway (P, IDA)
  GO:0030036 actin cytoskeleton organization (P, IDA)
  GO:0032765 positive regulation of mast cell cytokine production (P, IDA)
  GO:0046777 protein autophosphorylation (P, IDA)
  GO:0060326 cell chemotaxis (P, IDA)
  GO:0019955 cytokine binding (F, IDA)
  GO:0042127 regulation of cell population proliferation (P, TAS)
  GO:0019827 stem cell population maintenance (P, TAS)
  GO:0030097 hemopoiesis (P, TAS)
  GO:0030318 melanocyte differentiation (P, TAS)
  GO:0051897 positive regulation of phosphatidylinositol 3-kinase/protein kinase B signal transduction (P, TAS)
  GO:0060374 mast cell differentiation (P, TAS)
  GO:0007283 spermatogenesis (P, TAS)
  GO:0070662 mast cell proliferation (P, TAS)
  GO:0042531 positive regulation of tyrosine phosphorylation of STAT protein (P, IMP)
  GO:0043303 mast cell degranulation (P, IMP)